Protein AF-0000000067827651 (afdb_homodimer)

Solvent-accessible surface area (backbone atoms only — not comparable to full-atom values): 30282 Å² total; per-residue (Å²): 113,35,48,27,33,24,29,46,38,29,45,65,92,31,40,43,48,61,50,48,51,36,42,46,46,40,39,12,73,77,62,73,32,31,29,39,37,36,28,59,20,43,74,25,60,48,33,40,27,44,33,46,69,69,60,47,52,54,35,52,74,70,54,34,27,47,26,50,58,48,43,38,71,61,55,70,49,95,78,64,85,72,56,68,78,69,27,49,39,68,40,42,80,78,29,71,42,25,29,36,35,34,23,29,62,63,47,78,54,68,65,58,50,40,50,44,51,39,55,53,21,69,70,37,90,82,66,45,56,64,60,49,48,53,51,49,41,44,36,55,49,36,60,67,44,56,88,52,33,77,74,28,55,33,34,41,38,34,41,34,57,36,79,48,69,62,36,51,8,42,48,48,44,15,48,29,33,36,31,46,27,33,66,41,71,65,40,51,53,20,46,53,52,41,52,53,49,51,53,51,52,35,58,71,25,54,84,42,98,67,54,56,69,62,40,72,63,24,37,34,41,30,59,44,75,69,74,86,52,51,62,51,32,49,52,41,48,50,53,49,54,71,76,38,56,74,79,33,42,52,88,51,49,30,44,60,39,74,59,54,64,54,17,48,78,68,19,30,39,27,55,72,74,43,51,86,40,73,40,22,49,30,46,50,53,36,43,54,52,48,54,52,52,52,59,70,72,103,115,34,48,29,33,24,29,46,36,28,44,64,93,30,41,41,48,62,50,49,51,37,42,45,47,40,39,12,72,76,64,74,33,31,29,38,37,37,30,59,21,43,74,23,60,49,34,39,28,44,34,47,69,70,60,48,52,56,36,51,75,71,56,35,27,45,26,48,59,46,43,37,72,60,55,69,49,94,80,64,86,72,55,68,79,69,29,48,40,70,41,42,80,79,30,69,42,26,29,34,36,33,23,29,63,63,48,78,55,68,65,58,49,39,50,43,49,39,54,54,21,69,70,38,89,80,65,44,56,65,59,51,50,52,50,49,41,45,36,55,50,37,60,66,44,57,87,53,33,77,76,28,54,32,34,39,36,34,39,35,56,36,79,48,69,62,35,51,9,44,49,48,46,14,48,29,32,36,32,45,26,33,65,41,72,66,41,52,52,20,46,53,54,42,52,53,49,50,52,51,51,36,57,71,25,55,87,42,99,67,53,59,67,60,40,73,63,24,37,35,42,32,62,44,84,68,75,86,51,50,63,53,30,49,54,41,50,52,53,48,54,71,76,39,54,74,79,33,44,51,89,52,49,30,45,70,40,74,58,54,66,53,16,48,78,69,18,28,39,26,55,73,75,42,51,86,39,72,43,24,49,31,47,49,52,36,43,54,52,48,54,52,52,52,59,70,72,103

Secondary structure (DSSP, 8-state):
-PEEEEE--SSSSSSHHHHHHHHHHHHHHHH---EEEEEE-TT-HHHHHHS-HHHHHHHHHTT-SHHHHHHHHHS--TT----HHHHPBPSGGG-TTEEEE---S----HHHHHHHHHHHHHHSSS--HHHHHHHHHHHHHHHHHGGGGGG-SEEEEEEPSS--HHHHHHHHH-SEEEEEE-SSHHHHHHHHHHHHHHHHHHHHTTTSSS----EEEEEEEEEE--GGGHHHHHHHHHHHHHHS-GGGB-S--EE--HHHHHHHHTTS-HHHHSTTSHHHHHHHHHHHHHHHHHHHH-/-PEEEEE--SSSSSSHHHHHHHHHHHHHHHH---EEEEEE-TT-HHHHHHS-HHHHHHHHHTT-SHHHHHHHHHS--TT----HHHHPBPSGGG-TTEEEE---S----HHHHHHHHHHHHHHSSS--HHHHHHHHHHHHHHHHHGGGGGG-SEEEEEEPSS--HHHHHHHHH-SEEEEEE-SSHHHHHHHHHHHHHHHHHHHHTTTSSS----EEEEEEEEEE--GGGHHHHHHHHHHHHHHS-GGGB-S--EE--HHHHHHHHTTS-HHHHSTTSHHHHHHHHHHHHHHHHHHHH-

Structure (mmCIF, N/CA/C/O backbone):
data_AF-0000000067827651-model_v1
#
loop_
_entity.id
_entity.type
_entity.pdbx_description
1 polymer 'Slr1597 protein'
#
loop_
_atom_site.group_PDB
_atom_site.id
_atom_site.type_symbol
_atom_site.label_atom_id
_atom_site.label_alt_id
_atom_site.label_comp_id
_atom_site.label_asym_id
_atom_site.label_entity_id
_atom_site.label_seq_id
_atom_site.pdbx_PDB_ins_code
_atom_site.Cartn_x
_atom_site.Cartn_y
_atom_site.Cartn_z
_atom_site.occupancy
_atom_site.B_iso_or_equiv
_atom_site.auth_seq_id
_atom_site.auth_comp_id
_atom_site.auth_asym_id
_atom_site.auth_atom_id
_atom_site.pdbx_PDB_model_num
ATOM 1 N N . MET A 1 1 ? 2.348 -27.784 -16.786 1 88.23 1 MET A N 1
ATOM 2 C CA . MET A 1 1 ? 2.799 -26.706 -15.911 1 88.23 1 MET A CA 1
ATOM 3 C C . MET A 1 1 ? 1.644 -25.775 -15.554 1 88.23 1 MET A C 1
ATOM 5 O O . MET A 1 1 ? 0.75 -25.547 -16.371 1 88.23 1 MET A O 1
ATOM 9 N N . ALA A 1 2 ? 1.617 -25.328 -14.347 1 96.51 2 ALA A N 1
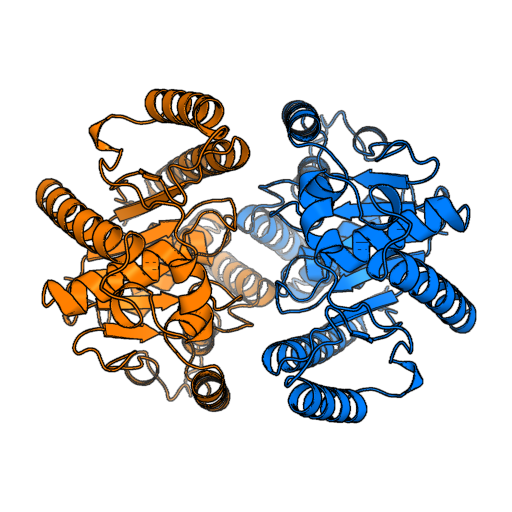ATOM 10 C CA . ALA A 1 2 ? 0.528 -24.492 -13.849 1 96.51 2 ALA A CA 1
ATOM 11 C C . ALA A 1 2 ? 0.408 -23.206 -14.663 1 96.51 2 ALA A C 1
ATOM 13 O O . ALA A 1 2 ? 1.411 -22.67 -15.139 1 96.51 2 ALA A O 1
ATOM 14 N N . LYS A 1 3 ? -0.779 -22.778 -14.93 1 97.7 3 LYS A N 1
ATOM 15 C CA . LYS A 1 3 ? -0.993 -21.423 -15.429 1 97.7 3 LYS A CA 1
ATOM 16 C C . LYS A 1 3 ? -0.89 -20.399 -14.302 1 97.7 3 LYS A C 1
ATOM 18 O O . LYS A 1 3 ? -1.544 -20.54 -13.267 1 97.7 3 LYS A O 1
ATOM 23 N N . ILE A 1 4 ? -0.037 -19.428 -14.489 1 98.36 4 ILE A N 1
ATOM 24 C CA . ILE A 1 4 ? 0.169 -18.404 -13.471 1 98.36 4 ILE A CA 1
ATOM 25 C C . ILE A 1 4 ? -0.615 -17.146 -13.838 1 98.36 4 ILE A C 1
ATOM 27 O O . ILE A 1 4 ? -0.471 -16.618 -14.943 1 98.36 4 ILE A O 1
ATOM 31 N N . ILE A 1 5 ? -1.443 -16.66 -12.862 1 98.41 5 ILE A N 1
ATOM 32 C CA . ILE A 1 5 ? -2.323 -15.519 -13.091 1 98.41 5 ILE A CA 1
ATOM 33 C C . ILE A 1 5 ? -2.078 -14.456 -12.023 1 98.41 5 ILE A C 1
ATOM 35 O O . ILE A 1 5 ? -2.061 -14.76 -10.828 1 98.41 5 ILE A O 1
ATOM 39 N N . SER A 1 6 ? -1.942 -13.221 -12.407 1 98.39 6 SER A N 1
ATOM 40 C CA . SER A 1 6 ? -1.863 -12.112 -11.463 1 98.39 6 SER A CA 1
ATOM 41 C C . SER A 1 6 ? -3.137 -11.275 -11.485 1 98.39 6 SER A C 1
ATOM 43 O O . SER A 1 6 ? -3.667 -10.969 -12.555 1 98.39 6 SER A O 1
ATOM 45 N N . THR A 1 7 ? -3.665 -10.984 -10.335 1 98.16 7 THR A N 1
ATOM 46 C CA . THR A 1 7 ? -4.693 -9.957 -10.205 1 98.16 7 THR A CA 1
ATOM 47 C C . THR A 1 7 ? -4.07 -8.609 -9.853 1 98.16 7 THR A C 1
ATOM 49 O O . THR A 1 7 ? -3.463 -8.459 -8.791 1 98.16 7 THR A O 1
ATOM 52 N N . VAL A 1 8 ? -4.246 -7.666 -10.762 1 97 8 VAL A N 1
ATOM 53 C CA . VAL A 1 8 ? -3.442 -6.457 -10.615 1 97 8 VAL A CA 1
ATOM 54 C C . VAL A 1 8 ? -4.281 -5.232 -10.971 1 97 8 VAL A C 1
ATOM 56 O O . VAL A 1 8 ? -5.166 -5.305 -11.826 1 97 8 VAL A O 1
ATOM 59 N N . ASN A 1 9 ? -4.072 -4.193 -10.348 1 94.18 9 ASN A N 1
ATOM 60 C CA . ASN A 1 9 ? -4.541 -2.832 -10.584 1 94.18 9 ASN A CA 1
ATOM 61 C C . ASN A 1 9 ? -3.74 -1.814 -9.778 1 94.18 9 ASN A C 1
ATOM 63 O O . ASN A 1 9 ? -3.293 -2.109 -8.668 1 94.18 9 ASN A O 1
ATOM 67 N N . MET A 1 10 ? -3.567 -0.614 -10.326 1 93.59 10 MET A N 1
ATOM 68 C CA . MET A 1 10 ? -2.801 0.406 -9.615 1 93.59 10 MET A CA 1
ATOM 69 C C . MET A 1 10 ? -3.577 0.928 -8.41 1 93.59 10 MET A C 1
ATOM 71 O O . MET A 1 10 ? -2.981 1.358 -7.421 1 93.59 10 MET A O 1
ATOM 75 N N . LYS A 1 11 ? -4.799 0.813 -8.552 1 91.7 11 LYS A N 1
ATOM 76 C CA . LYS A 1 11 ? -5.66 1.346 -7.5 1 91.7 11 LYS A CA 1
ATOM 77 C C . LYS A 1 11 ? -6.05 0.258 -6.504 1 91.7 11 LYS A C 1
ATOM 79 O O . LYS A 1 11 ? -6.297 -0.886 -6.892 1 91.7 11 LYS A O 1
ATOM 84 N N . GLY A 1 12 ? -6.113 0.675 -5.194 1 90.09 12 GLY A N 1
ATOM 85 C CA . GLY A 1 12 ? -6.617 -0.209 -4.155 1 90.09 12 GLY A CA 1
ATOM 86 C C . GLY A 1 12 ? -8.128 -0.168 -4.019 1 90.09 12 GLY A C 1
ATOM 87 O O . GLY A 1 12 ? -8.781 0.726 -4.561 1 90.09 12 GLY A O 1
ATOM 88 N N . GLY A 1 13 ? -8.715 -1.134 -3.402 1 88.65 13 GLY A N 1
ATOM 89 C CA . GLY A 1 13 ? -10.136 -1.131 -3.091 1 88.65 13 GLY A CA 1
ATOM 90 C C . GLY A 1 13 ? -11.008 -1.473 -4.284 1 88.65 13 GLY A C 1
ATOM 91 O O . GLY A 1 13 ? -12.23 -1.321 -4.231 1 88.65 13 GLY A O 1
ATOM 92 N N . VAL A 1 14 ? -10.409 -2.014 -5.319 1 90.48 14 VAL A N 1
ATOM 93 C CA . VAL A 1 14 ? -11.172 -2.241 -6.542 1 90.48 14 VAL A CA 1
ATOM 94 C C . VAL A 1 14 ? -11.628 -3.697 -6.604 1 90.48 14 VAL A C 1
ATOM 96 O O . VAL A 1 14 ? -12.284 -4.108 -7.564 1 90.48 14 VAL A O 1
ATOM 99 N N . GLY A 1 15 ? -11.147 -4.516 -5.644 1 93.22 15 GLY A N 1
ATOM 100 C CA . GLY A 1 15 ? -11.651 -5.879 -5.579 1 93.22 15 GLY A CA 1
ATOM 101 C C . GLY A 1 15 ? -10.622 -6.916 -5.988 1 93.22 15 GLY A C 1
ATOM 102 O O . GLY A 1 15 ? -10.973 -8.052 -6.312 1 93.22 15 GLY A O 1
ATOM 103 N N . LYS A 1 16 ? -9.352 -6.58 -6.039 1 96.21 16 LYS A N 1
ATOM 104 C CA . LYS A 1 16 ? -8.294 -7.515 -6.411 1 96.21 16 LYS A CA 1
ATOM 105 C C . LYS A 1 16 ? -8.329 -8.762 -5.532 1 96.21 16 LYS A C 1
ATOM 107 O O . LYS A 1 16 ? -8.4 -9.883 -6.039 1 96.21 16 LYS A O 1
ATOM 112 N N . THR A 1 17 ? -8.312 -8.512 -4.247 1 97.19 17 THR A N 1
ATOM 113 C CA . THR A 1 17 ? -8.254 -9.613 -3.291 1 97.19 17 THR A CA 1
ATOM 114 C C . THR A 1 17 ? -9.545 -10.425 -3.322 1 97.19 17 THR A C 1
ATOM 116 O O . THR A 1 17 ? -9.509 -11.657 -3.343 1 97.19 17 THR A O 1
ATOM 119 N N . THR A 1 18 ? -10.67 -9.716 -3.365 1 96.49 18 THR A N 1
ATOM 120 C CA . THR A 1 18 ? -11.97 -10.376 -3.42 1 96.49 18 THR A CA 1
ATOM 121 C C . THR A 1 18 ? -12.055 -11.304 -4.629 1 96.49 18 THR A C 1
ATOM 123 O O . THR A 1 18 ? -12.489 -12.451 -4.508 1 96.49 18 THR A O 1
ATOM 126 N N . LEU A 1 19 ? -11.63 -10.788 -5.755 1 97.55 19 LEU A N 1
ATOM 127 C CA . LEU A 1 19 ? -11.636 -11.586 -6.975 1 97.55 19 LEU A CA 1
ATOM 128 C C . LEU A 1 19 ? -10.698 -12.782 -6.848 1 97.55 19 LEU A C 1
ATOM 130 O O . LEU A 1 19 ? -11.074 -13.909 -7.176 1 97.55 19 LEU A O 1
ATOM 134 N N . THR A 1 20 ? -9.55 -12.59 -6.324 1 98.61 20 THR A N 1
ATOM 135 C CA . THR A 1 20 ? -8.517 -13.615 -6.224 1 98.61 20 THR A CA 1
ATOM 136 C C . THR A 1 20 ? -9 -14.789 -5.377 1 98.61 20 THR A C 1
ATOM 138 O O . THR A 1 20 ? -8.975 -15.937 -5.826 1 98.61 20 THR A O 1
ATOM 141 N N . VAL A 1 21 ? -9.498 -14.521 -4.17 1 98.66 21 VAL A N 1
ATOM 142 C CA . VAL A 1 21 ? -9.769 -15.587 -3.212 1 98.66 21 VAL A CA 1
ATOM 143 C C . VAL A 1 21 ? -11.038 -16.334 -3.616 1 98.66 21 VAL A C 1
ATOM 145 O O . VAL A 1 21 ? -11.124 -17.554 -3.46 1 98.66 21 VAL A O 1
ATOM 148 N N . ASN A 1 22 ? -12.005 -15.619 -4.153 1 98.51 22 ASN A N 1
ATOM 149 C CA . ASN A 1 22 ? -13.236 -16.29 -4.557 1 98.51 22 ASN A CA 1
ATOM 150 C C . ASN A 1 22 ? -13.045 -17.082 -5.848 1 98.51 22 ASN A C 1
ATOM 152 O O . ASN A 1 22 ? -13.584 -18.181 -5.992 1 98.51 22 ASN A O 1
ATOM 156 N N . LEU A 1 23 ? -12.289 -16.528 -6.812 1 98.73 23 LEU A N 1
ATOM 157 C CA . LEU A 1 23 ? -11.957 -17.265 -8.026 1 98.73 23 LEU A CA 1
ATOM 158 C C . LEU A 1 23 ? -11.198 -18.546 -7.694 1 98.73 23 LEU A C 1
ATOM 160 O O . LEU A 1 23 ? -11.55 -19.624 -8.177 1 98.73 23 LEU A O 1
ATOM 164 N N . ALA A 1 24 ? -10.168 -18.454 -6.849 1 98.91 24 ALA A N 1
ATOM 165 C CA . ALA A 1 24 ? -9.363 -19.604 -6.445 1 98.91 24 ALA A CA 1
ATOM 166 C C . ALA A 1 24 ? -10.226 -20.668 -5.773 1 98.91 24 ALA A C 1
ATOM 168 O O . ALA A 1 24 ? -10.104 -21.858 -6.076 1 98.91 24 ALA A O 1
ATOM 169 N N . THR A 1 25 ? -11.066 -20.201 -4.913 1 98.77 25 THR A N 1
ATOM 170 C CA . THR A 1 25 ? -11.933 -21.11 -4.172 1 98.77 25 THR A CA 1
ATOM 171 C C . THR A 1 25 ? -12.907 -21.816 -5.112 1 98.77 25 THR A C 1
ATOM 173 O O . THR A 1 25 ? -13.135 -23.021 -4.987 1 98.77 25 THR A O 1
ATOM 176 N N . CYS A 1 26 ? -13.503 -21.096 -6.045 1 98.68 26 CYS A N 1
ATOM 177 C CA . CYS A 1 26 ? -14.415 -21.692 -7.015 1 98.68 26 CYS A CA 1
ATOM 178 C C . CYS A 1 26 ? -13.706 -22.749 -7.853 1 98.68 26 CYS A C 1
ATOM 180 O O . CYS A 1 26 ? -14.242 -23.837 -8.072 1 98.68 26 CYS A O 1
ATOM 182 N N . LEU A 1 27 ? -12.505 -22.432 -8.318 1 98.83 27 LEU A N 1
ATOM 183 C CA . LEU A 1 27 ? -11.728 -23.361 -9.131 1 98.83 27 LEU A CA 1
ATOM 184 C C . LEU A 1 27 ? -11.508 -24.677 -8.392 1 98.83 27 LEU A C 1
ATOM 186 O O . LEU A 1 27 ? -11.68 -25.754 -8.968 1 98.83 27 LEU A O 1
ATOM 190 N N . ALA A 1 28 ? -11.158 -24.559 -7.12 1 98.74 28 ALA A N 1
ATOM 191 C CA . ALA A 1 28 ? -10.853 -25.75 -6.331 1 98.74 28 ALA A CA 1
ATOM 192 C C . ALA A 1 28 ? -12.128 -26.5 -5.955 1 98.74 28 ALA A C 1
ATOM 194 O O . ALA A 1 28 ? -12.243 -27.703 -6.202 1 98.74 28 ALA A O 1
ATOM 195 N N . LYS A 1 29 ? -13.104 -25.797 -5.45 1 98.15 29 LYS A N 1
ATOM 196 C CA . LYS A 1 29 ? -14.292 -26.39 -4.843 1 98.15 29 LYS A CA 1
ATOM 197 C C . LYS A 1 29 ? -15.242 -26.93 -5.909 1 98.15 29 LYS A C 1
ATOM 199 O O . LYS A 1 29 ? -15.813 -28.011 -5.748 1 98.15 29 LYS A O 1
ATOM 204 N N . TYR A 1 30 ? -15.444 -26.229 -6.989 1 97.8 30 TYR A N 1
ATOM 205 C CA . TYR A 1 30 ? -16.521 -26.555 -7.918 1 97.8 30 TYR A CA 1
ATOM 206 C C . TYR A 1 30 ? -15.965 -27.116 -9.221 1 97.8 30 TYR A C 1
ATOM 208 O O . TYR A 1 30 ? -16.686 -27.768 -9.981 1 97.8 30 TYR A O 1
ATOM 216 N N . PHE A 1 31 ? -14.678 -26.884 -9.499 1 98.26 31 PHE A N 1
ATOM 217 C CA . PHE A 1 31 ? -14.151 -27.316 -10.787 1 98.26 31 PHE A CA 1
ATOM 218 C C . PHE A 1 31 ? -12.986 -28.28 -10.6 1 98.26 31 PHE A C 1
ATOM 220 O O . PHE A 1 31 ? -12.275 -28.597 -11.556 1 98.26 31 PHE A O 1
ATOM 227 N N . GLN A 1 32 ? -12.645 -28.676 -9.377 1 97.94 32 GLN A N 1
ATOM 228 C CA . GLN A 1 32 ? -11.703 -29.727 -9.007 1 97.94 32 GLN A CA 1
ATOM 229 C C . GLN A 1 32 ? -10.297 -29.406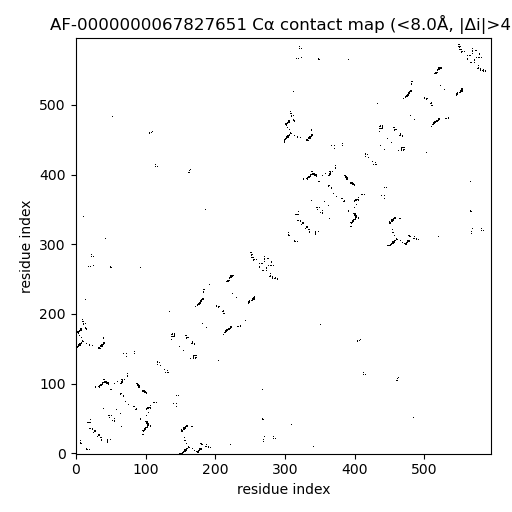 -9.506 1 97.94 32 GLN A C 1
ATOM 231 O O . GLN A 1 32 ? -9.609 -30.278 -10.041 1 97.94 32 GLN A O 1
ATOM 236 N N . LYS A 1 33 ? -9.92 -28.154 -9.473 1 98.69 33 LYS A N 1
ATOM 237 C CA . LYS A 1 33 ? -8.568 -27.732 -9.829 1 98.69 33 LYS A CA 1
ATOM 238 C C . LYS A 1 33 ? -7.681 -27.628 -8.591 1 98.69 33 LYS A C 1
ATOM 240 O O . LYS A 1 33 ? -8.169 -27.359 -7.492 1 98.69 33 LYS A O 1
ATOM 245 N N . ARG A 1 34 ? -6.429 -27.932 -8.761 1 98.77 34 ARG A N 1
ATOM 246 C CA . ARG A 1 34 ? -5.434 -27.637 -7.735 1 98.77 34 ARG A CA 1
ATOM 247 C C . ARG A 1 34 ? -4.912 -26.21 -7.872 1 98.77 34 ARG A C 1
ATOM 249 O O . ARG A 1 34 ? -4.345 -25.847 -8.905 1 98.77 34 ARG A O 1
ATOM 256 N N . VAL A 1 35 ? -5.145 -25.415 -6.851 1 98.9 35 VAL A N 1
ATOM 257 C CA . VAL A 1 35 ? -4.896 -23.981 -6.959 1 98.9 35 VAL A CA 1
ATOM 258 C C . VAL A 1 35 ? -3.999 -23.524 -5.811 1 98.9 35 VAL A C 1
ATOM 260 O O . VAL A 1 35 ? -4.243 -23.865 -4.651 1 98.9 35 VAL A O 1
ATOM 263 N N . LEU A 1 36 ? -2.939 -22.792 -6.103 1 98.92 36 LEU A N 1
ATOM 264 C CA . LEU A 1 36 ? -2.075 -22.139 -5.125 1 98.92 36 LEU A CA 1
ATOM 265 C C . LEU A 1 36 ? -2.252 -20.625 -5.17 1 98.92 36 LEU A C 1
ATOM 267 O O . LEU A 1 36 ? -2.143 -20.014 -6.235 1 98.92 36 LEU A O 1
ATOM 271 N N . VAL A 1 37 ? -2.606 -20.02 -4.066 1 98.91 37 VAL A N 1
ATOM 272 C CA . VAL A 1 37 ? -2.732 -18.57 -3.959 1 98.91 37 VAL A CA 1
ATOM 273 C C . VAL A 1 37 ? -1.503 -17.994 -3.261 1 98.91 37 VAL A C 1
ATOM 275 O O . VAL A 1 37 ? -1.052 -18.526 -2.244 1 98.91 37 VAL A O 1
ATOM 278 N N . LEU A 1 38 ? -0.931 -16.961 -3.814 1 98.89 38 LEU A N 1
ATOM 279 C CA . LEU A 1 38 ? 0.159 -16.215 -3.193 1 98.89 38 LEU A CA 1
ATOM 280 C C . LEU A 1 38 ? -0.283 -14.799 -2.84 1 98.89 38 LEU A C 1
ATOM 282 O O . LEU A 1 38 ? -0.791 -14.071 -3.696 1 98.89 38 LEU A O 1
ATOM 286 N N . ASP A 1 39 ? -0.113 -14.455 -1.613 1 98.72 39 ASP A N 1
ATOM 287 C CA . ASP A 1 39 ? -0.401 -13.1 -1.152 1 98.72 39 ASP A CA 1
ATOM 288 C C . ASP A 1 39 ? 0.834 -12.209 -1.26 1 98.72 39 ASP A C 1
ATOM 290 O O . ASP A 1 39 ? 1.724 -12.265 -0.408 1 98.72 39 ASP A O 1
ATOM 294 N N . LEU A 1 40 ? 0.86 -11.311 -2.254 1 98.47 40 LEU A N 1
ATOM 295 C CA . LEU A 1 40 ? 2.018 -10.467 -2.527 1 98.47 40 LEU A CA 1
ATOM 296 C C . LEU A 1 40 ? 1.814 -9.064 -1.964 1 98.47 40 LEU A C 1
ATOM 298 O O . LEU A 1 40 ? 2.48 -8.117 -2.388 1 98.47 40 LEU A O 1
ATOM 302 N N . ASP A 1 41 ? 0.866 -8.91 -1.055 1 97.22 41 ASP A N 1
ATOM 303 C CA . ASP A 1 41 ? 0.535 -7.627 -0.443 1 97.22 41 ASP A CA 1
ATOM 304 C C . ASP A 1 41 ? 0.827 -7.643 1.056 1 97.22 41 ASP A C 1
ATOM 306 O O . ASP A 1 41 ? 0.323 -8.501 1.783 1 97.22 41 ASP A O 1
ATOM 310 N N . SER A 1 42 ? 1.527 -6.641 1.545 1 95.86 42 SER A N 1
ATOM 311 C CA . SER A 1 42 ? 1.902 -6.566 2.953 1 95.86 42 SER A CA 1
ATOM 312 C C . SER A 1 42 ? 0.681 -6.342 3.839 1 95.86 42 SER A C 1
ATOM 314 O O . SER A 1 42 ? 0.762 -6.48 5.062 1 95.86 42 SER A O 1
ATOM 316 N N . GLN A 1 43 ? -0.442 -6.027 3.263 1 94.88 43 GLN A N 1
ATOM 317 C CA . GLN A 1 43 ? -1.671 -5.901 4.039 1 94.88 43 GLN A CA 1
ATOM 318 C C . GLN A 1 43 ? -2.299 -7.267 4.3 1 94.88 43 GLN A C 1
ATOM 320 O O . GLN A 1 43 ? -3.198 -7.393 5.135 1 94.88 43 GLN A O 1
ATOM 325 N N . ILE A 1 44 ? -1.914 -8.287 3.64 1 96.69 44 ILE A N 1
ATOM 326 C CA . ILE A 1 44 ? -2.213 -9.704 3.821 1 96.69 44 ILE A CA 1
ATOM 327 C C . ILE A 1 44 ? -3.721 -9.928 3.74 1 96.69 44 ILE A C 1
ATOM 329 O O . ILE A 1 44 ? -4.278 -10.725 4.497 1 96.69 44 ILE A O 1
ATOM 333 N N . SER A 1 45 ? -4.394 -9.195 2.891 1 96.18 45 SER A N 1
ATOM 334 C CA . SER A 1 45 ? -5.843 -9.32 2.766 1 96.18 45 SER A CA 1
ATOM 335 C C . SER A 1 45 ? -6.235 -10.696 2.238 1 96.18 45 SER A C 1
ATOM 337 O O . SER A 1 45 ? -7.217 -11.286 2.694 1 96.18 45 SER A O 1
ATOM 339 N N . ALA A 1 46 ? -5.49 -11.206 1.254 1 98.18 46 ALA A N 1
ATOM 340 C CA . ALA A 1 46 ? -5.799 -12.54 0.747 1 98.18 46 ALA A CA 1
ATOM 341 C C . ALA A 1 46 ? -5.607 -13.597 1.832 1 98.18 46 ALA A C 1
ATOM 343 O O . ALA A 1 46 ? -6.437 -14.495 1.986 1 98.18 46 ALA A O 1
ATOM 344 N N . THR A 1 47 ? -4.528 -13.452 2.584 1 98.33 47 THR A N 1
ATOM 345 C CA . THR A 1 47 ? -4.244 -14.371 3.681 1 98.33 47 THR A CA 1
ATOM 346 C C . THR A 1 47 ? -5.39 -14.381 4.689 1 98.33 47 THR A C 1
ATOM 348 O O . THR A 1 47 ? -5.885 -15.446 5.064 1 98.33 47 THR A O 1
ATOM 351 N N . LEU A 1 48 ? -5.895 -13.212 5.021 1 95.99 48 LEU A N 1
ATOM 352 C CA . LEU A 1 48 ? -6.897 -13.101 6.076 1 95.99 48 LEU A CA 1
ATOM 353 C C . LEU A 1 48 ? -8.292 -13.397 5.535 1 95.99 48 LEU A C 1
ATOM 355 O O . LEU A 1 48 ? -9.246 -13.531 6.305 1 95.99 48 LEU A O 1
ATOM 359 N N . SER A 1 49 ? -8.406 -13.485 4.237 1 97.29 49 SER A N 1
ATOM 360 C CA . SER A 1 49 ? -9.664 -13.916 3.636 1 97.29 49 SER A CA 1
ATOM 361 C C . SER A 1 49 ? -9.761 -15.437 3.589 1 97.29 49 SER A C 1
ATOM 363 O O . SER A 1 49 ? -10.838 -15.989 3.353 1 97.29 49 SER A O 1
ATOM 365 N N . LEU A 1 50 ? -8.597 -16.083 3.869 1 98.13 50 LEU A N 1
ATOM 366 C CA . LEU A 1 50 ? -8.55 -17.532 3.701 1 98.13 50 LEU A CA 1
ATOM 367 C C . LEU A 1 50 ? -8.151 -18.217 5.004 1 98.13 50 LEU A C 1
ATOM 369 O O . LEU A 1 50 ? -8.245 -19.441 5.121 1 98.13 50 LEU A O 1
ATOM 373 N N . MET A 1 51 ? -7.675 -17.41 5.924 1 96.48 51 MET A N 1
ATOM 374 C CA . MET A 1 51 ? -7.12 -17.948 7.163 1 96.48 51 MET A CA 1
ATOM 375 C C . MET A 1 51 ? -7.435 -17.034 8.342 1 96.48 51 MET A C 1
ATOM 377 O O . MET A 1 51 ? -7.309 -15.813 8.238 1 96.48 51 MET A O 1
ATOM 381 N N . ALA A 1 52 ? -7.828 -17.608 9.451 1 94.18 52 ALA A N 1
ATOM 382 C CA . ALA A 1 52 ? -8.131 -16.823 10.644 1 94.18 52 ALA A CA 1
ATOM 383 C C . ALA A 1 52 ? -6.872 -16.163 11.201 1 94.18 52 ALA A C 1
ATOM 385 O O . ALA A 1 52 ? -5.774 -16.711 11.085 1 94.18 52 ALA A O 1
ATOM 386 N N . PRO A 1 53 ? -7.038 -15.061 11.846 1 91.4 53 PRO A N 1
ATOM 387 C CA . PRO A 1 53 ? -5.899 -14.314 12.385 1 91.4 53 PRO A CA 1
ATOM 388 C C . PRO A 1 53 ? -5.046 -15.147 13.34 1 91.4 53 PRO A C 1
ATOM 390 O O . PRO A 1 53 ? -3.818 -15.028 13.34 1 91.4 53 PRO A O 1
ATOM 393 N N . HIS A 1 54 ? -5.673 -15.998 14.132 1 91.98 54 HIS A N 1
ATOM 394 C CA . HIS A 1 54 ? -4.927 -16.807 15.09 1 91.98 54 HIS A CA 1
ATOM 395 C C . HIS A 1 54 ? -4.023 -17.808 14.379 1 91.98 54 HIS A C 1
ATOM 397 O O . HIS A 1 54 ? -2.89 -18.039 14.805 1 91.98 54 HIS A O 1
ATOM 403 N N . ASP A 1 55 ? -4.525 -18.386 13.346 1 95.77 55 ASP A N 1
ATOM 404 C CA . ASP A 1 55 ? -3.723 -19.315 12.556 1 95.77 55 ASP A CA 1
ATOM 405 C C . ASP A 1 55 ? -2.568 -18.592 11.865 1 95.77 55 ASP A C 1
ATOM 407 O O . ASP A 1 55 ? -1.443 -19.095 11.836 1 95.77 55 ASP A O 1
ATOM 411 N N . PHE A 1 56 ? -2.838 -17.439 11.393 1 96.19 56 PHE A N 1
ATOM 412 C CA . PHE A 1 56 ? -1.794 -16.643 10.76 1 96.19 56 PHE A CA 1
ATOM 413 C C . PHE A 1 56 ? -0.696 -16.296 11.759 1 96.19 56 PHE A C 1
ATOM 415 O O . PHE A 1 56 ? 0.491 -16.388 11.441 1 96.19 56 PHE A O 1
ATOM 422 N N . ALA A 1 57 ? -1.138 -15.872 12.895 1 92.68 57 ALA A N 1
ATOM 423 C CA . ALA A 1 57 ? -0.173 -15.52 13.933 1 92.68 57 ALA A CA 1
ATOM 424 C C . ALA A 1 57 ? 0.761 -16.689 14.231 1 92.68 57 ALA A C 1
ATOM 426 O O . ALA A 1 57 ? 1.969 -16.501 14.397 1 92.68 57 ALA A O 1
ATOM 427 N N . ALA A 1 58 ? 0.228 -17.856 14.264 1 95.66 58 ALA A N 1
ATOM 428 C CA . ALA A 1 58 ? 1.014 -19.054 14.547 1 95.66 58 ALA A CA 1
ATOM 429 C C . ALA A 1 58 ? 2.013 -19.331 13.427 1 95.66 58 ALA A C 1
ATOM 431 O O . ALA A 1 58 ? 3.178 -19.637 13.688 1 95.66 58 ALA A O 1
ATOM 432 N N . ILE A 1 59 ? 1.608 -19.173 12.255 1 96.93 59 ILE A N 1
ATOM 433 C CA . ILE A 1 59 ? 2.438 -19.433 11.084 1 96.93 59 ILE A CA 1
ATOM 434 C C . ILE A 1 59 ? 3.543 -18.383 10.992 1 96.93 59 ILE A C 1
ATOM 436 O O . ILE A 1 59 ? 4.694 -18.708 10.689 1 96.93 59 ILE A O 1
ATOM 440 N N . ARG A 1 60 ? 3.175 -17.207 11.253 1 95.6 60 ARG A N 1
ATOM 441 C CA . ARG A 1 60 ? 4.139 -16.113 11.197 1 95.6 60 ARG A CA 1
ATOM 442 C C . ARG A 1 60 ? 5.218 -16.279 12.262 1 95.6 60 ARG A C 1
ATOM 444 O O . ARG A 1 60 ? 6.395 -16.016 12.007 1 95.6 60 ARG A O 1
ATOM 451 N N . LYS A 1 61 ? 4.849 -16.684 13.439 1 94.18 61 LYS A N 1
ATOM 452 C CA . LYS A 1 61 ? 5.79 -16.91 14.532 1 94.18 61 LYS A CA 1
ATOM 453 C C . LYS A 1 61 ? 6.821 -17.972 14.159 1 94.18 61 LYS A C 1
ATOM 455 O O . LYS A 1 61 ? 7.978 -17.895 14.577 1 94.18 61 LYS A O 1
ATOM 460 N N . LYS A 1 62 ? 6.394 -18.907 13.342 1 96.72 62 LYS A N 1
ATOM 461 C CA . LYS A 1 62 ? 7.276 -19.99 12.915 1 96.72 62 LYS A CA 1
ATOM 462 C C . LYS A 1 62 ? 8.094 -19.583 11.693 1 96.72 62 LYS A C 1
ATOM 464 O O . LYS A 1 62 ? 8.849 -20.391 11.148 1 96.72 62 LYS A O 1
ATOM 469 N N . GLY A 1 63 ? 7.878 -18.411 11.217 1 96.09 63 GLY A N 1
ATOM 470 C CA . GLY A 1 63 ? 8.606 -17.914 10.061 1 96.09 63 GLY A CA 1
ATOM 471 C C . GLY A 1 63 ? 8.158 -18.547 8.757 1 96.09 63 GLY A C 1
ATOM 472 O O . GLY A 1 63 ? 8.946 -18.669 7.817 1 96.09 63 GLY A O 1
ATOM 473 N N . LYS A 1 64 ? 6.909 -18.955 8.685 1 97.95 64 LYS A N 1
ATOM 474 C CA . LYS A 1 64 ? 6.412 -19.698 7.531 1 97.95 64 LYS A CA 1
ATOM 475 C C . LYS A 1 64 ? 5.505 -18.828 6.665 1 97.95 64 LYS A C 1
ATOM 477 O O . LYS A 1 64 ? 4.374 -19.212 6.36 1 97.95 64 LYS A O 1
ATOM 482 N N . THR A 1 65 ? 6.008 -17.668 6.281 1 98.4 65 THR A N 1
ATOM 483 C CA . THR A 1 65 ? 5.312 -16.763 5.372 1 98.4 65 THR A CA 1
ATOM 484 C C . THR A 1 65 ? 6.163 -16.476 4.138 1 98.4 65 THR A C 1
ATOM 486 O O . THR A 1 65 ? 7.323 -16.887 4.068 1 98.4 65 THR A O 1
ATOM 489 N N . LEU A 1 66 ? 5.619 -15.801 3.23 1 98.67 66 LEU A N 1
ATOM 490 C CA . LEU A 1 66 ? 6.293 -15.426 1.992 1 98.67 66 LEU A CA 1
ATOM 491 C C . LEU A 1 66 ? 7.56 -14.627 2.283 1 98.67 66 LEU A C 1
ATOM 493 O O . LEU A 1 66 ? 8.523 -14.681 1.515 1 98.67 66 LEU A O 1
ATOM 497 N N . SER A 1 67 ? 7.594 -13.915 3.382 1 97.71 67 SER A N 1
ATOM 498 C CA . SER A 1 67 ? 8.739 -13.08 3.731 1 97.71 67 SER A CA 1
ATOM 499 C C . SER A 1 67 ? 10.01 -13.912 3.861 1 97.71 67 SER A C 1
ATOM 501 O O . SER A 1 67 ? 11.103 -13.44 3.54 1 97.71 67 SER A O 1
ATOM 503 N N . TYR A 1 68 ? 9.893 -15.121 4.3 1 97.95 68 TYR A N 1
ATOM 504 C CA . TYR A 1 68 ? 11.043 -16.007 4.442 1 97.95 68 TYR A CA 1
ATOM 505 C C . TYR A 1 68 ? 11.661 -16.32 3.085 1 97.95 68 TYR A C 1
ATOM 507 O O . TYR A 1 68 ? 12.88 -16.241 2.917 1 97.95 68 TYR A O 1
ATOM 515 N N . LEU A 1 69 ? 10.81 -16.653 2.16 1 98.05 69 LEU A N 1
ATOM 516 C CA . LEU A 1 69 ? 11.274 -16.996 0.82 1 98.05 69 LEU A CA 1
ATOM 517 C C . LEU A 1 69 ? 11.912 -15.79 0.141 1 98.05 69 LEU A C 1
ATOM 519 O O . LEU A 1 69 ? 12.957 -15.915 -0.502 1 98.05 69 LEU A O 1
ATOM 523 N N . LEU A 1 70 ? 11.306 -14.651 0.297 1 98.2 70 LEU A N 1
ATOM 524 C CA . LEU A 1 70 ? 11.826 -13.428 -0.305 1 98.2 70 LEU A CA 1
ATOM 525 C C . LEU A 1 70 ? 13.171 -13.05 0.307 1 98.2 70 LEU A C 1
ATOM 527 O O . LEU A 1 70 ? 14.093 -12.651 -0.409 1 98.2 70 LEU A O 1
ATOM 531 N N . ALA A 1 71 ? 13.248 -13.173 1.606 1 97.35 71 ALA A N 1
ATOM 532 C CA . ALA A 1 71 ? 14.498 -12.852 2.289 1 97.35 71 ALA A CA 1
ATOM 533 C C . ALA A 1 71 ? 15.646 -13.71 1.766 1 97.35 71 ALA A C 1
ATOM 535 O O . ALA A 1 71 ? 16.747 -13.208 1.53 1 97.35 71 ALA A O 1
ATOM 536 N N . ASN A 1 72 ? 15.378 -14.953 1.573 1 96.91 72 ASN A N 1
ATOM 537 C CA . ASN A 1 72 ? 16.403 -15.867 1.08 1 96.91 72 ASN A CA 1
ATOM 538 C C . ASN A 1 72 ? 16.783 -15.557 -0.365 1 96.91 72 ASN A C 1
ATOM 540 O O . ASN A 1 72 ? 17.934 -15.745 -0.763 1 96.91 72 ASN A O 1
ATOM 544 N N . ALA A 1 73 ? 15.822 -15.099 -1.138 1 96.51 73 ALA A N 1
ATOM 545 C CA . ALA A 1 73 ? 16.099 -14.734 -2.525 1 96.51 73 ALA A CA 1
ATOM 546 C C . ALA A 1 73 ? 16.942 -13.464 -2.6 1 96.51 73 ALA A C 1
ATOM 548 O O . ALA A 1 73 ? 17.784 -13.322 -3.491 1 96.51 73 ALA A O 1
ATOM 549 N N . ILE A 1 74 ? 16.774 -12.546 -1.675 1 96.52 74 ILE A N 1
ATOM 550 C CA . ILE A 1 74 ? 17.444 -11.25 -1.682 1 96.52 74 ILE A CA 1
ATOM 551 C C . ILE A 1 74 ? 18.821 -11.378 -1.034 1 96.52 74 ILE A C 1
ATOM 553 O O . ILE A 1 74 ? 19.804 -10.827 -1.536 1 96.52 74 ILE A O 1
ATOM 557 N N . GLN A 1 75 ? 18.864 -12.054 0.094 1 95.32 75 GLN A N 1
ATOM 558 C CA . GLN A 1 75 ? 20.107 -12.362 0.794 1 95.32 75 GLN A CA 1
ATOM 559 C C . GLN A 1 75 ? 20.19 -13.847 1.138 1 95.32 75 GLN A C 1
ATOM 561 O O . GLN A 1 75 ? 19.896 -14.245 2.267 1 95.32 75 GLN A O 1
ATOM 566 N N . PRO A 1 76 ? 20.662 -14.588 0.186 1 93.29 76 PRO A N 1
ATOM 567 C CA . PRO A 1 76 ? 20.699 -16.038 0.393 1 93.29 76 PRO A CA 1
ATOM 568 C C . PRO A 1 76 ? 21.45 -16.434 1.662 1 93.29 76 PRO A C 1
ATOM 570 O O . PRO A 1 76 ? 22.516 -15.885 1.95 1 93.29 76 PRO A O 1
ATOM 573 N N . ASN A 1 77 ? 20.827 -17.207 2.381 1 92.34 77 ASN A N 1
ATOM 574 C CA . ASN A 1 77 ? 21.379 -17.779 3.604 1 92.34 77 ASN A CA 1
ATOM 575 C C . ASN A 1 77 ? 21.633 -19.277 3.457 1 92.34 77 ASN A C 1
ATOM 577 O O . ASN A 1 77 ? 20.69 -20.065 3.369 1 92.34 77 ASN A O 1
ATOM 581 N N . PRO A 1 78 ? 22.863 -19.71 3.536 1 90.86 78 PRO A N 1
ATOM 582 C CA . PRO A 1 78 ? 23.173 -21.131 3.365 1 90.86 78 PRO A CA 1
ATOM 583 C C . PRO A 1 78 ? 22.609 -21.997 4.489 1 90.86 78 PRO A C 1
ATOM 585 O O . PRO A 1 78 ? 22.489 -23.215 4.334 1 90.86 78 PRO A O 1
ATOM 588 N N . TYR A 1 79 ? 22.185 -21.378 5.582 1 91.43 79 TYR A N 1
ATOM 589 C CA . TYR A 1 79 ? 21.69 -22.13 6.731 1 91.43 79 TYR A CA 1
ATOM 590 C C . TYR A 1 79 ? 20.167 -22.153 6.753 1 91.43 79 TYR A C 1
ATOM 592 O O . TYR A 1 79 ? 19.561 -22.609 7.725 1 91.43 79 TYR A O 1
ATOM 600 N N . SER A 1 80 ? 19.608 -21.642 5.627 1 90 80 SER A N 1
ATOM 601 C CA . SER A 1 80 ? 18.152 -21.665 5.535 1 90 80 SER A CA 1
ATOM 602 C C . SER A 1 80 ? 17.613 -23.086 5.66 1 90 80 SER A C 1
ATOM 604 O O . SER A 1 80 ? 18.11 -24.004 5.006 1 90 80 SER A O 1
ATOM 606 N N . LYS A 1 81 ? 16.572 -23.338 6.473 1 92.04 81 LYS A N 1
ATOM 607 C CA . LYS A 1 81 ? 16.062 -24.667 6.795 1 92.04 81 LYS A CA 1
ATOM 608 C C . LYS A 1 81 ? 14.735 -24.932 6.091 1 92.04 81 LYS A C 1
ATOM 610 O O . LYS A 1 81 ? 14.343 -26.087 5.907 1 92.04 81 LYS A O 1
ATOM 615 N N . LEU A 1 82 ? 14.104 -23.873 5.677 1 96.12 82 LEU A N 1
ATOM 616 C CA . LEU A 1 82 ? 12.778 -24.026 5.09 1 96.12 82 LEU A CA 1
ATOM 617 C C . LEU A 1 82 ? 12.823 -23.81 3.581 1 96.12 82 LEU A C 1
ATOM 619 O O . LEU A 1 82 ? 13.638 -23.028 3.085 1 96.12 82 LEU A O 1
ATOM 623 N N . ASP A 1 83 ? 12.034 -24.555 2.9 1 96.12 83 ASP A N 1
ATOM 624 C CA . ASP A 1 83 ? 11.793 -24.3 1.483 1 96.12 83 ASP A CA 1
ATOM 625 C C . ASP A 1 83 ? 10.318 -24.006 1.221 1 96.12 83 ASP A C 1
ATOM 627 O O . ASP A 1 83 ? 9.546 -23.794 2.158 1 96.12 83 ASP A O 1
ATOM 631 N N . ILE A 1 84 ? 9.955 -23.913 -0.053 1 98.2 84 ILE A N 1
ATOM 632 C CA . ILE A 1 84 ? 8.621 -23.441 -0.407 1 98.2 84 ILE A CA 1
ATOM 633 C C . ILE A 1 84 ? 7.574 -24.442 0.076 1 98.2 84 ILE A C 1
ATOM 635 O O . ILE A 1 84 ? 6.468 -24.056 0.461 1 98.2 84 ILE A O 1
ATOM 639 N N . PHE A 1 85 ? 7.839 -25.735 0.148 1 98.2 85 PHE A N 1
ATOM 640 C CA . PHE A 1 85 ? 6.902 -26.771 0.565 1 98.2 85 PHE A CA 1
ATOM 641 C C . PHE A 1 85 ? 6.565 -26.632 2.045 1 98.2 85 PHE A C 1
ATOM 643 O O . PHE A 1 85 ? 5.455 -26.962 2.468 1 98.2 85 PHE A O 1
ATOM 650 N N . ASP A 1 86 ? 7.526 -26.05 2.78 1 98.07 86 ASP A N 1
ATOM 651 C CA . ASP A 1 86 ? 7.332 -25.839 4.211 1 98.07 86 ASP A CA 1
ATOM 652 C C . ASP A 1 86 ? 6.421 -24.642 4.472 1 98.07 86 ASP A C 1
ATOM 654 O O . ASP A 1 86 ? 5.862 -24.506 5.562 1 98.07 86 ASP A O 1
ATOM 658 N N . ILE A 1 87 ? 6.274 -23.824 3.504 1 98.46 87 ILE A N 1
ATOM 659 C CA . ILE A 1 87 ? 5.57 -22.559 3.676 1 98.46 87 ILE A CA 1
ATOM 660 C C . ILE A 1 87 ? 4.137 -22.692 3.165 1 98.46 87 ILE A C 1
ATOM 662 O O . ILE A 1 87 ? 3.22 -22.063 3.698 1 98.46 87 ILE A O 1
ATOM 666 N N . ILE A 1 88 ? 3.881 -23.573 2.272 1 98.74 88 ILE A N 1
ATOM 667 C CA . ILE A 1 88 ? 2.56 -23.783 1.689 1 98.74 88 ILE A CA 1
ATOM 668 C C . ILE A 1 88 ? 1.61 -24.337 2.749 1 98.74 88 ILE A C 1
ATOM 670 O O . ILE A 1 88 ? 1.919 -25.333 3.409 1 98.74 88 ILE A O 1
ATOM 674 N N . CYS A 1 89 ? 0.519 -23.668 2.932 1 98.59 89 CYS A N 1
ATOM 675 C CA . CYS A 1 89 ? -0.557 -24.153 3.789 1 98.59 89 CYS A CA 1
ATOM 676 C C . CYS A 1 89 ? -1.593 -24.924 2.981 1 98.59 89 CYS A C 1
ATOM 678 O O . CYS A 1 89 ? -2.277 -24.349 2.132 1 98.59 89 CYS A O 1
ATOM 680 N N . PRO A 1 90 ? -1.772 -26.142 3.223 1 97.86 90 PRO A N 1
ATOM 681 C CA . PRO A 1 90 ? -2.679 -26.956 2.411 1 97.86 90 PRO A CA 1
ATOM 682 C C . PRO A 1 90 ? -4.125 -26.895 2.9 1 97.86 90 PRO A C 1
ATOM 684 O O . PRO A 1 90 ? -4.379 -26.492 4.038 1 97.86 90 PRO A O 1
ATOM 687 N N . GLU A 1 91 ? -4.969 -27.235 2.068 1 97.25 91 GLU A N 1
ATOM 688 C CA . GLU A 1 91 ? -6.388 -27.435 2.35 1 97.25 91 GLU A CA 1
ATOM 689 C C . GLU A 1 91 ? -6.977 -26.241 3.095 1 97.25 91 GLU A C 1
ATOM 691 O O . GLU A 1 91 ? -7.624 -26.407 4.131 1 97.25 91 GLU A O 1
ATOM 696 N N . ILE A 1 92 ? -6.707 -25.077 2.605 1 96.87 92 ILE A N 1
ATOM 697 C CA . ILE A 1 92 ? -7.208 -23.841 3.197 1 96.87 92 ILE A CA 1
ATOM 698 C C . ILE A 1 92 ? -8.733 -23.821 3.137 1 96.87 92 ILE A C 1
ATOM 700 O O . ILE A 1 92 ? -9.327 -24.244 2.142 1 96.87 92 ILE A O 1
ATOM 704 N N . CYS A 1 93 ? -9.386 -23.348 4.216 1 95.92 93 CYS A N 1
ATOM 705 C CA . CYS A 1 93 ? -10.838 -23.299 4.344 1 95.92 93 CYS A CA 1
ATOM 706 C C . CYS A 1 93 ? -11.441 -24.695 4.252 1 95.92 93 CYS A C 1
ATOM 708 O O . CYS A 1 93 ? -12.602 -24.851 3.868 1 95.92 93 CYS A O 1
ATOM 710 N N . GLN A 1 94 ? -10.602 -25.732 4.474 1 95.76 94 GLN A N 1
ATOM 711 C CA . GLN A 1 94 ? -11.006 -27.134 4.437 1 95.76 94 GLN A CA 1
ATOM 712 C C . GLN A 1 94 ? -11.425 -27.549 3.03 1 95.76 94 GLN A C 1
ATOM 714 O O . GLN A 1 94 ? -12.377 -28.313 2.86 1 95.76 94 GLN A O 1
ATOM 719 N N . ILE A 1 95 ? -10.817 -27 2.072 1 97.7 95 ILE A N 1
ATOM 720 C CA . ILE A 1 95 ? -11.107 -27.321 0.679 1 97.7 95 ILE A CA 1
ATOM 721 C C . ILE A 1 95 ? -9.911 -28.035 0.054 1 97.7 95 ILE A C 1
ATOM 723 O O . ILE A 1 95 ? -8.813 -27.478 -0.013 1 97.7 95 ILE A O 1
ATOM 727 N N . GLU A 1 96 ? -10.179 -29.218 -0.407 1 97.74 96 GLU A N 1
ATOM 728 C CA . GLU A 1 96 ? -9.135 -29.982 -1.083 1 97.74 96 GLU A CA 1
ATOM 729 C C . GLU A 1 96 ? -8.677 -29.28 -2.359 1 97.74 96 GLU A C 1
ATOM 731 O O . GLU A 1 96 ? -9.501 -28.804 -3.142 1 97.74 96 GLU A O 1
ATOM 736 N N . GLY A 1 97 ? -7.417 -29.113 -2.475 1 98.13 97 GLY A N 1
ATOM 737 C CA . GLY A 1 97 ? -6.874 -28.546 -3.699 1 98.13 97 GLY A CA 1
ATOM 738 C C . GLY A 1 97 ? -6.639 -27.05 -3.611 1 98.13 97 GLY A C 1
ATOM 739 O O . GLY A 1 97 ? -6.055 -26.453 -4.518 1 98.13 97 GLY A O 1
ATOM 740 N N . LEU A 1 98 ? -7.107 -26.402 -2.52 1 98.74 98 LEU A N 1
ATOM 741 C CA . LEU A 1 98 ? -6.867 -24.979 -2.302 1 98.74 98 LEU A CA 1
ATOM 742 C C . LEU A 1 98 ? -5.732 -24.765 -1.306 1 98.74 98 LEU A C 1
ATOM 744 O O . LEU A 1 98 ? -5.841 -25.155 -0.142 1 98.74 98 LEU A O 1
ATOM 748 N N . GLU A 1 99 ? -4.676 -24.137 -1.791 1 98.86 99 GLU A N 1
ATOM 749 C CA . GLU A 1 99 ? -3.499 -23.929 -0.952 1 98.86 99 GLU A CA 1
ATOM 750 C C . GLU A 1 99 ? -3.056 -22.469 -0.974 1 98.86 99 GLU A C 1
ATOM 752 O O . GLU A 1 99 ? -3.423 -21.717 -1.88 1 98.86 99 GLU A O 1
ATOM 757 N N . LEU A 1 100 ? -2.334 -22.084 0.078 1 98.87 100 LEU A N 1
ATOM 758 C CA . LEU A 1 100 ? -1.983 -20.681 0.268 1 98.87 100 LEU A CA 1
ATOM 759 C C . LEU A 1 100 ? -0.527 -20.539 0.699 1 98.87 100 LEU A C 1
ATOM 761 O O . LEU A 1 100 ? -0.047 -21.301 1.543 1 98.87 100 LEU A O 1
ATOM 765 N N . ILE A 1 101 ? 0.2 -19.721 0.081 1 98.88 101 ILE A N 1
ATOM 766 C CA . ILE A 1 101 ? 1.398 -19.135 0.674 1 98.88 101 ILE A CA 1
ATOM 767 C C . ILE A 1 101 ? 1.047 -17.806 1.339 1 98.88 101 ILE A C 1
ATOM 769 O O . ILE A 1 101 ? 0.797 -16.81 0.656 1 98.88 101 ILE A O 1
ATOM 773 N N . PRO A 1 102 ? 1.018 -17.783 2.668 1 98.8 102 PRO A N 1
ATOM 774 C CA . PRO A 1 102 ? 0.586 -16.572 3.369 1 98.8 102 PRO A CA 1
ATOM 775 C C . PRO A 1 102 ? 1.536 -15.396 3.156 1 98.8 102 PRO A C 1
ATOM 777 O O . PRO A 1 102 ? 2.752 -15.587 3.075 1 98.8 102 PRO A O 1
ATOM 780 N N . GLY A 1 103 ? 0.922 -14.244 3.014 1 98.21 103 GLY A N 1
ATOM 781 C CA . GLY A 1 103 ? 1.714 -13.025 3.001 1 98.21 103 GLY A CA 1
ATOM 782 C C . GLY A 1 103 ? 2.311 -12.687 4.355 1 98.21 103 GLY A C 1
ATOM 783 O O . GLY A 1 103 ? 2.377 -13.541 5.241 1 98.21 103 GLY A O 1
ATOM 784 N N . ASP A 1 104 ? 2.795 -11.502 4.427 1 96.8 104 ASP A N 1
ATOM 785 C CA . ASP A 1 104 ? 3.358 -10.974 5.666 1 96.8 104 ASP A CA 1
ATOM 786 C C . ASP A 1 104 ? 3.267 -9.45 5.705 1 96.8 104 ASP A C 1
ATOM 788 O O . ASP A 1 104 ? 3.269 -8.795 4.661 1 96.8 104 ASP A O 1
ATOM 792 N N . ILE A 1 105 ? 3.221 -8.894 6.901 1 93.46 105 ILE A N 1
ATOM 793 C CA . ILE A 1 105 ? 3.12 -7.452 7.095 1 93.46 105 ILE A CA 1
ATOM 794 C C . ILE A 1 105 ? 4.422 -6.781 6.665 1 93.46 105 ILE A C 1
ATOM 796 O O . ILE A 1 105 ? 4.445 -5.582 6.378 1 93.46 105 ILE A O 1
ATOM 800 N N . GLU A 1 106 ? 5.471 -7.577 6.583 1 93.48 106 GLU A N 1
ATOM 801 C CA . GLU A 1 106 ? 6.768 -7.158 6.06 1 93.48 106 GLU A CA 1
ATOM 802 C C . GLU A 1 106 ? 7.28 -8.135 5.006 1 93.48 106 GLU A C 1
ATOM 804 O O . GLU A 1 106 ? 7.789 -9.207 5.34 1 93.48 106 GLU A O 1
ATOM 809 N N . LEU A 1 107 ? 7.245 -7.707 3.823 1 95.96 107 LEU A N 1
ATOM 810 C CA . LEU A 1 107 ? 7.601 -8.656 2.774 1 95.96 107 LEU A CA 1
ATOM 811 C C . LEU A 1 107 ? 9.07 -8.516 2.389 1 95.96 107 LEU A C 1
ATOM 813 O O . LEU A 1 107 ? 9.82 -9.494 2.418 1 95.96 107 LEU A O 1
ATOM 817 N N . TYR A 1 108 ? 9.504 -7.272 2.07 1 94.97 108 TYR A N 1
ATOM 818 C CA . TYR A 1 108 ? 10.912 -7.083 1.74 1 94.97 108 TYR A CA 1
ATOM 819 C C . TYR A 1 108 ? 11.369 -5.671 2.087 1 94.97 108 TYR A C 1
ATOM 821 O O . TYR A 1 108 ? 10.543 -4.783 2.314 1 94.97 108 TYR A O 1
ATOM 829 N N . ASP A 1 109 ? 12.652 -5.544 2.156 1 94.44 109 ASP A N 1
ATOM 830 C CA . ASP A 1 109 ? 13.31 -4.279 2.465 1 94.44 109 ASP A CA 1
ATOM 831 C C . ASP A 1 109 ? 13.941 -3.668 1.215 1 94.44 109 ASP A C 1
ATOM 833 O O . ASP A 1 109 ? 14.86 -4.247 0.632 1 94.44 109 ASP A O 1
ATOM 837 N N . GLU A 1 110 ? 13.534 -2.498 0.87 1 95.63 110 GLU A N 1
ATOM 838 C CA . GLU A 1 110 ? 14.004 -1.869 -0.361 1 95.63 110 GLU A CA 1
ATOM 839 C C . GLU A 1 110 ? 15.506 -1.604 -0.307 1 95.63 110 GLU A C 1
ATOM 841 O O . GLU A 1 110 ? 16.188 -1.651 -1.333 1 95.63 110 GLU A O 1
ATOM 846 N N . TYR A 1 111 ? 16.034 -1.31 0.879 1 95.24 111 TYR A N 1
ATOM 847 C CA . TYR A 1 111 ? 17.47 -1.104 1.029 1 95.24 111 TYR A CA 1
ATOM 848 C C . TYR A 1 111 ? 18.243 -2.364 0.657 1 95.24 111 TYR A C 1
ATOM 850 O O . TYR A 1 111 ? 19.206 -2.304 -0.112 1 95.24 111 TYR A O 1
ATOM 858 N N . LEU A 1 112 ? 17.762 -3.477 1.181 1 96.51 112 LEU A N 1
ATOM 859 C CA . LEU A 1 112 ? 18.471 -4.729 0.938 1 96.51 112 LEU A CA 1
ATOM 860 C C . LEU A 1 112 ? 18.418 -5.106 -0.539 1 96.51 112 LEU A C 1
ATOM 862 O O . LEU A 1 112 ? 19.389 -5.636 -1.083 1 96.51 112 LEU A O 1
ATOM 866 N N . VAL A 1 113 ? 17.29 -4.805 -1.182 1 97.69 113 VAL A N 1
ATOM 867 C CA . VAL A 1 113 ? 17.151 -5.073 -2.609 1 97.69 113 VAL A CA 1
ATOM 868 C C . VAL A 1 113 ? 18.117 -4.19 -3.397 1 97.69 113 VAL A C 1
ATOM 870 O O . VAL A 1 113 ? 18.852 -4.679 -4.259 1 97.69 113 VAL A O 1
ATOM 873 N N . SER A 1 114 ? 18.155 -2.914 -3.101 1 96.89 114 SER A N 1
ATOM 874 C CA . SER A 1 114 ? 19.02 -1.975 -3.807 1 96.89 114 SER A CA 1
ATOM 875 C C . SER A 1 114 ? 20.492 -2.323 -3.609 1 96.89 114 SER A C 1
ATOM 877 O O . SER A 1 114 ? 21.289 -2.228 -4.544 1 96.89 114 SER A O 1
ATOM 879 N N . GLU A 1 115 ? 20.814 -2.685 -2.396 1 95.8 115 GLU A N 1
ATOM 880 C CA . GLU A 1 115 ? 22.19 -3.075 -2.103 1 95.8 115 GLU A CA 1
ATOM 881 C C . GLU A 1 115 ? 22.592 -4.315 -2.895 1 95.8 115 GLU A C 1
ATOM 883 O O . GLU A 1 115 ? 23.682 -4.364 -3.47 1 95.8 115 GLU A O 1
ATOM 888 N N . LYS A 1 116 ? 21.704 -5.277 -2.913 1 96.18 116 LYS A N 1
ATOM 889 C CA . LYS A 1 116 ? 21.961 -6.499 -3.669 1 96.18 116 LYS A CA 1
ATOM 890 C C . LYS A 1 116 ? 22.206 -6.192 -5.144 1 96.18 116 LYS A C 1
ATOM 892 O O . LYS A 1 116 ? 23.148 -6.714 -5.744 1 96.18 116 LYS A O 1
ATOM 897 N N . LEU A 1 117 ? 21.42 -5.356 -5.699 1 96.26 117 LEU A N 1
ATOM 898 C CA . LEU A 1 117 ? 21.508 -5.05 -7.123 1 96.26 117 LEU A CA 1
ATOM 899 C C . LEU A 1 117 ? 22.746 -4.212 -7.424 1 96.26 117 LEU A C 1
ATOM 901 O O . LEU A 1 117 ? 23.366 -4.369 -8.478 1 96.26 117 LEU A O 1
ATOM 905 N N . HIS A 1 118 ? 23.094 -3.326 -6.472 1 94.66 118 HIS A N 1
ATOM 906 C CA . HIS A 1 118 ? 24.337 -2.572 -6.595 1 94.66 118 HIS A CA 1
ATOM 907 C C . HIS A 1 118 ? 25.544 -3.504 -6.643 1 94.66 118 HIS A C 1
ATOM 909 O O . HIS A 1 118 ? 26.396 -3.378 -7.525 1 94.66 118 HIS A O 1
ATOM 915 N N . GLN A 1 119 ? 25.567 -4.429 -5.748 1 93.55 119 GLN A N 1
ATOM 916 C CA . GLN A 1 119 ? 26.678 -5.373 -5.677 1 93.55 119 GLN A CA 1
ATOM 917 C C . GLN A 1 119 ? 26.746 -6.239 -6.931 1 93.55 119 GLN A C 1
ATOM 919 O O . GLN A 1 119 ? 27.831 -6.494 -7.458 1 93.55 119 GLN A O 1
ATOM 924 N N . ALA A 1 120 ? 25.618 -6.649 -7.412 1 93.49 120 ALA A N 1
ATOM 925 C CA . ALA A 1 120 ? 25.566 -7.474 -8.616 1 93.49 120 ALA A CA 1
ATOM 926 C C . ALA A 1 120 ? 26.027 -6.687 -9.84 1 93.49 120 ALA A C 1
ATOM 928 O O . ALA A 1 120 ? 26.703 -7.231 -10.717 1 93.49 120 ALA A O 1
ATOM 929 N N . ALA A 1 121 ? 25.676 -5.44 -9.863 1 92.25 121 ALA A N 1
ATOM 930 C CA . ALA A 1 121 ? 26.021 -4.599 -11.006 1 92.25 121 ALA A CA 1
ATOM 931 C C . ALA A 1 121 ? 27.525 -4.349 -11.069 1 92.25 121 ALA A C 1
ATOM 933 O O . ALA A 1 121 ? 28.113 -4.332 -12.153 1 92.25 121 ALA A O 1
ATOM 934 N N . ILE A 1 122 ? 28.181 -4.151 -9.974 1 90.23 122 ILE A N 1
ATOM 935 C CA . ILE A 1 122 ? 29.611 -3.864 -9.95 1 90.23 122 ILE A CA 1
ATOM 936 C C . ILE A 1 122 ? 30.397 -5.136 -10.262 1 90.23 122 ILE A C 1
ATOM 938 O O . ILE A 1 122 ? 31.499 -5.072 -10.813 1 90.23 122 ILE A O 1
ATOM 942 N N . ALA A 1 123 ? 29.838 -6.176 -9.892 1 87.74 123 ALA A N 1
ATOM 943 C CA . ALA A 1 123 ? 30.524 -7.45 -10.095 1 87.74 123 ALA A CA 1
ATOM 944 C C . ALA A 1 123 ? 30.472 -7.873 -11.56 1 87.74 123 ALA A C 1
ATOM 946 O O . ALA A 1 123 ? 31.263 -8.712 -11.998 1 87.74 123 ALA A O 1
ATOM 947 N N . THR A 1 124 ? 29.546 -7.259 -12.25 1 79.41 124 THR A N 1
ATOM 948 C CA . THR A 1 124 ? 29.396 -7.637 -13.652 1 79.41 124 THR A CA 1
ATOM 949 C C . THR A 1 124 ? 30.359 -6.844 -14.531 1 79.41 124 THR A C 1
ATOM 951 O O . THR A 1 124 ? 30.614 -5.665 -14.275 1 79.41 124 THR A O 1
ATOM 954 N N . GLU A 1 125 ? 31.186 -7.419 -15.387 1 63.46 125 GLU A N 1
ATOM 955 C CA . GLU A 1 125 ? 32.232 -6.853 -16.235 1 63.46 125 GLU A CA 1
ATOM 956 C C . GLU A 1 125 ? 31.724 -5.632 -16.996 1 63.46 125 GLU A C 1
ATOM 958 O O . GLU A 1 125 ? 32.416 -4.615 -17.08 1 63.46 125 GLU A O 1
ATOM 963 N N . ASN A 1 126 ? 30.63 -5.816 -17.78 1 62.56 126 ASN A N 1
ATOM 964 C CA . ASN A 1 126 ? 29.995 -4.701 -18.474 1 62.56 126 ASN A CA 1
ATOM 965 C C . ASN A 1 126 ? 28.754 -4.212 -17.732 1 62.56 126 ASN A C 1
ATOM 967 O O . ASN A 1 126 ? 27.648 -4.698 -17.975 1 62.56 126 ASN A O 1
ATOM 971 N N . PRO A 1 127 ? 29.061 -3.197 -16.693 1 62.7 127 PRO A N 1
ATOM 972 C CA . PRO A 1 127 ? 28.068 -2.827 -15.682 1 62.7 127 PRO A CA 1
ATOM 973 C C . PRO A 1 127 ? 26.853 -2.12 -16.28 1 62.7 127 PRO A C 1
ATOM 975 O O . PRO A 1 127 ? 26.986 -1.037 -16.855 1 62.7 127 PRO A O 1
ATOM 978 N N . ASN A 1 128 ? 25.817 -2.959 -16.669 1 86.5 128 ASN A N 1
ATOM 979 C CA . ASN A 1 128 ? 24.535 -2.355 -17.013 1 86.5 128 ASN A CA 1
ATOM 980 C C . ASN A 1 128 ? 23.484 -2.618 -15.938 1 86.5 128 ASN A C 1
ATOM 982 O O . ASN A 1 128 ? 23.002 -3.744 -15.799 1 86.5 128 ASN A O 1
ATOM 986 N N . PHE A 1 129 ? 23.218 -1.677 -15.136 1 92.41 129 PHE A N 1
ATOM 987 C CA . PHE A 1 129 ? 22.314 -1.791 -13.998 1 92.41 129 PHE A CA 1
ATOM 988 C C . PHE A 1 129 ? 20.934 -2.255 -14.448 1 92.41 129 PHE A C 1
ATOM 990 O O . PHE A 1 129 ? 20.281 -3.04 -13.756 1 92.41 129 PHE A O 1
ATOM 997 N N . GLU A 1 130 ? 20.573 -1.799 -15.579 1 92.89 130 GLU A N 1
ATOM 998 C CA . GLU A 1 130 ? 19.262 -2.158 -16.112 1 92.89 130 GLU A CA 1
ATOM 999 C C . GLU A 1 130 ? 19.152 -3.663 -16.34 1 92.89 130 GLU A C 1
ATOM 1001 O O . GLU A 1 130 ? 18.127 -4.271 -16.023 1 92.89 130 GLU A O 1
ATOM 1006 N N . THR A 1 131 ? 20.204 -4.216 -16.845 1 92.7 131 THR A N 1
ATOM 1007 C CA . THR A 1 131 ? 20.218 -5.652 -17.102 1 92.7 131 THR A CA 1
ATOM 1008 C C . THR A 1 131 ? 20.12 -6.436 -15.797 1 92.7 131 THR A C 1
ATOM 1010 O O . THR A 1 131 ? 19.396 -7.431 -15.718 1 92.7 131 THR A O 1
ATOM 1013 N N . VAL A 1 132 ? 20.853 -5.95 -14.803 1 93.95 132 VAL A N 1
ATOM 1014 C CA . VAL A 1 132 ? 20.861 -6.605 -13.499 1 93.95 132 VAL A CA 1
ATOM 1015 C C . VAL A 1 132 ? 19.473 -6.515 -12.867 1 93.95 132 VAL A C 1
ATOM 1017 O O . VAL A 1 132 ? 18.955 -7.506 -12.348 1 93.95 132 VAL A O 1
ATOM 1020 N N . TRP A 1 133 ? 18.879 -5.382 -12.945 1 95.07 133 TRP A N 1
ATOM 1021 C CA . TRP A 1 133 ? 17.539 -5.168 -12.409 1 95.07 133 TRP A CA 1
ATOM 1022 C C . TRP A 1 133 ? 16.523 -6.061 -13.113 1 95.07 133 TRP A C 1
ATOM 1024 O O . TRP A 1 133 ? 15.728 -6.742 -12.461 1 95.07 133 TRP A O 1
ATOM 1034 N N . ASN A 1 134 ? 16.536 -6.034 -14.448 1 93.99 134 ASN A N 1
ATOM 1035 C CA . ASN A 1 134 ? 15.578 -6.798 -15.241 1 93.99 134 ASN A CA 1
ATOM 1036 C C . ASN A 1 134 ? 15.675 -8.293 -14.95 1 93.99 134 ASN A C 1
ATOM 1038 O O . ASN A 1 134 ? 14.656 -8.983 -14.882 1 93.99 134 ASN A O 1
ATOM 1042 N N . LYS A 1 135 ? 16.862 -8.734 -14.788 1 94.2 135 LYS A N 1
ATOM 1043 C CA . LYS A 1 135 ? 17.051 -10.146 -14.471 1 94.2 135 LYS A CA 1
ATOM 1044 C C . LYS A 1 135 ? 16.455 -10.489 -13.108 1 94.2 135 LYS A C 1
ATOM 1046 O O . LYS A 1 135 ? 15.735 -11.48 -12.971 1 94.2 135 LYS A O 1
ATOM 1051 N N . PHE A 1 136 ? 16.714 -9.688 -12.112 1 95.7 136 PHE A N 1
ATOM 1052 C CA . PHE A 1 136 ? 16.225 -9.942 -10.762 1 95.7 136 PHE A CA 1
ATOM 1053 C C . PHE A 1 136 ? 14.703 -9.875 -10.716 1 95.7 136 PHE A C 1
ATOM 1055 O O . PHE A 1 136 ? 14.052 -10.781 -10.193 1 95.7 136 PHE A O 1
ATOM 1062 N N . GLU A 1 137 ? 14.142 -8.819 -11.246 1 95.47 137 GLU A N 1
ATOM 1063 C CA . GLU A 1 137 ? 12.698 -8.61 -11.288 1 95.47 137 GLU A CA 1
ATOM 1064 C C . GLU A 1 137 ? 11.998 -9.737 -12.042 1 95.47 137 GLU A C 1
ATOM 1066 O O . GLU A 1 137 ? 10.927 -10.193 -11.635 1 95.47 137 GLU A O 1
ATOM 1071 N N . GLY A 1 138 ? 12.596 -10.224 -13.109 1 95.41 138 GLY A N 1
ATOM 1072 C CA . GLY A 1 138 ? 12.004 -11.248 -13.954 1 95.41 138 GLY A CA 1
ATOM 1073 C C . GLY A 1 138 ? 12.073 -12.637 -13.346 1 95.41 138 GLY A C 1
ATOM 1074 O O . GLY A 1 138 ? 11.265 -13.506 -13.676 1 95.41 138 GLY A O 1
ATOM 1075 N N . THR A 1 139 ? 12.986 -12.844 -12.365 1 95.81 139 THR A N 1
ATOM 1076 C CA . THR A 1 139 ? 13.215 -14.212 -11.914 1 95.81 139 THR A CA 1
ATOM 1077 C C . THR A 1 139 ? 12.782 -14.382 -10.461 1 95.81 139 THR A C 1
ATOM 1079 O O . THR A 1 139 ? 12.613 -15.507 -9.985 1 95.81 139 THR A O 1
ATOM 1082 N N . LEU A 1 140 ? 12.603 -13.309 -9.75 1 97.59 140 LEU A N 1
ATOM 1083 C CA . LEU A 1 140 ? 12.372 -13.362 -8.311 1 97.59 140 LEU A CA 1
ATOM 1084 C C . LEU A 1 140 ? 11.214 -14.297 -7.98 1 97.59 140 LEU A C 1
ATOM 1086 O O . LEU A 1 140 ? 11.404 -15.316 -7.312 1 97.59 140 LEU A O 1
ATOM 1090 N N . ILE A 1 141 ? 9.995 -14.009 -8.512 1 98.17 141 ILE A N 1
ATOM 1091 C CA . ILE A 1 141 ? 8.815 -14.821 -8.232 1 98.17 141 ILE A CA 1
ATOM 1092 C C . ILE A 1 141 ? 8.873 -16.113 -9.043 1 98.17 141 ILE A C 1
ATOM 1094 O O . ILE A 1 141 ? 8.509 -17.182 -8.547 1 98.17 141 ILE A O 1
ATOM 1098 N N . LYS A 1 142 ? 9.357 -16.078 -10.27 1 96.72 142 LYS A N 1
ATOM 1099 C CA . LYS A 1 142 ? 9.44 -17.232 -11.161 1 96.72 142 LYS A CA 1
ATOM 1100 C C . LYS A 1 142 ? 10.27 -18.35 -10.536 1 96.72 142 LYS A C 1
ATOM 1102 O O . LYS A 1 142 ? 9.839 -19.505 -10.502 1 96.72 142 LYS A O 1
ATOM 1107 N N . GLU A 1 143 ? 11.439 -17.966 -10.038 1 97.07 143 GLU A N 1
ATOM 1108 C CA . GLU A 1 143 ? 12.338 -18.962 -9.464 1 97.07 143 GLU A CA 1
ATOM 1109 C C . GLU A 1 143 ? 11.792 -19.504 -8.146 1 97.07 143 GLU A C 1
ATOM 1111 O O . GLU A 1 143 ? 11.987 -20.678 -7.823 1 97.07 143 GLU A O 1
ATOM 1116 N N . MET A 1 144 ? 11.155 -18.687 -7.426 1 97.43 144 MET A N 1
ATOM 1117 C CA . MET A 1 144 ? 10.552 -19.097 -6.162 1 97.43 144 MET A CA 1
ATOM 1118 C C . MET A 1 144 ? 9.484 -20.163 -6.388 1 97.43 144 MET A C 1
ATOM 1120 O O . MET A 1 144 ? 9.352 -21.094 -5.592 1 97.43 144 MET A O 1
ATOM 1124 N N . LEU A 1 145 ? 8.734 -20.059 -7.499 1 98.03 145 LEU A N 1
ATOM 1125 C CA . LEU A 1 145 ? 7.585 -20.918 -7.764 1 98.03 145 LEU A CA 1
ATOM 1126 C C . LEU A 1 145 ? 8.001 -22.151 -8.559 1 98.03 145 LEU A C 1
ATOM 1128 O O . LEU A 1 145 ? 7.257 -23.133 -8.624 1 98.03 145 LEU A O 1
ATOM 1132 N N . ALA A 1 146 ? 9.12 -22.173 -9.152 1 97.71 146 ALA A N 1
ATOM 1133 C CA . ALA A 1 146 ? 9.571 -23.19 -10.098 1 97.71 146 ALA A CA 1
ATOM 1134 C C . ALA A 1 146 ? 9.418 -24.591 -9.513 1 97.71 146 ALA A C 1
ATOM 1136 O O . ALA A 1 146 ? 8.926 -25.501 -10.184 1 97.71 146 ALA A O 1
ATOM 1137 N N . PRO A 1 147 ? 9.741 -24.799 -8.211 1 97.53 147 PRO A N 1
ATOM 1138 C CA . PRO A 1 147 ? 9.717 -26.157 -7.665 1 97.53 147 PRO A CA 1
ATOM 1139 C C . PRO A 1 147 ? 8.304 -26.726 -7.56 1 97.53 147 PRO A C 1
ATOM 1141 O O . PRO A 1 147 ? 8.131 -27.942 -7.435 1 97.53 147 PRO A O 1
ATOM 1144 N N . VAL A 1 148 ? 7.279 -25.887 -7.672 1 97.88 148 VAL A N 1
ATOM 1145 C CA . VAL A 1 148 ? 5.959 -26.398 -7.317 1 97.88 148 VAL A CA 1
ATOM 1146 C C . VAL A 1 148 ? 5.022 -26.288 -8.517 1 97.88 148 VAL A C 1
ATOM 1148 O O . VAL A 1 148 ? 3.855 -26.679 -8.44 1 97.88 148 VAL A O 1
ATOM 1151 N N . LEU A 1 149 ? 5.421 -25.846 -9.643 1 97.79 149 LEU A N 1
ATOM 1152 C CA . LEU A 1 149 ? 4.561 -25.497 -10.768 1 97.79 149 LEU A CA 1
ATOM 1153 C C . LEU A 1 149 ? 3.902 -26.74 -11.356 1 97.79 149 LEU A C 1
ATOM 1155 O O . LEU A 1 149 ? 2.833 -26.652 -11.964 1 97.79 149 LEU A O 1
ATOM 1159 N N . GLU A 1 150 ? 4.509 -27.88 -11.164 1 97.69 150 GLU A N 1
ATOM 1160 C CA . GLU A 1 150 ? 3.957 -29.112 -11.719 1 97.69 150 GLU A CA 1
ATOM 1161 C C . GLU A 1 150 ? 2.855 -29.675 -10.826 1 97.69 150 GLU A C 1
ATOM 1163 O O . GLU A 1 150 ? 2.096 -30.551 -11.244 1 97.69 150 GLU A O 1
ATOM 1168 N N . GLU A 1 151 ? 2.725 -29.15 -9.689 1 97.91 151 GLU A N 1
ATOM 1169 C CA . GLU A 1 151 ? 1.8 -29.713 -8.71 1 97.91 151 GLU A CA 1
ATOM 1170 C C . GLU A 1 151 ? 0.44 -29.024 -8.777 1 97.91 151 GLU A C 1
ATOM 1172 O O . GLU A 1 151 ? -0.521 -29.474 -8.15 1 97.91 151 GLU A O 1
ATOM 1177 N N . TYR A 1 152 ? 0.302 -27.989 -9.586 1 98.68 152 TYR A N 1
ATOM 1178 C CA . TYR A 1 152 ? -0.92 -27.193 -9.594 1 98.68 152 TYR A CA 1
ATOM 1179 C C . TYR A 1 152 ? -1.425 -26.984 -11.017 1 98.68 152 TYR A C 1
ATOM 1181 O O . TYR A 1 152 ? -0.657 -27.085 -11.976 1 98.68 152 TYR A O 1
ATOM 1189 N N . ASP A 1 153 ? -2.703 -26.791 -11.072 1 98.62 153 ASP A N 1
ATOM 1190 C CA . ASP A 1 153 ? -3.297 -26.358 -12.333 1 98.62 153 ASP A CA 1
ATOM 1191 C C . ASP A 1 153 ? -3.2 -24.842 -12.493 1 98.62 153 ASP A C 1
ATOM 1193 O O . ASP A 1 153 ? -2.964 -24.343 -13.595 1 98.62 153 ASP A O 1
ATOM 1197 N N . PHE A 1 154 ? -3.38 -24.114 -11.379 1 98.76 154 PHE A N 1
ATOM 1198 C CA . PHE A 1 154 ? -3.338 -22.656 -11.386 1 98.76 154 PHE A CA 1
ATOM 1199 C C . PHE A 1 154 ? -2.546 -22.132 -10.194 1 98.76 154 PHE A C 1
ATOM 1201 O O . PHE A 1 154 ? -2.644 -22.673 -9.09 1 98.76 154 PHE A O 1
ATOM 1208 N N . VAL A 1 155 ? -1.775 -21.092 -10.398 1 98.89 155 VAL A N 1
ATOM 1209 C CA . VAL A 1 155 ? -1.174 -20.245 -9.373 1 98.89 155 VAL A CA 1
ATOM 1210 C C . VAL A 1 155 ? -1.689 -18.815 -9.516 1 98.89 155 VAL A C 1
ATOM 1212 O O . VAL A 1 155 ? -1.553 -18.203 -10.578 1 98.89 155 VAL A O 1
ATOM 1215 N N . ILE A 1 156 ? -2.329 -18.302 -8.483 1 98.9 156 ILE A N 1
ATOM 1216 C CA . ILE A 1 156 ? -2.915 -16.968 -8.56 1 98.9 156 ILE A CA 1
ATOM 1217 C C . ILE A 1 156 ? -2.189 -16.03 -7.598 1 98.9 156 ILE A C 1
ATOM 1219 O O . ILE A 1 156 ? -2.122 -16.293 -6.395 1 98.9 156 ILE A O 1
ATOM 1223 N N . LEU A 1 157 ? -1.674 -14.969 -8.114 1 98.87 157 LEU A N 1
ATOM 1224 C CA . LEU A 1 157 ? -0.91 -13.979 -7.362 1 98.87 157 LEU A CA 1
ATOM 1225 C C . LEU A 1 157 ? -1.77 -12.764 -7.033 1 98.87 157 LEU A C 1
ATOM 1227 O O . LEU A 1 157 ? -2.226 -12.058 -7.935 1 98.87 157 LEU A O 1
ATOM 1231 N N . ASP A 1 158 ? -2.01 -12.523 -5.78 1 98.65 158 ASP A N 1
ATOM 1232 C CA . ASP A 1 158 ? -2.715 -11.324 -5.339 1 98.65 158 ASP A CA 1
ATOM 1233 C C . ASP A 1 158 ? -1.748 -10.16 -5.139 1 98.65 158 ASP A C 1
ATOM 1235 O O . ASP A 1 158 ? -1.1 -10.058 -4.095 1 98.65 158 ASP A O 1
ATOM 1239 N N . CYS A 1 159 ? -1.782 -9.256 -6.01 1 98.12 159 CYS A N 1
ATOM 1240 C CA . CYS A 1 159 ? -0.782 -8.193 -6.004 1 98.12 159 CYS A CA 1
ATOM 1241 C C . CYS A 1 159 ? -1.295 -6.966 -5.259 1 98.12 159 CYS A C 1
ATOM 1243 O O . CYS A 1 159 ? -2.491 -6.67 -5.29 1 98.12 159 CYS A O 1
ATOM 1245 N N . ALA A 1 160 ? -0.385 -6.269 -4.621 1 95.7 160 ALA A N 1
ATOM 1246 C CA . ALA A 1 160 ? -0.703 -5.015 -3.944 1 95.7 160 ALA A CA 1
ATOM 1247 C C . ALA A 1 160 ? -1.034 -3.917 -4.95 1 95.7 160 ALA A C 1
ATOM 1249 O O . ALA A 1 160 ? -0.663 -4.008 -6.123 1 95.7 160 ALA A O 1
ATOM 1250 N N . PRO A 1 16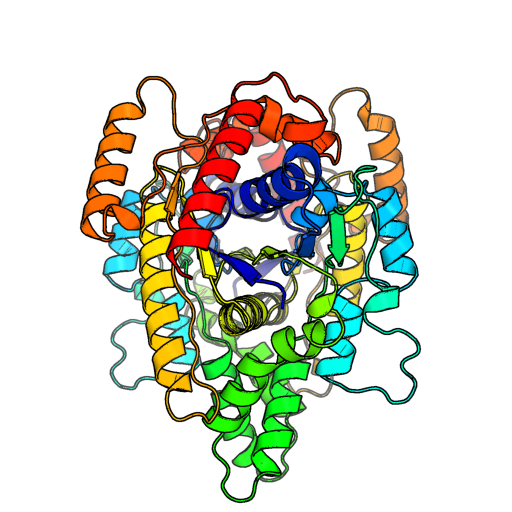1 ? -1.774 -2.903 -4.477 1 93.05 161 PRO A N 1
ATOM 1251 C CA . PRO A 1 161 ? -1.892 -1.73 -5.345 1 93.05 161 PRO A CA 1
ATOM 1252 C C . PRO A 1 161 ? -0.545 -1.072 -5.636 1 93.05 161 PRO A C 1
ATOM 1254 O O . PRO A 1 161 ? 0.372 -1.146 -4.815 1 93.05 161 PRO A O 1
ATOM 1257 N N . GLY A 1 162 ? -0.505 -0.454 -6.752 1 90.28 162 GLY A N 1
ATOM 1258 C CA . GLY A 1 162 ? 0.74 0.187 -7.144 1 90.28 162 GLY A CA 1
ATOM 1259 C C . GLY A 1 162 ? 1.613 -0.691 -8.021 1 90.28 162 GLY A C 1
ATOM 1260 O O . GLY A 1 162 ? 1.165 -1.732 -8.506 1 90.28 162 GLY A O 1
ATOM 1261 N N . TYR A 1 163 ? 2.792 -0.247 -8.231 1 92.77 163 TYR A N 1
ATOM 1262 C CA . TYR A 1 163 ? 3.7 -0.871 -9.186 1 92.77 163 TYR A CA 1
ATOM 1263 C C . TYR A 1 163 ? 5.088 -1.049 -8.582 1 92.77 163 TYR A C 1
ATOM 1265 O O . TYR A 1 163 ? 6.082 -0.588 -9.148 1 92.77 163 TYR A O 1
ATOM 1273 N N . ASN A 1 164 ? 5.111 -1.787 -7.464 1 94.12 164 ASN A N 1
ATOM 1274 C CA . ASN A 1 164 ? 6.359 -2.051 -6.755 1 94.12 164 ASN A CA 1
ATOM 1275 C C . ASN A 1 164 ? 7.05 -3.304 -7.286 1 94.12 164 ASN A C 1
ATOM 1277 O O . ASN A 1 164 ? 6.589 -3.91 -8.254 1 94.12 164 ASN A O 1
ATOM 1281 N N . LEU A 1 165 ? 8.139 -3.675 -6.701 1 96.69 165 LEU A N 1
ATOM 1282 C CA . LEU A 1 165 ? 8.966 -4.78 -7.17 1 96.69 165 LEU A CA 1
ATOM 1283 C C . LEU A 1 165 ? 8.166 -6.078 -7.215 1 96.69 165 LEU A C 1
ATOM 1285 O O . LEU A 1 165 ? 8.243 -6.826 -8.192 1 96.69 165 LEU A O 1
ATOM 1289 N N . LEU A 1 166 ? 7.393 -6.356 -6.183 1 97.22 166 LEU A N 1
ATOM 1290 C CA . LEU A 1 166 ? 6.671 -7.621 -6.117 1 97.22 166 LEU A CA 1
ATOM 1291 C C . LEU A 1 166 ? 5.563 -7.67 -7.164 1 97.22 166 LEU A C 1
ATOM 1293 O O . LEU A 1 166 ? 5.299 -8.725 -7.746 1 97.22 166 LEU A O 1
ATOM 1297 N N . THR A 1 167 ? 4.889 -6.551 -7.346 1 96.91 167 THR A N 1
ATOM 1298 C CA . THR A 1 167 ? 3.88 -6.491 -8.397 1 96.91 167 THR A CA 1
ATOM 1299 C C . THR A 1 167 ? 4.51 -6.725 -9.766 1 96.91 167 THR A C 1
ATOM 1301 O O . THR A 1 167 ? 4 -7.515 -10.564 1 96.91 167 THR A O 1
ATOM 1304 N N . ARG A 1 168 ? 5.606 -6.09 -10.022 1 96.79 168 ARG A N 1
ATOM 1305 C CA . ARG A 1 168 ? 6.308 -6.235 -11.293 1 96.79 168 ARG A CA 1
ATOM 1306 C C . ARG A 1 168 ? 6.791 -7.668 -11.492 1 96.79 168 ARG A C 1
ATOM 1308 O O . ARG A 1 168 ? 6.621 -8.242 -12.569 1 96.79 168 ARG A O 1
ATOM 1315 N N . SER A 1 169 ? 7.381 -8.224 -10.455 1 97.69 169 SER A N 1
ATOM 1316 C CA . SER A 1 169 ? 7.881 -9.593 -10.528 1 97.69 169 SER A CA 1
ATOM 1317 C C . SER A 1 169 ? 6.74 -10.591 -10.69 1 97.69 169 SER A C 1
ATOM 1319 O O . SER A 1 169 ? 6.895 -11.617 -11.354 1 97.69 169 SER A O 1
ATOM 1321 N N . GLY A 1 170 ? 5.621 -10.303 -9.969 1 97.97 170 GLY A N 1
ATOM 1322 C CA . GLY A 1 170 ? 4.434 -11.121 -10.161 1 97.97 170 GLY A CA 1
ATOM 1323 C C . GLY A 1 170 ? 3.93 -11.115 -11.592 1 97.97 170 GLY A C 1
ATOM 1324 O O . GLY A 1 170 ? 3.634 -12.171 -12.155 1 97.97 170 GLY A O 1
ATOM 1325 N N . ILE A 1 171 ? 3.877 -9.969 -12.172 1 97.43 171 ILE A N 1
ATOM 1326 C CA . ILE A 1 171 ? 3.458 -9.818 -13.561 1 97.43 171 ILE A CA 1
ATOM 1327 C C . ILE A 1 171 ? 4.427 -10.561 -14.477 1 97.43 171 ILE A C 1
ATOM 1329 O O . ILE A 1 171 ? 4.005 -11.304 -15.366 1 97.43 171 ILE A O 1
ATOM 1333 N N . ALA A 1 172 ? 5.694 -10.427 -14.211 1 96.76 172 ALA A N 1
ATOM 1334 C CA . ALA A 1 172 ? 6.731 -11.037 -15.039 1 96.76 172 ALA A CA 1
ATOM 1335 C C . ALA A 1 172 ? 6.66 -12.56 -14.972 1 96.76 172 ALA A C 1
ATOM 1337 O O . ALA A 1 172 ? 7.044 -13.247 -15.921 1 96.76 172 ALA A O 1
ATOM 1338 N N . ALA A 1 173 ? 6.178 -13.062 -13.906 1 97.26 173 ALA A N 1
ATOM 1339 C CA . ALA A 1 173 ? 6.102 -14.507 -13.706 1 97.26 173 ALA A CA 1
ATOM 1340 C C . ALA A 1 173 ? 4.809 -15.073 -14.286 1 97.26 173 ALA A C 1
ATOM 1342 O O . ALA A 1 173 ? 4.652 -16.292 -14.394 1 97.26 173 ALA A O 1
ATOM 1343 N N . SER A 1 174 ? 3.901 -14.254 -14.711 1 97.51 174 SER A N 1
ATOM 1344 C CA . SER A 1 174 ? 2.537 -14.675 -15.016 1 97.51 174 SER A CA 1
ATOM 1345 C C . SER A 1 174 ? 2.372 -14.979 -16.501 1 97.51 174 SER A C 1
ATOM 1347 O O . SER A 1 174 ? 3.018 -14.353 -17.344 1 97.51 174 SER A O 1
ATOM 1349 N N . ASP A 1 175 ? 1.531 -15.884 -16.761 1 96.89 175 ASP A N 1
ATOM 1350 C CA . ASP A 1 175 ? 1.059 -16.128 -18.121 1 96.89 175 ASP A CA 1
ATOM 1351 C C . ASP A 1 175 ? -0.063 -15.161 -18.494 1 96.89 175 ASP A C 1
ATOM 1353 O O . ASP A 1 175 ? -0.183 -14.759 -19.653 1 96.89 175 ASP A O 1
ATOM 1357 N N . PHE A 1 176 ? -0.854 -14.882 -17.442 1 96.94 176 PHE A N 1
ATOM 1358 C CA . PHE A 1 176 ? -2.043 -14.057 -17.621 1 96.94 176 PHE A CA 1
ATOM 1359 C C . PHE A 1 176 ? -2.196 -13.07 -16.47 1 96.94 176 PHE A C 1
ATOM 1361 O O . PHE A 1 176 ? -1.598 -13.251 -15.407 1 96.94 176 PHE A O 1
ATOM 1368 N N . TYR A 1 177 ? -2.927 -12.005 -16.753 1 97.55 177 TYR A N 1
ATOM 1369 C CA . TYR A 1 177 ? -3.345 -11.156 -15.643 1 97.55 177 TYR A CA 1
ATOM 1370 C C . TYR A 1 177 ? -4.802 -10.735 -15.796 1 97.55 177 TYR A C 1
ATOM 1372 O O . TYR A 1 177 ? -5.337 -10.722 -16.907 1 97.55 177 TYR A O 1
ATOM 1380 N N . LEU A 1 178 ? -5.439 -10.555 -14.659 1 97.38 178 LEU A N 1
ATOM 1381 C CA . LEU A 1 178 ? -6.816 -10.092 -14.528 1 97.38 178 LEU A CA 1
ATOM 1382 C C . LEU A 1 178 ? -6.862 -8.675 -13.966 1 97.38 178 LEU A C 1
ATOM 1384 O O . LEU A 1 178 ? -6.093 -8.335 -13.064 1 97.38 178 LEU A O 1
ATOM 1388 N N . LEU A 1 179 ? -7.848 -7.921 -14.505 1 95.91 179 LEU A N 1
ATOM 1389 C CA . LEU A 1 179 ? -8.011 -6.545 -14.049 1 95.91 179 LEU A CA 1
ATOM 1390 C C . LEU A 1 179 ? -9.38 -6.344 -13.407 1 95.91 179 LEU A C 1
ATOM 1392 O O . LEU A 1 179 ? -10.368 -6.105 -14.105 1 95.91 179 LEU A O 1
ATOM 1396 N N . PRO A 1 180 ? -9.392 -6.399 -12.112 1 94.68 180 PRO A N 1
ATOM 1397 C CA . PRO A 1 180 ? -10.64 -5.971 -11.476 1 94.68 180 PRO A CA 1
ATOM 1398 C C . PRO A 1 180 ? -10.859 -4.462 -11.564 1 94.68 180 PRO A C 1
ATOM 1400 O O . PRO A 1 180 ? -9.904 -3.689 -11.455 1 94.68 180 PRO A O 1
ATOM 1403 N N . ALA A 1 181 ? -12.106 -4.08 -11.716 1 89.51 181 ALA A N 1
ATOM 1404 C CA . ALA A 1 181 ? -12.448 -2.666 -11.845 1 89.51 181 ALA A CA 1
ATOM 1405 C C . ALA A 1 181 ? -13.761 -2.352 -11.134 1 89.51 181 ALA A C 1
ATOM 1407 O O . ALA A 1 181 ? -14.677 -3.177 -11.117 1 89.51 181 ALA A O 1
ATOM 1408 N N . ARG A 1 182 ? -13.762 -1.238 -10.52 1 87.06 182 ARG A N 1
ATOM 1409 C CA . ARG A 1 182 ? -15.016 -0.643 -10.068 1 87.06 182 ARG A CA 1
ATOM 1410 C C . ARG A 1 182 ? -15.497 0.428 -11.042 1 87.06 182 ARG A C 1
ATOM 1412 O O . ARG A 1 182 ? -14.687 1.079 -11.705 1 87.06 182 ARG A O 1
ATOM 1419 N N . PRO A 1 183 ? -16.793 0.624 -11.147 1 81.51 183 PRO A N 1
ATOM 1420 C CA . PRO A 1 183 ? -17.313 1.65 -12.054 1 81.51 183 PRO A CA 1
ATOM 1421 C C . PRO A 1 183 ? -17.092 3.067 -11.529 1 81.51 183 PRO A C 1
ATOM 1423 O O . PRO A 1 183 ? -18.054 3.816 -11.338 1 81.51 183 PRO A O 1
ATOM 1426 N N . GLU A 1 184 ? -15.863 3.42 -11.339 1 81.12 184 GLU A N 1
ATOM 1427 C CA . GLU A 1 184 ? -15.453 4.748 -10.892 1 81.12 184 GLU A CA 1
ATOM 1428 C C . GLU A 1 184 ? -14.268 5.262 -11.704 1 81.12 184 GLU A C 1
ATOM 1430 O O . GLU A 1 184 ? -13.393 4.487 -12.095 1 81.12 184 GLU A O 1
ATOM 1435 N N . PRO A 1 185 ? -14.249 6.519 -11.938 1 79.92 185 PRO A N 1
ATOM 1436 C CA . PRO A 1 185 ? -13.237 7.102 -12.822 1 79.92 185 PRO A CA 1
ATOM 1437 C C . PRO A 1 185 ? -11.812 6.748 -12.402 1 79.92 185 PRO A C 1
ATOM 1439 O O . PRO A 1 185 ? -10.978 6.423 -13.251 1 79.92 185 PRO A O 1
ATOM 1442 N N . LEU A 1 186 ? -11.518 6.804 -11.135 1 83.32 186 LEU A N 1
ATOM 1443 C CA . LEU A 1 186 ? -10.155 6.572 -10.672 1 83.32 186 LEU A CA 1
ATOM 1444 C C . LEU A 1 186 ? -9.747 5.118 -10.89 1 83.32 186 LEU A C 1
ATOM 1446 O O . LEU A 1 186 ? -8.568 4.825 -11.1 1 83.32 186 LEU A O 1
ATOM 1450 N N . SER A 1 187 ? -10.744 4.264 -10.839 1 85.74 187 SER A N 1
ATOM 1451 C CA . SER A 1 187 ? -10.483 2.862 -11.148 1 85.74 187 SER A CA 1
ATOM 1452 C C . SER A 1 187 ? -10.036 2.689 -12.596 1 85.74 187 SER A C 1
ATOM 1454 O O . SER A 1 187 ? -9.101 1.936 -12.876 1 85.74 187 SER A O 1
ATOM 1456 N N . VAL A 1 188 ? -10.604 3.433 -13.51 1 83.72 188 VAL A N 1
ATOM 1457 C CA . VAL A 1 188 ? -10.288 3.366 -14.933 1 83.72 188 VAL A CA 1
ATOM 1458 C C . VAL A 1 188 ? -8.903 3.958 -15.184 1 83.72 188 VAL A C 1
ATOM 1460 O O . VAL A 1 188 ? -8.11 3.397 -15.944 1 83.72 188 VAL A O 1
ATOM 1463 N N . VAL A 1 189 ? -8.634 5.014 -14.52 1 85.88 189 VAL A N 1
ATOM 1464 C CA . VAL A 1 189 ? -7.32 5.639 -14.631 1 85.88 189 VAL A CA 1
ATOM 1465 C C . VAL A 1 189 ? -6.242 4.66 -14.171 1 85.88 189 VAL A C 1
ATOM 1467 O O . VAL A 1 189 ? -5.197 4.53 -14.813 1 85.88 189 VAL A O 1
ATOM 1470 N N . GLY A 1 190 ? -6.522 3.993 -13.055 1 90.13 190 GLY A N 1
ATOM 1471 C CA . GLY A 1 190 ? -5.583 3.004 -12.551 1 90.13 190 GLY A CA 1
ATOM 1472 C C . GLY A 1 190 ? -5.307 1.886 -13.539 1 90.13 190 GLY A C 1
ATOM 1473 O O . GLY A 1 190 ? -4.163 1.451 -13.688 1 90.13 190 GLY A O 1
ATOM 1474 N N . MET A 1 191 ? -6.322 1.472 -14.246 1 91.65 191 MET A N 1
ATOM 1475 C CA . MET A 1 191 ? -6.183 0.413 -15.241 1 91.65 191 MET A CA 1
ATOM 1476 C C . MET A 1 191 ? -5.328 0.878 -16.415 1 91.65 191 MET A C 1
ATOM 1478 O O . MET A 1 191 ? -4.458 0.143 -16.885 1 91.65 191 MET A O 1
ATOM 1482 N N . GLN A 1 192 ? -5.563 2.059 -16.848 1 89.37 192 GLN A N 1
ATOM 1483 C CA . GLN A 1 192 ? -4.829 2.607 -17.984 1 89.37 192 GLN A CA 1
ATOM 1484 C C . GLN A 1 192 ? -3.346 2.761 -17.658 1 89.37 192 GLN A C 1
ATOM 1486 O O . GLN A 1 192 ? -2.488 2.443 -18.484 1 89.37 192 GLN A O 1
ATOM 1491 N N . LEU A 1 193 ? -3.131 3.233 -16.503 1 91.81 193 LEU A N 1
ATOM 1492 C CA . LEU A 1 193 ? -1.747 3.404 -16.072 1 91.81 193 LEU A CA 1
ATOM 1493 C C . LEU A 1 193 ? -1.033 2.058 -15.991 1 91.81 193 LEU A C 1
ATOM 1495 O O . LEU A 1 193 ? 0.116 1.933 -16.421 1 91.81 193 LEU A O 1
ATOM 1499 N N . LEU A 1 194 ? -1.753 1.125 -15.475 1 93.84 194 LEU A N 1
ATOM 1500 C CA . LEU A 1 194 ? -1.166 -0.206 -15.357 1 93.84 194 LEU A CA 1
ATOM 1501 C C . LEU A 1 194 ? -0.846 -0.782 -16.732 1 93.84 194 LEU A C 1
ATOM 1503 O O . LEU A 1 194 ? 0.219 -1.372 -16.931 1 93.84 194 LEU A O 1
ATOM 1507 N N . GLU A 1 195 ? -1.731 -0.639 -17.679 1 93.3 195 GLU A N 1
ATOM 1508 C CA . GLU A 1 195 ? -1.518 -1.145 -19.032 1 93.3 195 GLU A CA 1
ATOM 1509 C C . GLU A 1 195 ? -0.277 -0.522 -19.665 1 93.3 195 GLU A C 1
ATOM 1511 O O . GLU A 1 195 ? 0.504 -1.213 -20.322 1 93.3 195 GLU A O 1
ATOM 1516 N N . ARG A 1 196 ? -0.089 0.713 -19.456 1 93.45 196 ARG A N 1
ATOM 1517 C CA . ARG A 1 196 ? 1.096 1.394 -19.969 1 93.45 196 ARG A CA 1
ATOM 1518 C C . ARG A 1 196 ? 2.364 0.85 -19.32 1 93.45 196 ARG A C 1
ATOM 1520 O O . ARG A 1 196 ? 3.377 0.653 -19.994 1 93.45 196 ARG A O 1
ATOM 1527 N N . ARG A 1 197 ? 2.268 0.607 -18.074 1 94.58 197 ARG A N 1
ATOM 1528 C CA . ARG A 1 197 ? 3.416 0.089 -17.337 1 94.58 197 ARG A CA 1
ATOM 1529 C C . ARG A 1 197 ? 3.765 -1.325 -17.791 1 94.58 197 ARG A C 1
ATOM 1531 O O . ARG A 1 197 ? 4.942 -1.681 -17.881 1 94.58 197 ARG A O 1
ATOM 1538 N N . ILE A 1 198 ? 2.762 -2.132 -18.027 1 95.2 198 ILE A N 1
ATOM 1539 C CA . ILE A 1 198 ? 2.991 -3.502 -18.471 1 95.2 198 ILE A CA 1
ATOM 1540 C C . ILE A 1 198 ? 3.639 -3.495 -19.854 1 95.2 198 ILE A C 1
ATOM 1542 O O . ILE A 1 198 ? 4.554 -4.277 -20.121 1 95.2 198 ILE A O 1
ATOM 1546 N N . GLU A 1 199 ? 3.236 -2.605 -20.679 1 94.45 199 GLU A N 1
ATOM 1547 C CA . GLU A 1 199 ? 3.845 -2.476 -22 1 94.45 199 GLU A CA 1
ATOM 1548 C C . GLU A 1 199 ? 5.319 -2.096 -21.893 1 94.45 199 GLU A C 1
ATOM 1550 O O . GLU A 1 199 ? 6.161 -2.648 -22.604 1 94.45 199 GLU A O 1
ATOM 1555 N N . LYS A 1 200 ? 5.604 -1.212 -21.044 1 94.03 200 LYS A N 1
ATOM 1556 C CA . LYS A 1 200 ? 6.99 -0.807 -20.831 1 94.03 200 LYS A CA 1
ATOM 1557 C C . LYS A 1 200 ? 7.815 -1.955 -20.255 1 94.03 200 LYS A C 1
ATOM 1559 O O . LYS A 1 200 ? 8.991 -2.112 -20.593 1 94.03 200 LYS A O 1
ATOM 1564 N N . LEU A 1 201 ? 7.18 -2.658 -19.393 1 94.65 201 LEU A N 1
ATOM 1565 C CA . LEU A 1 201 ? 7.845 -3.818 -18.809 1 94.65 201 LEU A CA 1
ATOM 1566 C C . LEU A 1 201 ? 8.197 -4.841 -19.884 1 94.65 201 LEU A C 1
ATOM 1568 O O . LEU A 1 201 ? 9.313 -5.365 -19.906 1 94.65 201 LEU A O 1
ATOM 1572 N N . LYS A 1 202 ? 7.292 -5.12 -20.799 1 94.59 202 LYS A N 1
ATOM 1573 C CA . LYS A 1 202 ? 7.532 -6.031 -21.914 1 94.59 202 LYS A CA 1
ATOM 1574 C C . LYS A 1 202 ? 8.686 -5.542 -22.784 1 94.59 202 LYS A C 1
ATOM 1576 O O . LYS A 1 202 ? 9.548 -6.329 -23.182 1 94.59 202 LYS A O 1
ATOM 1581 N N . GLU A 1 203 ? 8.701 -4.253 -22.964 1 93.35 203 GLU A N 1
ATOM 1582 C CA . GLU A 1 203 ? 9.735 -3.653 -23.802 1 93.35 203 GLU A CA 1
ATOM 1583 C C . GLU A 1 203 ? 11.115 -3.799 -23.167 1 93.35 203 GLU A C 1
ATOM 1585 O O . GLU A 1 203 ? 12.09 -4.11 -23.854 1 93.35 203 GLU A O 1
ATOM 1590 N N . SER A 1 204 ? 11.166 -3.625 -21.921 1 90.13 204 SER A N 1
ATOM 1591 C CA . SER A 1 204 ? 12.443 -3.687 -21.218 1 90.13 204 SER A CA 1
ATOM 1592 C C . SER A 1 204 ? 12.989 -5.111 -21.189 1 90.13 204 SER A C 1
ATOM 1594 O O . SER A 1 204 ? 14.199 -5.315 -21.068 1 90.13 204 SER A O 1
ATOM 1596 N N . HIS A 1 205 ? 12.094 -6.012 -21.324 1 90.87 205 HIS A N 1
ATOM 1597 C CA . HIS A 1 205 ? 12.503 -7.41 -21.257 1 90.87 205 HIS A CA 1
ATOM 1598 C C . HIS A 1 205 ? 12.635 -8.013 -22.651 1 90.87 205 HIS A C 1
ATOM 1600 O O . HIS A 1 205 ? 12.976 -9.19 -22.794 1 90.87 205 HIS A O 1
ATOM 1606 N N . LYS A 1 206 ? 12.434 -7.216 -23.668 1 86.55 206 LYS A N 1
ATOM 1607 C CA . LYS A 1 206 ? 12.449 -7.715 -25.04 1 86.55 206 LYS A CA 1
ATOM 1608 C C . LYS A 1 206 ? 13.832 -8.24 -25.419 1 86.55 206 LYS A C 1
ATOM 1610 O O . LYS A 1 206 ? 13.948 -9.247 -26.12 1 86.55 206 LYS A O 1
ATOM 1615 N N . ALA A 1 207 ? 14.852 -7.57 -24.928 1 78.28 207 ALA A N 1
ATOM 1616 C CA . ALA A 1 207 ? 16.215 -7.915 -25.323 1 78.28 207 ALA A CA 1
ATOM 1617 C C . ALA A 1 207 ? 16.779 -9.023 -24.437 1 78.28 207 ALA A C 1
ATOM 1619 O O . ALA A 1 207 ? 17.884 -9.515 -24.676 1 78.28 207 ALA A O 1
ATOM 1620 N N . SER A 1 208 ? 15.926 -9.366 -23.577 1 76.77 208 SER A N 1
ATOM 1621 C CA . SER A 1 208 ? 16.409 -10.396 -22.664 1 76.77 208 SER A CA 1
ATOM 1622 C C . SER A 1 208 ? 16.225 -11.79 -23.255 1 76.77 208 SER A C 1
ATOM 1624 O O . SER A 1 208 ? 15.52 -11.958 -24.252 1 76.77 208 SER A O 1
ATOM 1626 N N . ASP A 1 209 ? 16.938 -12.695 -22.747 1 69.51 209 ASP A N 1
ATOM 1627 C CA . ASP A 1 209 ? 16.859 -14.086 -23.181 1 69.51 209 ASP A CA 1
ATOM 1628 C C . ASP A 1 209 ? 15.491 -14.684 -22.861 1 69.51 209 ASP A C 1
ATOM 1630 O O . ASP A 1 209 ? 15.127 -15.734 -23.395 1 69.51 209 ASP A O 1
ATOM 1634 N N . ASP A 1 210 ? 14.707 -13.996 -22.065 1 76.79 210 ASP A N 1
ATOM 1635 C CA . ASP A 1 210 ? 13.394 -14.483 -21.651 1 76.79 210 ASP A CA 1
ATOM 1636 C C . ASP A 1 210 ? 12.346 -13.375 -21.734 1 76.79 210 ASP A C 1
ATOM 1638 O O . ASP A 1 210 ? 11.952 -12.81 -20.712 1 76.79 210 ASP A O 1
ATOM 1642 N N . PRO A 1 211 ? 11.877 -13.15 -22.923 1 83.55 211 PRO A N 1
ATOM 1643 C CA . PRO A 1 211 ? 10.873 -12.096 -23.084 1 83.55 211 PRO A CA 1
ATOM 1644 C C . PRO A 1 211 ? 9.572 -12.403 -22.345 1 83.55 211 PRO A C 1
ATOM 1646 O O . PRO A 1 211 ? 9.179 -13.567 -22.237 1 83.55 211 PRO A O 1
ATOM 1649 N N . LEU A 1 212 ? 8.979 -11.414 -21.816 1 90.46 212 LEU A N 1
ATOM 1650 C CA . LEU A 1 212 ? 7.737 -11.559 -21.065 1 90.46 212 LEU A CA 1
ATOM 1651 C C . LEU A 1 212 ? 6.56 -11.802 -22.004 1 90.46 212 LEU A C 1
ATOM 1653 O O . LEU A 1 212 ? 6.409 -11.106 -23.011 1 90.46 212 LEU A O 1
ATOM 1657 N N . ASN A 1 213 ? 5.871 -12.876 -21.76 1 87.59 213 ASN A N 1
ATOM 1658 C CA . ASN A 1 213 ? 4.675 -13.206 -22.528 1 87.59 213 ASN A CA 1
ATOM 1659 C C . ASN A 1 213 ? 3.431 -13.232 -21.644 1 87.59 213 ASN A C 1
ATOM 1661 O O . ASN A 1 213 ? 2.859 -14.296 -21.402 1 87.59 213 ASN A O 1
ATOM 1665 N N . ILE A 1 214 ? 3.031 -12.077 -21.233 1 94.24 214 ILE A N 1
ATOM 1666 C CA . ILE A 1 214 ? 1.858 -11.99 -20.37 1 94.24 214 ILE A CA 1
ATOM 1667 C C . ILE A 1 214 ? 0.669 -11.46 -21.167 1 94.24 214 ILE A C 1
ATOM 1669 O O . ILE A 1 214 ? 0.817 -10.542 -21.978 1 94.24 214 ILE A O 1
ATOM 1673 N N . ASN A 1 215 ? -0.459 -12.055 -20.971 1 93.34 215 ASN A N 1
ATOM 1674 C CA . ASN A 1 215 ? -1.668 -11.657 -21.684 1 93.34 215 ASN A CA 1
ATOM 1675 C C . ASN A 1 215 ? -2.774 -11.235 -20.72 1 93.34 215 ASN A C 1
ATOM 1677 O O . ASN A 1 215 ? -2.917 -11.815 -19.642 1 93.34 215 ASN A O 1
ATOM 1681 N N . LEU A 1 216 ? -3.513 -10.3 -21.154 1 95.62 216 LEU A N 1
ATOM 1682 C CA . LEU A 1 216 ? -4.704 -9.917 -20.405 1 95.62 216 LEU A CA 1
ATOM 1683 C C . LEU A 1 216 ? -5.843 -10.9 -20.655 1 95.62 216 LEU A C 1
ATOM 1685 O O . LEU A 1 216 ? -6.301 -11.051 -21.79 1 95.62 216 LEU A O 1
ATOM 1689 N N . ILE A 1 217 ? -6.272 -11.526 -19.629 1 95.63 217 ILE A N 1
ATOM 1690 C CA . ILE A 1 217 ? -7.436 -12.394 -19.773 1 95.63 217 ILE A CA 1
ATOM 1691 C C . ILE A 1 217 ? -8.699 -11.545 -19.906 1 95.63 217 ILE A C 1
ATOM 1693 O O . ILE A 1 217 ? -9.599 -11.878 -20.681 1 95.63 217 ILE A O 1
ATOM 1697 N N . GLY A 1 218 ? -8.707 -10.476 -19.022 1 95.14 218 GLY A N 1
ATOM 1698 C CA . GLY A 1 218 ? -9.828 -9.565 -19.183 1 95.14 218 GLY A CA 1
ATOM 1699 C C . GLY A 1 218 ? -10.059 -8.682 -17.971 1 95.14 218 GLY A C 1
ATOM 1700 O O . GLY A 1 218 ? -9.4 -8.846 -16.942 1 95.14 218 GLY A O 1
ATOM 1701 N N . VAL A 1 219 ? -10.966 -7.754 -18.163 1 94.6 219 VAL A N 1
ATOM 1702 C CA . VAL A 1 219 ? -11.423 -6.836 -17.124 1 94.6 219 VAL A CA 1
ATOM 1703 C C . VAL A 1 219 ? -12.69 -7.385 -16.47 1 94.6 219 VAL A C 1
ATOM 1705 O O . VAL A 1 219 ? -13.629 -7.785 -17.162 1 94.6 219 VAL A O 1
ATOM 1708 N N . VAL A 1 220 ? -12.621 -7.458 -15.164 1 94.21 220 VAL A N 1
ATOM 1709 C CA . VAL A 1 220 ? -13.785 -7.905 -14.405 1 94.21 220 VAL A CA 1
ATOM 1710 C C . VAL A 1 220 ? -14.37 -6.734 -13.618 1 94.21 220 VAL A C 1
ATOM 1712 O O . VAL A 1 220 ? -13.683 -6.127 -12.794 1 94.21 220 VAL A O 1
ATOM 1715 N N . PHE A 1 221 ? -15.635 -6.459 -13.807 1 90.59 221 PHE A N 1
ATOM 1716 C CA . PHE A 1 221 ? -16.278 -5.399 -13.041 1 90.59 221 PHE A CA 1
ATOM 1717 C C . PHE A 1 221 ? -16.832 -5.939 -11.727 1 90.59 221 PHE A C 1
ATOM 1719 O O . PHE A 1 221 ? -17.59 -6.911 -11.72 1 90.59 221 PHE A O 1
ATOM 1726 N N . ILE A 1 222 ? -16.326 -5.298 -10.699 1 88.87 222 ILE A N 1
ATOM 1727 C CA . ILE A 1 222 ? -16.726 -5.69 -9.352 1 88.87 222 ILE A CA 1
ATOM 1728 C C . ILE A 1 222 ? -17.596 -4.598 -8.733 1 88.87 222 ILE A C 1
ATOM 1730 O O . ILE A 1 222 ? -17.343 -3.408 -8.932 1 88.87 222 ILE A O 1
ATOM 1734 N N . LEU A 1 223 ? -18.548 -4.986 -7.861 1 74.15 223 LEU A N 1
ATOM 1735 C CA . LEU A 1 223 ? -19.487 -4.102 -7.179 1 74.15 223 LEU A CA 1
ATOM 1736 C C . LEU A 1 223 ? -20.328 -3.323 -8.185 1 74.15 223 LEU A C 1
ATOM 1738 O O . LEU A 1 223 ? -20.547 -2.121 -8.019 1 74.15 223 LEU A O 1
ATOM 1742 N N . SER A 1 224 ? -20.59 -4.263 -9.334 1 62.02 224 SER A N 1
ATOM 1743 C CA . SER A 1 224 ? -21.38 -3.722 -10.436 1 62.02 224 SER A CA 1
ATOM 1744 C C . SER A 1 224 ? -22.874 -3.832 -10.152 1 62.02 224 SER A C 1
ATOM 1746 O O . SER A 1 224 ? -23.339 -4.848 -9.631 1 62.02 224 SER A O 1
ATOM 1748 N N . GLY A 1 225 ? -23.681 -2.66 -9.86 1 54.59 225 GLY A N 1
ATOM 1749 C CA . GLY A 1 225 ? -25.102 -2.943 -9.737 1 54.59 225 GLY A CA 1
ATOM 1750 C C . GLY A 1 225 ? -25.706 -2.417 -8.448 1 54.59 225 GLY A C 1
ATOM 1751 O O . GLY A 1 225 ? -24.997 -2.222 -7.458 1 54.59 225 GLY A O 1
ATOM 1752 N N . GLY A 1 226 ? -26.537 -1.087 -8.484 1 48.3 226 GLY A N 1
ATOM 1753 C CA . GLY A 1 226 ? -27.655 -0.562 -7.716 1 48.3 226 GLY A CA 1
ATOM 1754 C C . GLY A 1 226 ? -27.855 0.931 -7.898 1 48.3 226 GLY A C 1
ATOM 1755 O O . GLY A 1 226 ? -26.927 1.644 -8.286 1 48.3 226 GLY A O 1
ATOM 1756 N N . GLY A 1 227 ? -29.076 1.271 -8.024 1 44.68 227 GLY A N 1
ATOM 1757 C CA . GLY A 1 227 ? -29.915 2.452 -8.163 1 44.68 227 GLY A CA 1
ATOM 1758 C C . GLY A 1 227 ? -29.369 3.457 -9.159 1 44.68 227 GLY A C 1
ATOM 1759 O O . GLY A 1 227 ? -28.846 3.078 -10.209 1 44.68 227 GLY A O 1
ATOM 1760 N N . LEU A 1 228 ? -29.149 4.585 -8.689 1 44.45 228 LEU A N 1
ATOM 1761 C CA . LEU A 1 228 ? -28.849 5.836 -9.376 1 44.45 228 LEU A CA 1
ATOM 1762 C C . LEU A 1 228 ? -27.479 5.775 -10.043 1 44.45 228 LEU A C 1
ATOM 1764 O O . LEU A 1 228 ? -27.14 6.64 -10.855 1 44.45 228 LEU A O 1
ATOM 1768 N N . MET A 1 229 ? -26.548 4.87 -9.774 1 52.29 229 MET A N 1
ATOM 1769 C CA . MET A 1 229 ? -25.159 4.846 -10.223 1 52.29 229 MET A CA 1
ATOM 1770 C C . MET A 1 229 ? -25.052 4.26 -11.627 1 52.29 229 MET A C 1
ATOM 1772 O O . MET A 1 229 ? -23.95 4.003 -12.115 1 52.29 229 MET A O 1
ATOM 1776 N N . SER A 1 230 ? -26.148 3.976 -12.189 1 57.71 230 SER A N 1
ATOM 1777 C CA . SER A 1 230 ? -26.243 3.374 -13.515 1 57.71 230 SER A CA 1
ATOM 1778 C C . SER A 1 230 ? -25.591 4.261 -14.571 1 57.71 230 SER A C 1
ATOM 1780 O O . SER A 1 230 ? -24.901 3.766 -15.465 1 57.71 230 SER A O 1
ATOM 1782 N N . ARG A 1 231 ? -25.867 5.591 -14.454 1 57.12 231 ARG A N 1
ATOM 1783 C CA . ARG A 1 231 ? -25.31 6.446 -15.497 1 57.12 231 ARG A CA 1
ATOM 1784 C C . ARG A 1 231 ? -23.787 6.467 -15.433 1 57.12 231 ARG A C 1
ATOM 1786 O O . ARG A 1 231 ? -23.115 6.371 -16.462 1 57.12 231 ARG A O 1
ATOM 1793 N N . TYR A 1 232 ? -23.351 6.539 -14.233 1 62.92 232 TYR A N 1
ATOM 1794 C CA . TYR A 1 232 ? -21.905 6.585 -14.048 1 62.92 232 TYR A CA 1
ATOM 1795 C C . TYR A 1 232 ? -21.259 5.269 -14.466 1 62.92 232 TYR A C 1
ATOM 1797 O O . TYR A 1 232 ? -20.219 5.263 -15.128 1 62.92 232 TYR A O 1
ATOM 1805 N N . TYR A 1 233 ? -22.069 4.267 -14.233 1 67.4 233 TYR A N 1
ATOM 1806 C CA . TYR A 1 233 ? -21.612 2.939 -14.629 1 67.4 233 TYR A CA 1
ATOM 1807 C C . TYR A 1 233 ? -21.489 2.834 -16.144 1 67.4 233 TYR A C 1
ATOM 1809 O O . TYR A 1 233 ? -20.477 2.353 -16.659 1 67.4 233 TYR A O 1
ATOM 1817 N N . ASN A 1 234 ? -22.457 3.385 -16.727 1 71.12 234 ASN A N 1
ATOM 1818 C CA . ASN A 1 234 ? -22.463 3.305 -18.184 1 71.12 234 ASN A CA 1
ATOM 1819 C C . ASN A 1 234 ? -21.329 4.124 -18.795 1 71.12 234 ASN A C 1
ATOM 1821 O O . ASN A 1 234 ? -20.72 3.709 -19.783 1 71.12 234 ASN A O 1
ATOM 1825 N N . GLN A 1 235 ? -21.075 5.205 -18.162 1 73.86 235 GLN A N 1
ATOM 1826 C CA . GLN A 1 235 ? -19.991 6.052 -18.649 1 73.86 235 GLN A CA 1
ATOM 1827 C C . GLN A 1 235 ? -18.638 5.37 -18.473 1 73.86 235 GLN A C 1
ATOM 1829 O O . GLN A 1 235 ? -17.801 5.395 -19.378 1 73.86 235 GLN A O 1
ATOM 1834 N N . VAL A 1 236 ? -18.473 4.734 -17.379 1 75.23 236 VAL A N 1
ATOM 1835 C CA . VAL A 1 236 ? -17.226 4.034 -17.091 1 75.23 236 VAL A CA 1
ATOM 1836 C C . VAL A 1 236 ? -17.072 2.842 -18.033 1 75.23 236 VAL A C 1
ATOM 1838 O O . VAL A 1 236 ? -15.998 2.623 -18.598 1 75.23 236 VAL A O 1
ATOM 1841 N N . MET A 1 237 ? -18.202 2.224 -18.242 1 72.54 237 MET A N 1
ATOM 1842 C CA . MET A 1 237 ? -18.181 1.055 -19.117 1 72.54 237 MET A CA 1
ATOM 1843 C C . MET A 1 237 ? -17.833 1.451 -20.548 1 72.54 237 MET A C 1
ATOM 1845 O O . MET A 1 237 ? -17.096 0.74 -21.232 1 72.54 237 MET A O 1
ATOM 1849 N N . ARG A 1 238 ? -18.313 2.525 -21.004 1 74.99 238 ARG A N 1
ATOM 1850 C CA . ARG A 1 238 ? -18.016 3.007 -22.349 1 74.99 238 ARG A CA 1
ATOM 1851 C C . ARG A 1 238 ? -16.531 3.317 -22.505 1 74.99 238 ARG A C 1
ATOM 1853 O O . ARG A 1 238 ? -15.927 2.987 -23.527 1 74.99 238 ARG A O 1
ATOM 1860 N N . ARG A 1 239 ? -16.037 3.96 -21.451 1 79.12 239 ARG A N 1
ATOM 1861 C CA . ARG A 1 239 ? -14.617 4.292 -21.487 1 79.12 239 ARG A CA 1
ATOM 1862 C C . ARG A 1 239 ? -13.761 3.031 -21.534 1 79.12 239 ARG A C 1
ATOM 1864 O O . ARG A 1 239 ? -12.779 2.968 -22.276 1 79.12 239 ARG A O 1
ATOM 1871 N N . VAL A 1 240 ? -14.145 2.094 -20.72 1 80.16 240 VAL A N 1
ATOM 1872 C CA . VAL A 1 240 ? -13.412 0.832 -20.69 1 80.16 240 VAL A CA 1
ATOM 1873 C C . VAL A 1 240 ? -13.522 0.137 -22.045 1 80.16 240 VAL A C 1
ATOM 1875 O O . VAL A 1 240 ? -12.551 -0.447 -22.53 1 80.16 240 VAL A O 1
ATOM 1878 N N . GLN A 1 241 ? -14.658 0.257 -22.641 1 77.14 241 GLN A N 1
ATOM 1879 C CA . GLN A 1 241 ? -14.882 -0.371 -23.939 1 77.14 241 GLN A CA 1
ATOM 1880 C C . GLN A 1 241 ? -14.05 0.301 -25.027 1 77.14 241 GLN A C 1
ATOM 1882 O O . GLN A 1 241 ? -13.741 -0.315 -26.049 1 77.14 241 GLN A O 1
ATOM 1887 N N . THR A 1 242 ? -13.702 1.538 -24.779 1 81.14 242 THR A N 1
ATOM 1888 C CA . THR A 1 242 ? -12.86 2.256 -25.73 1 81.14 242 THR A CA 1
ATOM 1889 C C . THR A 1 242 ? -11.405 1.811 -25.607 1 81.14 242 THR A C 1
ATOM 1891 O O . THR A 1 242 ? -10.681 1.758 -26.603 1 81.14 242 THR A O 1
ATOM 1894 N N . ASP A 1 243 ? -11.062 1.456 -24.464 1 82.81 243 ASP A N 1
ATOM 1895 C CA . ASP A 1 243 ? -9.654 1.175 -24.2 1 82.81 243 ASP A CA 1
ATOM 1896 C C . ASP A 1 243 ? -9.353 -0.314 -24.354 1 82.81 243 ASP A C 1
ATOM 1898 O O . ASP A 1 243 ? -8.199 -0.703 -24.54 1 82.81 243 ASP A O 1
ATOM 1902 N N . PHE A 1 244 ? -10.426 -1.102 -24.234 1 85.6 244 PHE A N 1
ATOM 1903 C CA . PHE A 1 244 ? -10.254 -2.549 -24.284 1 85.6 244 PHE A CA 1
ATOM 1904 C C . PHE A 1 244 ? -11.14 -3.163 -25.362 1 85.6 244 PHE A C 1
ATOM 1906 O O . PHE A 1 244 ? -12.215 -2.639 -25.661 1 85.6 244 PHE A O 1
ATOM 1913 N N . THR A 1 245 ? -10.714 -4.286 -25.895 1 83.27 245 THR A N 1
ATOM 1914 C CA . THR A 1 245 ? -11.524 -5.01 -26.868 1 83.27 245 THR A CA 1
ATOM 1915 C C . THR A 1 245 ? -12.606 -5.828 -26.169 1 83.27 245 THR A C 1
ATOM 1917 O O . THR A 1 245 ? -12.47 -6.171 -24.993 1 83.27 245 THR A O 1
ATOM 1920 N N . PRO A 1 246 ? -13.624 -6.081 -26.885 1 81.69 246 PRO A N 1
ATOM 1921 C CA . PRO A 1 246 ? -14.71 -6.857 -26.283 1 81.69 246 PRO A CA 1
ATOM 1922 C C . PRO A 1 246 ? -14.233 -8.186 -25.701 1 81.69 246 PRO A C 1
ATOM 1924 O O . PRO A 1 246 ? -14.736 -8.627 -24.665 1 81.69 246 PRO A O 1
ATOM 1927 N N . GLY A 1 247 ? -13.304 -8.774 -26.314 1 85.7 247 GLY A N 1
ATOM 1928 C CA . GLY A 1 247 ? -12.765 -10.032 -25.822 1 85.7 247 GLY A CA 1
ATOM 1929 C C . GLY A 1 247 ? -12.009 -9.888 -24.515 1 85.7 247 GLY A C 1
ATOM 1930 O O . GLY A 1 247 ? -11.81 -10.869 -23.796 1 85.7 247 GLY A O 1
ATOM 1931 N N . GLN A 1 248 ? -11.702 -8.678 -24.207 1 90.58 248 GLN A N 1
ATOM 1932 C CA . GLN A 1 248 ? -10.942 -8.4 -22.993 1 90.58 248 GLN A CA 1
ATOM 1933 C C . GLN A 1 248 ? -11.868 -8.034 -21.836 1 90.58 248 GLN A C 1
ATOM 1935 O O . GLN A 1 248 ? -11.405 -7.749 -20.73 1 90.58 248 GLN A O 1
ATOM 1940 N N . LEU A 1 249 ? -13.098 -8.123 -22.11 1 91.38 249 LEU A N 1
ATOM 1941 C CA . LEU A 1 249 ? -14.069 -7.836 -21.06 1 91.38 249 LEU A CA 1
ATOM 1942 C C . LEU A 1 249 ? -14.816 -9.101 -20.65 1 91.38 249 LEU A C 1
ATOM 1944 O O . LEU A 1 249 ? -15.225 -9.889 -21.506 1 91.38 249 LEU A O 1
ATOM 1948 N N . PHE A 1 250 ? -14.881 -9.294 -19.402 1 93.79 250 PHE A N 1
ATOM 1949 C CA . PHE A 1 250 ? -15.736 -10.375 -18.928 1 93.79 250 PHE A CA 1
ATOM 1950 C C . PHE A 1 250 ? -17.207 -9.997 -19.055 1 93.79 250 PHE A C 1
ATOM 1952 O O . PHE A 1 250 ? -17.585 -8.853 -18.791 1 93.79 250 PHE A O 1
ATOM 1959 N N . GLN A 1 251 ? -18.028 -10.93 -19.404 1 91.49 251 GLN A N 1
ATOM 1960 C CA . GLN A 1 251 ? -19.471 -10.723 -19.458 1 91.49 251 GLN A CA 1
ATOM 1961 C C . GLN A 1 251 ? -20.08 -10.728 -18.059 1 91.49 251 GLN A C 1
ATOM 1963 O O . GLN A 1 251 ? -21.013 -9.972 -17.78 1 91.49 251 GLN A O 1
ATOM 1968 N N . GLN A 1 252 ? -19.525 -11.569 -17.256 1 92.46 252 GLN A N 1
ATOM 1969 C CA . GLN A 1 252 ? -19.999 -11.658 -15.879 1 92.46 252 GLN A CA 1
ATOM 1970 C C . GLN A 1 252 ? -19.405 -10.546 -15.02 1 92.46 252 GLN A C 1
ATOM 1972 O O . GLN A 1 252 ? -18.234 -10.192 -15.175 1 92.46 252 GLN A O 1
ATOM 1977 N N . SER A 1 253 ? -20.219 -9.958 -14.217 1 91.26 253 SER A N 1
ATOM 1978 C CA . SER A 1 253 ? -19.798 -8.977 -13.223 1 91.26 253 SER A CA 1
ATOM 1979 C C . SER A 1 253 ? -20.242 -9.384 -11.822 1 91.26 253 SER A C 1
ATOM 1981 O O . SER A 1 253 ? -21.148 -10.205 -11.666 1 91.26 253 SER A O 1
ATOM 1983 N N . ILE A 1 254 ? -19.555 -8.892 -10.876 1 93.58 254 ILE A N 1
ATOM 1984 C CA . ILE A 1 254 ? -19.904 -9.197 -9.492 1 93.58 254 ILE A CA 1
ATOM 1985 C C . ILE A 1 254 ? -20.775 -8.08 -8.922 1 93.58 254 ILE A C 1
ATOM 1987 O O . ILE A 1 254 ? -20.341 -6.929 -8.833 1 93.58 254 ILE A O 1
ATOM 1991 N N . PRO A 1 255 ? -21.965 -8.36 -8.535 1 90.51 255 PRO A N 1
ATOM 1992 C CA . PRO A 1 255 ? -22.852 -7.324 -8.001 1 90.51 255 PRO A CA 1
ATOM 1993 C C . PRO A 1 255 ? -22.454 -6.873 -6.598 1 90.51 255 PRO A C 1
ATOM 1995 O O . PRO A 1 255 ? -21.682 -7.557 -5.921 1 90.51 255 PRO A O 1
ATOM 1998 N N . MET A 1 256 ? -22.964 -5.731 -6.299 1 88.07 256 MET A N 1
ATOM 1999 C CA . MET A 1 256 ? -22.837 -5.329 -4.901 1 88.07 256 MET A CA 1
ATOM 2000 C C . MET A 1 256 ? -23.599 -6.284 -3.989 1 88.07 256 MET A C 1
ATOM 2002 O O . MET A 1 256 ? -24.8 -6.495 -4.168 1 88.07 256 MET A O 1
ATOM 2006 N N . ASP A 1 257 ? -22.974 -6.98 -3.199 1 91 257 ASP A N 1
ATOM 2007 C CA . ASP A 1 257 ? -23.524 -7.947 -2.254 1 91 257 ASP A CA 1
ATOM 2008 C C . ASP A 1 257 ? -22.888 -7.789 -0.875 1 91 257 ASP A C 1
ATOM 2010 O O . ASP A 1 257 ? -21.695 -8.046 -0.702 1 91 257 ASP A O 1
ATOM 2014 N N . VAL A 1 258 ? -23.619 -7.38 0.117 1 89.61 258 VAL A N 1
ATOM 2015 C CA . VAL A 1 258 ? -23.138 -7.114 1.468 1 89.61 258 VAL A CA 1
ATOM 2016 C C . VAL A 1 258 ? -22.48 -8.368 2.039 1 89.61 258 VAL A C 1
ATOM 2018 O O . VAL A 1 258 ? -21.62 -8.28 2.918 1 89.61 258 VAL A O 1
ATOM 2021 N N . ASN A 1 259 ? -22.879 -9.541 1.54 1 92.55 259 ASN A N 1
ATOM 2022 C CA . ASN A 1 259 ? -22.368 -10.81 2.047 1 92.55 259 ASN A CA 1
ATOM 2023 C C . ASN A 1 259 ? -20.898 -11.005 1.69 1 92.55 259 ASN A C 1
ATOM 2025 O O . ASN A 1 259 ? -20.185 -11.753 2.362 1 92.55 259 ASN A O 1
ATOM 2029 N N . VAL A 1 260 ? -20.449 -10.391 0.625 1 91.47 260 VAL A N 1
ATOM 2030 C CA . VAL A 1 260 ? -19.041 -10.464 0.252 1 91.47 260 VAL A CA 1
ATOM 2031 C C . VAL A 1 260 ? -18.184 -9.806 1.332 1 91.47 260 VAL A C 1
ATOM 2033 O O . VAL A 1 260 ? -17.162 -10.359 1.744 1 91.47 260 VAL A O 1
ATOM 2036 N N . ALA A 1 261 ? -18.589 -8.658 1.778 1 86.25 261 ALA A N 1
ATOM 2037 C CA . ALA A 1 261 ? -17.886 -7.952 2.846 1 86.25 261 ALA A CA 1
ATOM 2038 C C . ALA A 1 261 ? -17.964 -8.726 4.159 1 86.25 261 ALA A C 1
ATOM 2040 O O . ALA A 1 261 ? -16.983 -8.799 4.903 1 86.25 261 ALA A O 1
ATOM 2041 N N . LYS A 1 262 ? -19.078 -9.312 4.443 1 89.62 262 LYS A N 1
ATOM 2042 C CA . LYS A 1 262 ? -19.285 -10.088 5.662 1 89.62 262 LYS A CA 1
ATOM 2043 C C . LYS A 1 262 ? -18.386 -11.321 5.689 1 89.62 262 LYS A C 1
ATOM 2045 O O . LYS A 1 262 ? -17.945 -11.751 6.757 1 89.62 262 LYS A O 1
ATOM 2050 N N . ALA A 1 263 ? -18.181 -11.855 4.563 1 92.56 263 ALA A N 1
ATOM 2051 C CA . ALA A 1 263 ? -17.376 -13.068 4.442 1 92.56 263 ALA A CA 1
ATOM 2052 C C . ALA A 1 263 ? -15.954 -12.834 4.945 1 92.56 263 ALA A C 1
ATOM 2054 O O . ALA A 1 263 ? -15.331 -13.739 5.506 1 92.56 263 ALA A O 1
ATOM 2055 N N . VAL A 1 264 ? -15.465 -11.659 4.784 1 86.54 264 VAL A N 1
ATOM 2056 C CA . VAL A 1 264 ? -14.119 -11.312 5.229 1 86.54 264 VAL A CA 1
ATOM 2057 C C . VAL A 1 264 ? -14.015 -11.484 6.743 1 86.54 264 VAL A C 1
ATOM 2059 O O . VAL A 1 264 ? -12.98 -11.917 7.254 1 86.54 264 VAL A O 1
ATOM 2062 N N . ASP A 1 265 ? -15.103 -11.276 7.429 1 84.7 265 ASP A N 1
ATOM 2063 C CA . ASP A 1 265 ? -15.136 -11.389 8.883 1 84.7 265 ASP A CA 1
ATOM 2064 C C . ASP A 1 265 ? -15.083 -12.851 9.322 1 84.7 265 ASP A C 1
ATOM 2066 O O . ASP A 1 265 ? -14.719 -13.15 10.461 1 84.7 265 ASP A O 1
ATOM 2070 N N . SER A 1 266 ? -15.428 -13.684 8.442 1 90.61 266 SER A N 1
ATOM 2071 C CA . SER A 1 266 ? -15.426 -15.109 8.759 1 90.61 266 SER A CA 1
ATOM 2072 C C . SER A 1 266 ? -14.134 -15.776 8.297 1 90.61 266 SER A C 1
ATOM 2074 O O . SER A 1 266 ? -13.96 -16.985 8.463 1 90.61 266 SER A O 1
ATOM 2076 N N . PHE A 1 267 ? -13.278 -14.976 7.651 1 92.86 267 PHE A N 1
ATOM 2077 C CA . PHE A 1 267 ? -11.984 -15.446 7.173 1 92.86 267 PHE A CA 1
ATOM 2078 C C . PHE A 1 267 ? -12.157 -16.58 6.169 1 92.86 267 PHE A C 1
ATOM 2080 O O . PHE A 1 267 ? -11.389 -17.544 6.174 1 92.86 267 PHE A O 1
ATOM 2087 N N . MET A 1 268 ? -13.32 -16.531 5.457 1 95.97 268 MET A N 1
ATOM 2088 C CA . MET A 1 268 ? -13.647 -17.444 4.366 1 95.97 268 MET A CA 1
ATOM 2089 C C . MET A 1 268 ? -14.261 -16.691 3.191 1 95.97 268 MET A C 1
ATOM 2091 O O . MET A 1 268 ? -15.016 -15.736 3.386 1 95.97 268 MET A O 1
ATOM 2095 N N . PRO A 1 269 ? -13.955 -17.114 1.973 1 97.12 269 PRO A N 1
ATOM 2096 C CA . PRO A 1 269 ? -14.595 -16.462 0.828 1 97.12 269 PRO A CA 1
ATOM 2097 C C . PRO A 1 269 ? -16.11 -16.65 0.813 1 97.12 269 PRO A C 1
ATOM 2099 O O . PRO A 1 269 ? -16.62 -17.625 1.371 1 97.12 269 PRO A O 1
ATOM 2102 N N . VAL A 1 270 ? -16.794 -15.779 0.197 1 97.11 270 VAL A N 1
ATOM 2103 C CA . VAL A 1 270 ? -18.253 -15.766 0.193 1 97.11 270 VAL A CA 1
ATOM 2104 C C . VAL A 1 270 ? -18.779 -17.03 -0.484 1 97.11 270 VAL A C 1
ATOM 2106 O O . VAL A 1 270 ? -19.82 -17.564 -0.094 1 97.11 270 VAL A O 1
ATOM 2109 N N . VAL A 1 271 ? -18.073 -17.591 -1.423 1 97.41 271 VAL A N 1
ATOM 2110 C CA . VAL A 1 271 ? -18.508 -18.753 -2.191 1 97.41 271 VAL A CA 1
ATOM 2111 C C . VAL A 1 271 ? -18.564 -19.98 -1.285 1 97.41 271 VAL A C 1
ATOM 2113 O O . VAL A 1 271 ? -19.224 -20.97 -1.609 1 97.41 271 VAL A O 1
ATOM 2116 N N . THR A 1 272 ? -17.855 -19.966 -0.167 1 96.04 272 THR A N 1
ATOM 2117 C CA . THR A 1 272 ? -17.864 -21.053 0.805 1 96.04 272 THR A CA 1
ATOM 2118 C C . THR A 1 272 ? -18.779 -20.721 1.98 1 96.04 272 THR A C 1
ATOM 2120 O O . THR A 1 272 ? -19.634 -21.526 2.356 1 96.04 272 THR A O 1
ATOM 2123 N N . SER A 1 273 ? -18.683 -19.511 2.533 1 95.04 273 SER A N 1
ATOM 2124 C CA . SER A 1 273 ? -19.389 -19.142 3.755 1 95.04 273 SER A CA 1
ATOM 2125 C C . SER A 1 273 ? -20.868 -18.888 3.484 1 95.04 273 SER A C 1
ATOM 2127 O O . SER A 1 273 ? -21.711 -19.107 4.356 1 95.04 273 SER A O 1
ATOM 2129 N N . MET A 1 274 ? -21.172 -18.363 2.272 1 95.67 274 MET A N 1
ATOM 2130 C CA . MET A 1 274 ? -22.546 -18.049 1.892 1 95.67 274 MET A CA 1
ATOM 2131 C C . MET A 1 274 ? -22.804 -18.411 0.433 1 95.67 274 MET A C 1
ATOM 2133 O O . MET A 1 274 ? -23.088 -17.537 -0.387 1 95.67 274 MET A O 1
ATOM 2137 N N . PRO A 1 275 ? -22.841 -19.639 0.08 1 94.66 275 PRO A N 1
ATOM 2138 C CA . PRO A 1 275 ? -22.835 -20.13 -1.3 1 94.66 275 PRO A CA 1
ATOM 2139 C C . PRO A 1 275 ? -24.121 -19.795 -2.051 1 94.66 275 PRO A C 1
ATOM 2141 O O . PRO A 1 275 ? -24.143 -19.813 -3.284 1 94.66 275 PRO A O 1
ATOM 2144 N N . ASN A 1 276 ? -25.184 -19.36 -1.44 1 94.9 276 ASN A N 1
ATOM 2145 C CA . ASN A 1 276 ? -26.47 -19.176 -2.103 1 94.9 276 ASN A CA 1
ATOM 2146 C C . ASN A 1 276 ? -26.757 -17.702 -2.37 1 94.9 276 ASN A C 1
ATOM 2148 O O . ASN A 1 276 ? -27.813 -17.357 -2.905 1 94.9 276 ASN A O 1
ATOM 2152 N N . THR A 1 277 ? -25.84 -16.877 -2.128 1 95.73 277 THR A N 1
ATOM 2153 C CA . THR A 1 277 ? -26.029 -15.444 -2.326 1 95.73 277 THR A CA 1
ATOM 2154 C C . THR A 1 277 ? -25.75 -15.057 -3.776 1 95.73 277 THR A C 1
ATOM 2156 O O . THR A 1 277 ? -25.148 -15.83 -4.525 1 95.73 277 THR A O 1
ATOM 2159 N N . ALA A 1 278 ? -26.216 -13.884 -4.16 1 94.57 278 ALA A N 1
ATOM 2160 C CA . ALA A 1 278 ? -26.026 -13.374 -5.516 1 94.57 278 ALA A CA 1
ATOM 2161 C C . ALA A 1 278 ? -24.543 -13.228 -5.844 1 94.57 278 ALA A C 1
ATOM 2163 O O . ALA A 1 278 ? -24.11 -13.558 -6.95 1 94.57 278 ALA A O 1
ATOM 2164 N N . GLY A 1 279 ? -23.77 -12.82 -4.908 1 94.95 279 GLY A N 1
ATOM 2165 C CA . GLY A 1 279 ? -22.333 -12.695 -5.095 1 94.95 279 GLY A CA 1
ATOM 2166 C C . GLY A 1 279 ? -21.648 -14.023 -5.358 1 94.95 279 GLY A C 1
ATOM 2167 O O . GLY A 1 279 ? -20.852 -14.143 -6.292 1 94.95 279 GLY A O 1
ATOM 2168 N N . SER A 1 280 ? -22.031 -14.99 -4.572 1 97.26 280 SER A N 1
ATOM 2169 C CA . SER A 1 280 ? -21.444 -16.317 -4.728 1 97.26 280 SER A CA 1
ATOM 2170 C C . SER A 1 280 ? -21.751 -16.899 -6.104 1 97.26 280 SER A C 1
ATOM 2172 O O . SER A 1 280 ? -20.859 -17.42 -6.776 1 97.26 280 SER A O 1
ATOM 2174 N N . LYS A 1 281 ? -22.981 -16.797 -6.483 1 97.68 281 LYS A N 1
ATOM 2175 C CA . LYS A 1 281 ? -23.392 -17.318 -7.783 1 97.68 281 LYS A CA 1
ATOM 2176 C C . LYS A 1 281 ? -22.673 -16.596 -8.918 1 97.68 281 LYS A C 1
ATOM 2178 O O . LYS A 1 281 ? -22.287 -17.217 -9.911 1 97.68 281 LYS A O 1
ATOM 2183 N N . ALA A 1 282 ? -22.511 -15.346 -8.753 1 97.07 282 ALA A N 1
ATOM 2184 C CA . ALA A 1 282 ? -21.814 -14.552 -9.762 1 97.07 282 ALA A CA 1
ATOM 2185 C C . ALA A 1 282 ? -20.36 -14.994 -9.899 1 97.07 282 ALA A C 1
ATOM 2187 O O . ALA A 1 282 ? -19.83 -15.07 -11.01 1 97.07 282 ALA A O 1
ATOM 2188 N N . PHE A 1 283 ? -19.725 -15.307 -8.83 1 98.06 283 PHE A N 1
ATOM 2189 C CA . PHE A 1 283 ? -18.336 -15.749 -8.877 1 98.06 283 PHE A CA 1
ATOM 2190 C C . PHE A 1 283 ? -18.223 -17.107 -9.56 1 98.06 283 PHE A C 1
ATOM 2192 O O . PHE A 1 283 ? -17.253 -17.369 -10.274 1 98.06 283 PHE A O 1
ATOM 2199 N N . ILE A 1 284 ? -19.186 -17.969 -9.31 1 98.32 284 ILE A N 1
ATOM 2200 C CA . ILE A 1 284 ? -19.175 -19.282 -9.947 1 98.32 284 ILE A CA 1
ATOM 2201 C C . ILE A 1 284 ? -19.293 -19.122 -11.461 1 98.32 284 ILE A C 1
ATOM 2203 O O . ILE A 1 284 ? -18.529 -19.728 -12.216 1 98.32 284 ILE A O 1
ATOM 2207 N N . LYS A 1 285 ? -20.191 -18.244 -11.862 1 98.2 285 LYS A N 1
ATOM 2208 C CA . LYS A 1 285 ? -20.371 -17.984 -13.288 1 98.2 285 LYS A CA 1
ATOM 2209 C C . LYS A 1 285 ? -19.133 -17.322 -13.886 1 98.2 285 LYS A C 1
ATOM 2211 O O . LYS A 1 285 ? -18.735 -17.64 -15.009 1 98.2 285 LYS A O 1
ATOM 2216 N N . LEU A 1 286 ? -18.575 -16.429 -13.179 1 98.02 286 LEU A N 1
ATOM 2217 C CA . LEU A 1 286 ? -17.35 -15.769 -13.617 1 98.02 286 LEU A CA 1
ATOM 2218 C C . LEU A 1 286 ? -16.224 -16.78 -13.802 1 98.02 286 LEU A C 1
ATOM 2220 O O . LEU A 1 286 ? -15.443 -16.678 -14.75 1 98.02 286 LEU A O 1
ATOM 2224 N N . THR A 1 287 ? -16.128 -17.719 -12.879 1 98.65 287 THR A N 1
ATOM 2225 C CA . THR A 1 287 ? -15.082 -18.733 -12.944 1 98.65 287 THR A CA 1
ATOM 2226 C C . THR A 1 287 ? -15.255 -19.61 -14.181 1 98.65 287 THR A C 1
ATOM 2228 O O . THR A 1 287 ? -14.273 -19.983 -14.826 1 98.65 287 THR A O 1
ATOM 2231 N N . GLN A 1 288 ? -16.471 -19.922 -14.466 1 98.35 288 GLN A N 1
ATOM 2232 C CA . GLN A 1 288 ? -16.749 -20.662 -15.693 1 98.35 288 GLN A CA 1
ATOM 2233 C C . GLN A 1 288 ? -16.271 -19.892 -16.92 1 98.35 288 GLN A C 1
ATOM 2235 O O . GLN A 1 288 ? -15.62 -20.459 -17.801 1 98.35 288 GLN A O 1
ATOM 2240 N N . GLU A 1 289 ? -16.601 -18.657 -16.984 1 97.92 289 GLU A N 1
ATOM 2241 C CA . GLU A 1 289 ? -16.154 -17.806 -18.083 1 97.92 289 GLU A CA 1
ATOM 2242 C C . GLU A 1 289 ? -14.631 -17.722 -18.133 1 97.92 289 GLU A C 1
ATOM 2244 O O . GLU A 1 289 ? -14.038 -17.737 -19.213 1 97.92 289 GLU A O 1
ATOM 2249 N N . PHE A 1 290 ? -14.03 -17.612 -17.026 1 97.95 290 PHE A N 1
ATOM 2250 C CA . PHE A 1 290 ? -12.578 -17.571 -16.901 1 97.95 290 PHE A CA 1
ATOM 2251 C C . PHE A 1 290 ? -11.947 -18.811 -17.522 1 97.95 290 PHE A C 1
ATOM 2253 O O . PHE A 1 290 ? -10.988 -18.708 -18.29 1 97.95 290 PHE A O 1
ATOM 2260 N N . LEU A 1 291 ? -12.475 -19.975 -17.176 1 98.01 291 LEU A N 1
ATOM 2261 C CA . LEU A 1 291 ? -11.95 -21.23 -17.701 1 98.01 291 LEU A CA 1
ATOM 2262 C C . LEU A 1 291 ? -12.087 -21.284 -19.219 1 98.01 291 LEU A C 1
ATOM 2264 O O . LEU A 1 291 ? -11.188 -21.768 -19.911 1 98.01 291 LEU A O 1
ATOM 2268 N N . GLN A 1 292 ? -13.161 -20.731 -19.702 1 96.93 292 GLN A N 1
ATOM 2269 C CA . GLN A 1 292 ? -13.365 -20.685 -21.146 1 96.93 292 GLN A CA 1
ATOM 2270 C C . GLN A 1 292 ? -12.331 -19.788 -21.819 1 96.93 292 GLN A C 1
ATOM 2272 O O . GLN A 1 292 ? -11.8 -20.13 -22.878 1 96.93 292 GLN A O 1
ATOM 2277 N N . LYS A 1 293 ? -12.054 -18.701 -21.201 1 95.99 293 LYS A N 1
ATOM 2278 C CA . LYS A 1 293 ? -11.079 -17.768 -21.758 1 95.99 293 LYS A CA 1
ATOM 2279 C C . LYS A 1 293 ? -9.673 -18.359 -21.728 1 95.99 293 LYS A C 1
ATOM 2281 O O . LYS A 1 293 ? -8.905 -18.197 -22.679 1 95.99 293 LYS A O 1
ATOM 2286 N N . VAL A 1 294 ? -9.34 -18.983 -20.623 1 95.15 294 VAL A N 1
ATOM 2287 C CA . VAL A 1 294 ? -8.027 -19.606 -20.495 1 95.15 294 VAL A CA 1
ATOM 2288 C C . VAL A 1 294 ? -7.854 -20.675 -21.572 1 95.15 294 VAL A C 1
ATOM 2290 O O . VAL A 1 294 ? -6.786 -20.788 -22.177 1 95.15 294 VAL A O 1
ATOM 2293 N N . GLU A 1 295 ? -8.866 -21.45 -21.798 1 93.03 295 GLU A N 1
ATOM 2294 C CA . GLU A 1 295 ? -8.833 -22.491 -22.822 1 93.03 295 GLU A CA 1
ATOM 2295 C C . GLU A 1 295 ? -8.665 -21.89 -24.214 1 93.03 295 GLU A C 1
ATOM 2297 O O . GLU A 1 295 ? -8.001 -22.476 -25.073 1 93.03 295 GLU A O 1
ATOM 2302 N N . ALA A 1 296 ? -9.238 -20.732 -24.411 1 90.22 296 ALA A N 1
ATOM 2303 C CA . ALA A 1 296 ? -9.175 -20.071 -25.712 1 90.22 296 ALA A CA 1
ATOM 2304 C C . ALA A 1 296 ? -7.763 -19.575 -26.008 1 90.22 296 ALA A C 1
ATOM 2306 O O . ALA A 1 296 ? -7.38 -19.432 -27.172 1 90.22 296 ALA A O 1
ATOM 2307 N N . PHE A 1 297 ? -6.988 -19.168 -24.992 1 86.12 297 PHE A N 1
ATOM 2308 C CA . PHE A 1 297 ? -5.604 -18.751 -25.185 1 86.12 297 PHE A CA 1
ATOM 2309 C C . PHE A 1 297 ? -4.716 -19.949 -25.494 1 86.12 297 PHE A C 1
ATOM 2311 O O . PHE A 1 297 ? -3.652 -19.801 -26.099 1 86.12 297 PHE A O 1
ATOM 2318 N N . GLY A 1 298 ? -5.079 -21.17 -25.458 1 68.91 298 GLY A N 1
ATOM 2319 C CA . GLY A 1 298 ? -4.305 -22.361 -25.772 1 68.91 298 GLY A CA 1
ATOM 2320 C C . GLY A 1 298 ? -3.5 -22.877 -24.595 1 68.91 298 GLY A C 1
ATOM 2321 O O . GLY A 1 298 ? -3.147 -22.113 -23.694 1 68.91 298 GLY A O 1
ATOM 2322 N N . MET B 1 1 ? 10.124 27.433 12.844 1 88.3 1 MET B N 1
ATOM 2323 C CA . MET B 1 1 ? 10.068 26.366 11.849 1 88.3 1 MET B CA 1
ATOM 2324 C C . MET B 1 1 ? 8.93 25.397 12.153 1 88.3 1 MET B C 1
ATOM 2326 O O . MET B 1 1 ? 8.617 25.146 13.318 1 88.3 1 MET B O 1
ATOM 2330 N N . ALA B 1 2 ? 8.275 24.942 11.139 1 96.51 2 ALA B N 1
ATOM 2331 C CA . ALA B 1 2 ? 7.113 24.07 11.291 1 96.51 2 ALA B CA 1
ATOM 2332 C C . ALA B 1 2 ? 7.482 22.789 12.034 1 96.51 2 ALA B C 1
ATOM 2334 O O . ALA B 1 2 ? 8.599 22.285 11.898 1 96.51 2 ALA B O 1
ATOM 2335 N N . LYS B 1 3 ? 6.631 22.333 12.888 1 97.72 3 LYS B N 1
ATOM 2336 C CA . LYS B 1 3 ? 6.755 20.977 13.414 1 97.72 3 LYS B CA 1
ATOM 2337 C C . LYS B 1 3 ? 6.267 19.947 12.399 1 97.72 3 LYS B C 1
ATOM 2339 O O . LYS B 1 3 ? 5.156 20.06 11.877 1 97.72 3 LYS B O 1
ATOM 2344 N N . ILE B 1 4 ? 7.114 19.002 12.094 1 98.37 4 ILE B N 1
ATOM 2345 C CA . ILE B 1 4 ? 6.771 17.975 11.116 1 98.37 4 ILE B CA 1
ATOM 2346 C C . ILE B 1 4 ? 6.337 16.701 11.836 1 98.37 4 ILE B C 1
ATOM 2348 O O . ILE B 1 4 ? 7.061 16.186 12.691 1 98.37 4 ILE B O 1
ATOM 2352 N N . ILE B 1 5 ? 5.133 16.188 11.449 1 98.42 5 ILE B N 1
ATOM 2353 C CA . ILE B 1 5 ? 4.541 15.026 12.103 1 98.42 5 ILE B CA 1
ATOM 2354 C C . ILE B 1 5 ? 4.207 13.961 11.061 1 98.42 5 ILE B C 1
ATOM 2356 O O . ILE B 1 5 ? 3.578 14.256 10.042 1 98.42 5 ILE B O 1
ATOM 2360 N N . SER B 1 6 ? 4.554 12.735 11.309 1 98.4 6 SER B N 1
ATOM 2361 C CA . SER B 1 6 ? 4.146 11.621 10.46 1 98.4 6 SER B CA 1
ATOM 2362 C C . SER B 1 6 ? 3.102 10.752 11.152 1 98.4 6 SER B C 1
ATOM 2364 O O . SER B 1 6 ? 3.232 10.441 12.338 1 98.4 6 SER B O 1
ATOM 2366 N N . THR B 1 7 ? 2.049 10.441 10.46 1 98.19 7 THR B N 1
ATOM 2367 C CA . THR B 1 7 ? 1.137 9.387 10.892 1 98.19 7 THR B CA 1
ATOM 2368 C C . THR B 1 7 ? 1.511 8.053 10.251 1 98.19 7 THR B C 1
ATOM 2370 O O . THR B 1 7 ? 1.457 7.91 9.027 1 98.19 7 THR B O 1
ATOM 2373 N N . VAL B 1 8 ? 1.869 7.104 11.105 1 97.04 8 VAL B N 1
ATOM 2374 C CA . VAL B 1 8 ? 2.505 5.918 10.542 1 97.04 8 VAL B CA 1
ATOM 2375 C C . VAL B 1 8 ? 2.022 4.672 11.281 1 97.04 8 VAL B C 1
ATOM 2377 O O . VAL B 1 8 ? 1.732 4.727 12.479 1 97.04 8 VAL B O 1
ATOM 2380 N N . ASN B 1 9 ? 1.888 3.641 10.634 1 94.36 9 ASN B N 1
ATOM 2381 C CA . ASN B 1 9 ? 1.654 2.27 11.075 1 94.36 9 ASN B CA 1
ATOM 2382 C C . ASN B 1 9 ? 1.925 1.268 9.958 1 94.36 9 ASN B C 1
ATOM 2384 O O . ASN B 1 9 ? 1.707 1.567 8.782 1 94.36 9 ASN B O 1
ATOM 2388 N N . MET B 1 10 ? 2.397 0.067 10.325 1 93.72 10 MET B N 1
ATOM 2389 C CA . MET B 1 10 ? 2.688 -0.94 9.309 1 93.72 10 MET B CA 1
ATOM 2390 C C . MET B 1 10 ? 1.401 -1.49 8.703 1 93.72 10 MET B C 1
ATOM 2392 O O . MET B 1 10 ? 1.385 -1.909 7.545 1 93.72 10 MET B O 1
ATOM 2396 N N . LYS B 1 11 ? 0.437 -1.407 9.477 1 91.8 11 LYS B N 1
ATOM 2397 C CA . LYS B 1 11 ? -0.84 -1.969 9.047 1 91.8 11 LYS B CA 1
ATOM 2398 C C . LYS B 1 11 ? -1.727 -0.899 8.416 1 91.8 11 LYS B C 1
ATOM 2400 O O . LYS B 1 11 ? -1.757 0.242 8.88 1 91.8 11 LYS B O 1
ATOM 2405 N N . GLY B 1 12 ? -2.466 -1.334 7.329 1 90.23 12 GLY B N 1
ATOM 2406 C CA . GLY B 1 12 ? -3.468 -0.474 6.722 1 90.23 12 GLY B CA 1
ATOM 2407 C C . GLY B 1 12 ? -4.817 -0.549 7.412 1 90.23 12 GLY B C 1
ATOM 2408 O O . GLY B 1 12 ? -5.063 -1.459 8.207 1 90.23 12 GLY B O 1
ATOM 2409 N N . GLY B 1 13 ? -5.661 0.412 7.218 1 88.77 13 GLY B N 1
ATOM 2410 C CA . GLY B 1 13 ? -7.028 0.374 7.712 1 88.77 13 GLY B CA 1
ATOM 2411 C C . GLY B 1 13 ? -7.139 0.703 9.188 1 88.77 13 GLY B C 1
ATOM 2412 O O . GLY B 1 13 ? -8.199 0.527 9.792 1 88.77 13 GLY B O 1
ATOM 2413 N N . VAL B 1 14 ? -6.09 1.258 9.757 1 90.62 14 VAL B N 1
ATOM 2414 C CA . VAL B 1 14 ? -6.091 1.474 11.2 1 90.62 14 VAL B CA 1
ATOM 2415 C C . VAL B 1 14 ? -6.483 2.918 11.506 1 90.62 14 VAL B C 1
ATOM 2417 O O . VAL B 1 14 ? -6.541 3.318 12.671 1 90.62 14 VAL B O 1
ATOM 2420 N N . GLY B 1 15 ? -6.599 3.75 10.443 1 93.33 15 GLY B N 1
ATOM 2421 C CA . GLY B 1 15 ? -7.094 5.099 10.667 1 93.33 15 GLY B CA 1
ATOM 2422 C C . GLY B 1 15 ? -6.033 6.165 10.47 1 93.33 15 GLY B C 1
ATOM 2423 O O . GLY B 1 15 ? -6.181 7.292 10.945 1 93.33 15 GLY B O 1
ATOM 2424 N N . LYS B 1 16 ? -4.929 5.87 9.819 1 96.29 16 LYS B N 1
ATOM 2425 C CA . LYS B 1 16 ? -3.862 6.835 9.574 1 96.29 16 LYS B CA 1
ATOM 2426 C C . LYS B 1 16 ? -4.394 8.075 8.861 1 96.29 16 LYS B C 1
ATOM 2428 O O . LYS B 1 16 ? -4.212 9.198 9.336 1 96.29 16 LYS B O 1
ATOM 2433 N N . THR B 1 17 ? -5.065 7.8 7.773 1 97.19 17 THR B N 1
ATOM 2434 C CA . THR B 1 17 ? -5.556 8.893 6.942 1 97.19 17 THR B CA 1
ATOM 2435 C C . THR B 1 17 ? -6.651 9.672 7.664 1 97.19 17 THR B C 1
ATOM 2437 O O . THR B 1 17 ? -6.64 10.905 7.672 1 97.19 17 THR B O 1
ATOM 2440 N N . THR B 1 18 ? -7.562 8.941 8.297 1 96.48 18 THR B N 1
ATOM 2441 C CA . THR B 1 18 ? -8.647 9.567 9.044 1 96.48 18 THR B CA 1
ATOM 2442 C C . THR B 1 18 ? -8.096 10.499 10.12 1 96.48 18 THR B C 1
ATOM 2444 O O . THR B 1 18 ? -8.558 11.633 10.263 1 96.48 18 THR B O 1
ATOM 2447 N N . LEU B 1 19 ? -7.117 10.006 10.834 1 97.56 19 LEU B N 1
ATOM 2448 C CA . LEU B 1 19 ? -6.489 10.811 11.877 1 97.56 19 LEU B CA 1
ATOM 2449 C C . LEU B 1 19 ? -5.795 12.03 11.278 1 97.56 19 LEU B C 1
ATOM 2451 O O . LEU B 1 19 ? -5.964 13.148 11.768 1 97.56 19 LEU B O 1
ATOM 2455 N N . THR B 1 20 ? -5.1 11.862 10.221 1 98.62 20 THR B N 1
ATOM 2456 C CA . THR B 1 20 ? -4.309 12.914 9.591 1 98.62 20 THR B CA 1
ATOM 2457 C C . THR B 1 20 ? -5.202 14.068 9.144 1 98.62 20 THR B C 1
ATOM 2459 O O . THR B 1 20 ? -4.971 15.219 9.519 1 98.62 20 THR B O 1
ATOM 2462 N N . VAL B 1 21 ? -6.262 13.784 8.389 1 98.65 21 VAL B N 1
ATOM 2463 C CA . VAL B 1 21 ? -7.031 14.836 7.732 1 98.65 21 VAL B CA 1
ATOM 2464 C C . VAL B 1 21 ? -7.908 15.552 8.757 1 98.65 21 VAL B C 1
ATOM 2466 O O . VAL B 1 21 ? -8.097 16.768 8.68 1 98.65 21 VAL B O 1
ATOM 2469 N N . ASN B 1 22 ? -8.414 14.821 9.728 1 98.5 22 ASN B N 1
ATOM 2470 C CA . ASN B 1 22 ? -9.257 15.46 10.733 1 98.5 22 ASN B CA 1
ATOM 2471 C C . ASN B 1 22 ? -8.428 16.266 11.729 1 98.5 22 ASN B C 1
ATOM 2473 O O . ASN B 1 22 ? -8.835 17.351 12.148 1 98.5 22 ASN B O 1
ATOM 2477 N N . LEU B 1 23 ? -7.258 15.736 12.124 1 98.73 23 LEU B N 1
ATOM 2478 C CA . LEU B 1 23 ? -6.347 16.49 12.978 1 98.73 23 LEU B CA 1
ATOM 2479 C C . LEU B 1 23 ? -5.917 17.788 12.302 1 98.73 23 LEU B C 1
ATOM 2481 O O . LEU B 1 23 ? -5.984 18.86 12.908 1 98.73 23 LEU B O 1
ATOM 2485 N N . ALA B 1 24 ? -5.497 17.713 11.041 1 98.91 24 ALA B N 1
ATOM 2486 C CA . ALA B 1 24 ? -5.063 18.881 10.279 1 98.91 24 ALA B CA 1
ATOM 2487 C C . ALA B 1 24 ? -6.179 19.917 10.18 1 98.91 24 ALA B C 1
ATOM 2489 O O . ALA B 1 24 ? -5.945 21.111 10.381 1 98.91 24 ALA B O 1
ATOM 2490 N N . THR B 1 25 ? -7.335 19.425 9.897 1 98.76 25 THR B N 1
ATOM 2491 C CA . THR B 1 25 ? -8.487 20.306 9.74 1 98.76 25 THR B CA 1
ATOM 2492 C C . THR B 1 25 ? -8.827 20.992 11.06 1 98.76 25 THR B C 1
ATOM 2494 O O . THR B 1 25 ? -9.119 22.19 11.086 1 98.76 25 THR B O 1
ATOM 2497 N N . CYS B 1 26 ? -8.811 20.269 12.16 1 98.67 26 CYS B N 1
ATOM 2498 C CA . CYS B 1 26 ? -9.082 20.848 13.472 1 98.67 26 CYS B CA 1
ATOM 2499 C C . CYS B 1 26 ? -8.063 21.929 13.812 1 98.67 26 CYS B C 1
ATOM 2501 O O . CYS B 1 26 ? -8.428 23.003 14.292 1 98.67 26 CYS B O 1
ATOM 2503 N N . LEU B 1 27 ? -6.796 21.644 13.563 1 98.82 27 LEU B N 1
ATOM 2504 C CA . LEU B 1 27 ? -5.73 22.6 13.845 1 98.82 27 LEU B CA 1
ATOM 2505 C C . LEU B 1 27 ? -5.971 23.915 13.112 1 98.82 27 LEU B C 1
ATOM 2507 O O . LEU B 1 27 ? -5.839 24.991 13.699 1 98.82 27 LEU B O 1
ATOM 2511 N N . ALA B 1 28 ? -6.351 23.793 11.848 1 98.74 28 ALA B N 1
ATOM 2512 C CA . ALA B 1 28 ? -6.545 24.985 11.027 1 98.74 28 ALA B CA 1
ATOM 2513 C C . ALA B 1 28 ? -7.843 25.699 11.394 1 98.74 28 ALA B C 1
ATOM 2515 O O . ALA B 1 28 ? -7.842 26.901 11.669 1 98.74 28 ALA B O 1
ATOM 2516 N N . LYS B 1 29 ? -8.917 24.969 11.486 1 98.14 29 LYS B N 1
ATOM 2517 C CA . LYS B 1 29 ? -10.261 25.526 11.611 1 98.14 29 LYS B CA 1
ATOM 2518 C C . LYS B 1 29 ? -10.51 26.049 13.023 1 98.14 29 LYS B C 1
ATOM 2520 O O . LYS B 1 29 ? -11.115 27.108 13.201 1 98.14 29 LYS B O 1
ATOM 2525 N N . TYR B 1 30 ? -10.072 25.352 14.052 1 97.77 30 TYR B N 1
ATOM 2526 C CA . TYR B 1 30 ? -10.492 25.657 15.415 1 97.77 30 TYR B CA 1
ATOM 2527 C C . TYR B 1 30 ? -9.339 26.239 16.224 1 97.77 30 TYR B C 1
ATOM 2529 O O . TYR B 1 30 ? -9.557 26.873 17.259 1 97.77 30 TYR B O 1
ATOM 2537 N N . PHE B 1 31 ? -8.101 26.044 15.763 1 98.23 31 PHE B N 1
ATOM 2538 C CA . PHE B 1 31 ? -6.977 26.496 16.574 1 98.23 31 PHE B CA 1
ATOM 2539 C C . PHE B 1 31 ? -6.115 27.486 15.8 1 98.23 31 PHE B C 1
ATOM 2541 O O . PHE B 1 31 ? -5.009 27.823 16.229 1 98.23 31 PHE B O 1
ATOM 2548 N N . GLN B 1 32 ? -6.49 27.899 14.587 1 97.95 32 GLN B N 1
ATOM 2549 C CA . GLN B 1 32 ? -5.915 28.97 13.779 1 97.95 32 GLN B CA 1
ATOM 2550 C C . GLN B 1 32 ? -4.455 28.683 13.443 1 97.95 32 GLN B C 1
ATOM 2552 O O . GLN B 1 32 ? -3.605 29.571 13.533 1 97.95 32 GLN B O 1
ATOM 2557 N N . LYS B 1 33 ? -4.127 27.435 13.189 1 98.69 33 LYS B N 1
ATOM 2558 C CA . LYS B 1 33 ? -2.785 27.046 12.765 1 98.69 33 LYS B CA 1
ATOM 2559 C C . LYS B 1 33 ? -2.695 26.956 11.244 1 98.69 33 LYS B C 1
ATOM 2561 O O . LYS B 1 33 ? -3.69 26.676 10.573 1 98.69 33 LYS B O 1
ATOM 2566 N N . ARG B 1 34 ? -1.557 27.288 10.729 1 98.77 34 ARG B N 1
ATOM 2567 C CA . ARG B 1 34 ? -1.256 27.011 9.328 1 98.77 34 ARG B CA 1
ATOM 2568 C C . ARG B 1 34 ? -0.706 25.599 9.155 1 98.77 34 ARG B C 1
ATOM 2570 O O . ARG B 1 34 ? 0.334 25.259 9.722 1 98.77 34 ARG B O 1
ATOM 2577 N N . VAL B 1 35 ? -1.434 24.795 8.415 1 98.9 35 VAL B N 1
ATOM 2578 C CA . VAL B 1 35 ? -1.127 23.369 8.364 1 98.9 35 VAL B CA 1
ATOM 2579 C C . VAL B 1 35 ? -0.971 22.926 6.911 1 98.9 35 VAL B C 1
ATOM 2581 O O . VAL B 1 35 ? -1.806 23.251 6.064 1 98.9 35 VAL B O 1
ATOM 2584 N N . LEU B 1 36 ? 0.1 22.224 6.581 1 98.92 36 LEU B N 1
ATOM 2585 C CA . LEU B 1 36 ? 0.325 21.585 5.289 1 98.92 36 LEU B CA 1
ATOM 2586 C C . LEU B 1 36 ? 0.236 20.067 5.411 1 98.92 36 LEU B C 1
ATOM 2588 O O . LEU B 1 36 ? 0.913 19.467 6.248 1 98.92 36 LEU B O 1
ATOM 2592 N N . VAL B 1 37 ? -0.643 19.456 4.662 1 98.91 37 VAL B N 1
ATOM 2593 C CA . VAL B 1 37 ? -0.769 18.002 4.628 1 98.91 37 VAL B CA 1
ATOM 2594 C C . VAL B 1 37 ? -0.088 17.453 3.377 1 98.91 37 VAL B C 1
ATOM 2596 O O . VAL B 1 37 ? -0.266 17.988 2.28 1 98.91 37 VAL B O 1
ATOM 2599 N N . LEU B 1 38 ? 0.716 16.441 3.536 1 98.89 38 LEU B N 1
ATOM 2600 C CA . LEU B 1 38 ? 1.33 15.723 2.424 1 98.89 38 LEU B CA 1
ATOM 2601 C C . LEU B 1 38 ? 0.811 14.291 2.348 1 98.89 38 LEU B C 1
ATOM 2603 O O . LEU B 1 38 ? 0.863 13.555 3.336 1 98.89 38 LEU B O 1
ATOM 2607 N N . ASP B 1 39 ? 0.31 13.937 1.215 1 98.72 39 ASP B N 1
ATOM 2608 C CA . ASP B 1 39 ? -0.143 12.572 0.969 1 98.72 39 ASP B CA 1
ATOM 2609 C C . ASP B 1 39 ? 0.983 11.715 0.395 1 98.72 39 ASP B C 1
ATOM 2611 O O . ASP B 1 39 ? 1.28 11.789 -0.799 1 98.72 39 ASP B O 1
ATOM 2615 N N . LEU B 1 40 ? 1.558 10.825 1.209 1 98.49 40 LEU B N 1
ATOM 2616 C CA . LEU B 1 40 ? 2.705 10.015 0.815 1 98.49 40 LEU B CA 1
ATOM 2617 C C . LEU B 1 40 ? 2.269 8.605 0.43 1 98.49 40 LEU B C 1
ATOM 2619 O O . LEU B 1 40 ? 3.085 7.681 0.415 1 98.49 40 LEU B O 1
ATOM 2623 N N . ASP B 1 41 ? 0.989 8.42 0.166 1 97.23 41 ASP B N 1
ATOM 2624 C CA . ASP B 1 41 ? 0.415 7.125 -0.185 1 97.23 41 ASP B CA 1
ATOM 2625 C C . ASP B 1 41 ? -0.139 7.137 -1.609 1 97.23 41 ASP B C 1
ATOM 2627 O O . ASP B 1 41 ? -0.971 7.98 -1.949 1 97.23 41 ASP B O 1
ATOM 2631 N N . SER B 1 42 ? 0.212 6.15 -2.401 1 95.79 42 SER B N 1
ATOM 2632 C CA . SER B 1 42 ? -0.22 6.075 -3.793 1 95.79 42 SER B CA 1
ATOM 2633 C C . SER B 1 42 ? -1.718 5.811 -3.894 1 95.79 42 SER B C 1
ATOM 2635 O O . SER B 1 42 ? -2.307 5.943 -4.969 1 95.79 42 SER B O 1
ATOM 2637 N N . GLN B 1 43 ? -2.354 5.469 -2.81 1 94.81 43 GLN B N 1
ATOM 2638 C CA . GLN B 1 43 ? -3.804 5.305 -2.81 1 94.81 43 GLN B CA 1
ATOM 2639 C C . GLN B 1 43 ? -4.51 6.652 -2.684 1 94.81 43 GLN B C 1
ATOM 2641 O O . GLN B 1 43 ? -5.718 6.75 -2.909 1 94.81 43 GLN B O 1
ATOM 2646 N N . ILE B 1 44 ? -3.864 7.678 -2.323 1 96.65 44 ILE B N 1
ATOM 2647 C CA . ILE B 1 44 ? -4.247 9.086 -2.304 1 96.65 44 ILE B CA 1
ATOM 2648 C C . ILE B 1 44 ? -5.485 9.273 -1.43 1 96.65 44 ILE B C 1
ATOM 2650 O O . ILE B 1 44 ? -6.38 10.051 -1.768 1 96.65 44 ILE B O 1
ATOM 2654 N N . SER B 1 45 ? -5.583 8.527 -0.356 1 96.19 45 SER B N 1
ATOM 2655 C CA . SER B 1 45 ? -6.745 8.616 0.523 1 96.19 45 SER B CA 1
ATOM 2656 C C . SER B 1 45 ? -6.83 9.986 1.189 1 96.19 45 SER B C 1
ATOM 2658 O O . SER B 1 45 ? -7.919 10.546 1.331 1 96.19 45 SER B O 1
ATOM 2660 N N . ALA B 1 46 ? -5.687 10.529 1.633 1 98.18 46 ALA B N 1
ATOM 2661 C CA . ALA B 1 46 ? -5.711 11.859 2.236 1 98.18 46 ALA B CA 1
ATOM 2662 C C . ALA B 1 46 ? -6.151 12.912 1.223 1 98.18 46 ALA B C 1
ATOM 2664 O O . ALA B 1 46 ? -6.958 13.789 1.541 1 98.18 46 ALA B O 1
ATOM 2665 N N . THR B 1 47 ? -5.631 12.785 0.012 1 98.31 47 THR B N 1
ATOM 2666 C CA . THR B 1 47 ? -5.996 13.703 -1.06 1 98.31 47 THR B CA 1
ATOM 2667 C C . THR B 1 47 ? -7.502 13.677 -1.305 1 98.31 47 THR B C 1
ATOM 2669 O O . THR B 1 47 ? -8.147 14.727 -1.353 1 98.31 47 THR B O 1
ATOM 2672 N N . LEU B 1 48 ? -8.077 12.492 -1.321 1 95.95 48 LEU B N 1
ATOM 2673 C CA . LEU B 1 48 ? -9.484 12.349 -1.681 1 95.95 48 LEU B CA 1
ATOM 2674 C C . LEU B 1 48 ? -10.383 12.614 -0.478 1 95.95 48 LEU B C 1
ATOM 2676 O O . LEU B 1 48 ? -11.604 12.713 -0.62 1 95.95 48 LEU B O 1
ATOM 2680 N N . SER B 1 49 ? -9.792 12.714 0.681 1 97.26 49 SER B N 1
ATOM 2681 C CA . SER B 1 49 ? -10.546 13.121 1.862 1 97.26 49 SER B CA 1
ATOM 2682 C C . SER B 1 49 ? -10.644 14.64 1.959 1 97.26 49 SER B C 1
ATOM 2684 O O . SER B 1 49 ? -11.445 15.168 2.733 1 97.26 49 SER B O 1
ATOM 2686 N N . LEU B 1 50 ? -9.821 15.311 1.108 1 98.12 50 LEU B N 1
ATOM 2687 C CA . LEU B 1 50 ? -9.73 16.762 1.234 1 98.12 50 LEU B CA 1
ATOM 2688 C C . LEU B 1 50 ? -10.102 17.446 -0.077 1 98.12 50 LEU B C 1
ATOM 2690 O O . LEU B 1 50 ? -10.276 18.666 -0.119 1 98.12 50 LEU B O 1
ATOM 2694 N N . MET B 1 51 ? -10.176 16.632 -1.114 1 96.51 51 MET B N 1
ATOM 2695 C CA . MET B 1 51 ? -10.379 17.175 -2.454 1 96.51 51 MET B CA 1
ATOM 2696 C C . MET B 1 51 ? -11.252 16.245 -3.29 1 96.51 51 MET B C 1
ATOM 2698 O O . MET B 1 51 ? -11.055 15.028 -3.282 1 96.51 51 MET B O 1
ATOM 2702 N N . ALA B 1 52 ? -12.197 16.81 -4.009 1 94.14 52 ALA B N 1
ATOM 2703 C CA . ALA B 1 52 ? -13.069 16.008 -4.863 1 94.14 52 ALA B CA 1
ATOM 2704 C C . ALA B 1 52 ? -12.285 15.377 -6.01 1 94.14 52 ALA B C 1
ATOM 2706 O O . ALA B 1 52 ? -11.311 15.957 -6.497 1 94.14 52 ALA B O 1
ATOM 2707 N N . PRO B 1 53 ? -12.733 14.255 -6.475 1 91.36 53 PRO B N 1
ATOM 2708 C CA . PRO B 1 53 ? -12.038 13.534 -7.544 1 91.36 53 PRO B CA 1
ATOM 2709 C C . PRO B 1 53 ? -11.851 14.38 -8.801 1 91.36 53 PRO B C 1
ATOM 2711 O O . PRO B 1 53 ? -10.81 14.295 -9.458 1 91.36 53 PRO B O 1
ATOM 2714 N N . HIS B 1 54 ? -12.824 15.207 -9.135 1 91.92 54 HIS B N 1
ATOM 2715 C CA . HIS B 1 54 ? -12.726 16.027 -10.337 1 91.92 54 HIS B CA 1
ATOM 2716 C C . HIS B 1 54 ? -11.608 17.057 -10.212 1 91.92 54 HIS B C 1
ATOM 2718 O O . HIS B 1 54 ? -10.884 17.314 -11.176 1 91.92 54 HIS B O 1
ATOM 2724 N N . ASP B 1 55 ? -11.5 17.63 -9.072 1 95.74 55 ASP B N 1
ATOM 2725 C CA . ASP B 1 55 ? -10.426 18.588 -8.827 1 95.74 55 ASP B CA 1
ATOM 2726 C C . ASP B 1 55 ? -9.062 17.903 -8.86 1 95.74 55 ASP B C 1
ATOM 2728 O O . ASP B 1 55 ? -8.106 18.437 -9.428 1 95.74 55 ASP B O 1
ATOM 2732 N N . PHE B 1 56 ? -9.011 16.744 -8.315 1 96.13 56 PHE B N 1
ATOM 2733 C CA . PHE B 1 56 ? -7.769 15.98 -8.343 1 96.13 56 PHE B CA 1
ATOM 2734 C C . PHE B 1 56 ? -7.365 15.654 -9.776 1 96.13 56 PHE B C 1
ATOM 2736 O O . PHE B 1 56 ? -6.194 15.779 -10.14 1 96.13 56 PHE B O 1
ATOM 2743 N N . ALA B 1 57 ? -8.332 15.206 -10.505 1 92.62 57 ALA B N 1
ATOM 2744 C CA . ALA B 1 57 ? -8.061 14.873 -11.901 1 92.62 57 ALA B CA 1
ATOM 2745 C C . ALA B 1 57 ? -7.462 16.065 -12.643 1 92.62 57 ALA B C 1
ATOM 2747 O O . ALA B 1 57 ? -6.525 15.907 -13.429 1 92.62 57 ALA B O 1
ATOM 2748 N N . ALA B 1 58 ? -7.97 17.214 -12.383 1 95.65 58 ALA B N 1
ATOM 2749 C CA . ALA B 1 58 ? -7.488 18.431 -13.032 1 95.65 58 ALA B CA 1
ATOM 2750 C C . ALA B 1 58 ? -6.053 18.742 -12.617 1 95.65 58 ALA B C 1
ATOM 2752 O O . ALA B 1 58 ? -5.216 19.077 -13.459 1 95.65 58 ALA B O 1
ATOM 2753 N N . ILE B 1 59 ? -5.761 18.586 -11.404 1 96.9 59 ILE B N 1
ATOM 2754 C CA . ILE B 1 59 ? -4.44 18.879 -10.859 1 96.9 59 ILE B CA 1
ATOM 2755 C C . ILE B 1 59 ? -3.43 17.856 -11.375 1 96.9 59 ILE B C 1
ATOM 2757 O O . ILE B 1 59 ? -2.302 18.211 -11.727 1 96.9 59 ILE B O 1
ATOM 2761 N N . ARG B 1 60 ? -3.854 16.662 -11.409 1 95.61 60 ARG B N 1
ATOM 2762 C CA . ARG B 1 60 ? -2.981 15.593 -11.884 1 95.61 60 ARG B CA 1
ATOM 2763 C C . ARG B 1 60 ? -2.638 15.78 -13.358 1 95.61 60 ARG B C 1
ATOM 2765 O O . ARG B 1 60 ? -1.499 15.551 -13.77 1 95.61 60 ARG B O 1
ATOM 2772 N N . LYS B 1 61 ? -3.588 16.174 -14.157 1 94.09 61 LYS B N 1
ATOM 2773 C CA . LYS B 1 61 ? -3.38 16.417 -15.581 1 94.09 61 LYS B CA 1
ATOM 2774 C C . LYS B 1 61 ? -2.335 17.507 -15.806 1 94.09 61 LYS B C 1
ATOM 2776 O O . LYS B 1 61 ? -1.575 17.455 -16.775 1 94.09 61 LYS B O 1
ATOM 2781 N N . LYS B 1 62 ? -2.294 18.437 -14.89 1 96.72 62 LYS B N 1
ATOM 2782 C CA . LYS B 1 62 ? -1.349 19.546 -14.991 1 96.72 62 LYS B CA 1
ATOM 2783 C C . LYS B 1 62 ? 0.005 19.169 -14.398 1 96.72 62 LYS B C 1
ATOM 2785 O O . LYS B 1 62 ? 0.916 19.998 -14.339 1 96.72 62 LYS B O 1
ATOM 2790 N N . GLY B 1 63 ? 0.115 17.991 -13.878 1 96.05 63 GLY B N 1
ATOM 2791 C CA . GLY B 1 63 ? 1.359 17.522 -13.29 1 96.05 63 GLY B CA 1
ATOM 2792 C C . GLY B 1 63 ? 1.656 18.151 -11.941 1 96.05 63 GLY B C 1
ATOM 2793 O O . GLY B 1 63 ? 2.82 18.291 -11.559 1 96.05 63 GLY B O 1
ATOM 2794 N N . LYS B 1 64 ? 0.623 18.535 -11.216 1 97.96 64 LYS B N 1
ATOM 2795 C CA . LYS B 1 64 ? 0.797 19.274 -9.969 1 97.96 64 LYS B CA 1
ATOM 2796 C C . LYS B 1 64 ? 0.516 18.385 -8.76 1 97.96 64 LYS B C 1
ATOM 2798 O O . LYS B 1 64 ? -0.291 18.739 -7.897 1 97.96 64 LYS B O 1
ATOM 2803 N N . THR B 1 65 ? 1.186 17.244 -8.709 1 98.41 65 THR B N 1
ATOM 2804 C CA . THR B 1 65 ? 1.107 16.328 -7.576 1 98.41 65 THR B CA 1
ATOM 2805 C C . THR B 1 65 ? 2.493 16.073 -6.99 1 98.41 65 THR B C 1
ATOM 2807 O O . THR B 1 65 ? 3.499 16.515 -7.547 1 98.41 65 THR B O 1
ATOM 2810 N N . LEU B 1 66 ? 2.529 15.39 -5.936 1 98.67 66 LEU B N 1
ATOM 2811 C CA . LEU B 1 66 ? 3.77 15.042 -5.253 1 98.67 66 LEU B CA 1
ATOM 2812 C C . LEU B 1 66 ? 4.705 14.274 -6.182 1 98.67 66 LEU B C 1
ATOM 2814 O O . LEU B 1 66 ? 5.928 14.36 -6.048 1 98.67 66 LEU B O 1
ATOM 2818 N N . SER B 1 67 ? 4.172 13.56 -7.137 1 97.71 67 SER B N 1
ATOM 2819 C CA . SER B 1 67 ? 4.975 12.753 -8.05 1 97.71 67 SER B CA 1
ATOM 2820 C C . SER B 1 67 ? 5.959 13.617 -8.831 1 97.71 67 SER B C 1
ATOM 2822 O O . SER B 1 67 ? 7.065 13.174 -9.148 1 97.71 67 SER B O 1
ATOM 2824 N N . TYR B 1 68 ? 5.593 14.819 -9.135 1 97.95 68 TYR B N 1
ATOM 2825 C CA . TYR B 1 68 ? 6.467 15.732 -9.863 1 97.95 68 TYR B CA 1
ATOM 2826 C C . TYR B 1 68 ? 7.706 16.07 -9.043 1 97.95 68 TYR B C 1
ATOM 2828 O O . TYR B 1 68 ? 8.828 16.023 -9.554 1 97.95 68 TYR B O 1
ATOM 2836 N N . LEU B 1 69 ? 7.476 16.388 -7.801 1 98.06 69 LEU B N 1
ATOM 2837 C CA . LEU B 1 69 ? 8.575 16.753 -6.914 1 98.06 69 LEU B CA 1
ATOM 2838 C C . LEU B 1 69 ? 9.508 15.567 -6.69 1 98.06 69 LEU B C 1
ATOM 2840 O O . LEU B 1 69 ? 10.731 15.723 -6.704 1 98.06 69 LEU B O 1
ATOM 2844 N N . LEU B 1 70 ? 8.934 14.405 -6.503 1 98.19 70 LEU B N 1
ATOM 2845 C CA . LEU B 1 70 ? 9.727 13.201 -6.281 1 98.19 70 LEU B CA 1
ATOM 2846 C C . LEU B 1 70 ? 10.547 12.854 -7.519 1 98.19 70 LEU B C 1
ATOM 2848 O O . LEU B 1 70 ? 11.718 12.482 -7.408 1 98.19 70 LEU B O 1
ATOM 2852 N N . ALA B 1 71 ? 9.915 12.969 -8.66 1 97.35 71 ALA B N 1
ATOM 2853 C CA . ALA B 1 71 ? 10.616 12.674 -9.908 1 97.35 71 ALA B CA 1
ATOM 2854 C C . ALA B 1 71 ? 11.844 13.565 -10.071 1 97.35 71 ALA B C 1
ATOM 2856 O O . ALA B 1 71 ? 12.914 13.092 -10.462 1 97.35 71 ALA B O 1
ATOM 2857 N N . ASN B 1 72 ? 11.687 14.807 -9.763 1 96.91 72 ASN B N 1
ATOM 2858 C CA . ASN B 1 72 ? 12.794 15.75 -9.886 1 96.91 72 ASN B CA 1
ATOM 2859 C C . ASN B 1 72 ? 13.894 15.458 -8.869 1 96.91 72 ASN B C 1
ATOM 2861 O O . ASN B 1 72 ? 15.075 15.678 -9.146 1 96.91 72 ASN B O 1
ATOM 2865 N N . ALA B 1 73 ? 13.504 14.978 -7.701 1 96.55 73 ALA B N 1
ATOM 2866 C CA . ALA B 1 73 ? 14.487 14.63 -6.679 1 96.55 73 ALA B CA 1
ATOM 2867 C C . ALA B 1 73 ? 15.27 13.381 -7.072 1 96.55 73 ALA B C 1
ATOM 2869 O O . ALA B 1 73 ? 16.458 13.261 -6.762 1 96.55 73 ALA B O 1
ATOM 2870 N N . ILE B 1 74 ? 14.66 12.447 -7.781 1 96.56 74 ILE B N 1
ATOM 2871 C CA . ILE B 1 74 ? 15.261 11.168 -8.14 1 96.56 74 ILE B CA 1
ATOM 2872 C C . ILE B 1 74 ? 16.075 11.321 -9.423 1 96.56 74 ILE B C 1
ATOM 2874 O O . ILE B 1 74 ? 17.189 10.802 -9.526 1 96.56 74 ILE B O 1
ATOM 2878 N N . GLN B 1 75 ? 15.48 11.988 -10.39 1 95.29 75 GLN B N 1
ATOM 2879 C CA . GLN B 1 75 ? 16.147 12.319 -11.645 1 95.29 75 GLN B CA 1
ATOM 2880 C C . GLN B 1 75 ? 15.996 13.802 -11.974 1 95.29 75 GLN B C 1
ATOM 2882 O O . GLN B 1 75 ? 15.139 14.181 -12.774 1 95.29 75 GLN B O 1
ATOM 2887 N N . PRO B 1 76 ? 16.891 14.566 -11.411 1 93.32 76 PRO B N 1
ATOM 2888 C CA . PRO B 1 76 ? 16.775 16.014 -11.6 1 93.32 76 PRO B CA 1
ATOM 2889 C C . PRO B 1 76 ? 16.717 16.415 -13.072 1 93.32 76 PRO B C 1
ATOM 2891 O O . PRO B 1 76 ? 17.473 15.884 -13.89 1 93.32 76 PRO B O 1
ATOM 2894 N N . ASN B 1 77 ? 15.796 17.185 -13.346 1 92.4 77 ASN B N 1
ATOM 2895 C CA . ASN B 1 77 ? 15.589 17.757 -14.672 1 92.4 77 ASN B CA 1
ATOM 2896 C C . ASN B 1 77 ? 15.849 19.261 -14.681 1 92.4 77 ASN B C 1
ATOM 2898 O O . ASN B 1 77 ? 15.082 20.031 -14.1 1 92.4 77 ASN B O 1
ATOM 2902 N N . PRO B 1 78 ? 16.83 19.702 -15.403 1 90.92 78 PRO B N 1
ATOM 2903 C CA . PRO B 1 78 ? 17.151 21.131 -15.423 1 90.92 78 PRO B CA 1
ATOM 2904 C C . PRO B 1 78 ? 16.05 21.973 -16.065 1 90.92 78 PRO B C 1
ATOM 2906 O O . PRO B 1 78 ? 16.005 23.19 -15.867 1 90.92 78 PRO B O 1
ATOM 2909 N N . TYR B 1 79 ? 15.131 21.346 -16.758 1 91.61 79 TYR B N 1
ATOM 2910 C CA . TYR B 1 79 ? 14.079 22.075 -17.457 1 91.61 79 TYR B CA 1
ATOM 2911 C C . TYR B 1 79 ? 12.782 22.064 -16.657 1 91.61 79 TYR B C 1
ATOM 2913 O O . TYR B 1 79 ? 11.739 22.504 -17.146 1 91.61 79 TYR B O 1
ATOM 2921 N N . SER B 1 80 ? 12.914 21.546 -15.395 1 90.17 80 SER B N 1
ATOM 2922 C CA . SER B 1 80 ? 11.736 21.537 -14.534 1 90.17 80 SER B CA 1
ATOM 2923 C C . SER B 1 80 ? 11.184 22.945 -14.338 1 90.17 80 SER B C 1
ATOM 2925 O O . SER B 1 80 ? 11.934 23.876 -14.04 1 90.17 80 SER B O 1
ATOM 2927 N N . LYS B 1 81 ? 9.852 23.175 -14.459 1 91.95 81 LYS B N 1
ATOM 2928 C CA . LYS B 1 81 ? 9.226 24.494 -14.44 1 91.95 81 LYS B CA 1
ATOM 2929 C C . LYS B 1 81 ? 8.477 24.728 -13.131 1 91.95 81 LYS B C 1
ATOM 2931 O O . LYS B 1 81 ? 8.234 25.873 -12.745 1 91.95 81 LYS B O 1
ATOM 2936 N N . LEU B 1 82 ? 8.19 23.658 -12.475 1 96.18 82 LEU B N 1
ATOM 2937 C CA . LEU B 1 82 ? 7.379 23.781 -11.269 1 96.18 82 LEU B CA 1
ATOM 2938 C C . LEU B 1 82 ? 8.229 23.578 -10.019 1 96.18 82 LEU B C 1
ATOM 2940 O O . LEU B 1 82 ? 9.203 22.822 -10.042 1 96.18 82 LEU B O 1
ATOM 2944 N N . ASP B 1 83 ? 7.905 24.305 -9.02 1 96.13 83 ASP B N 1
ATOM 2945 C CA . ASP B 1 83 ? 8.463 24.054 -7.695 1 96.13 83 ASP B CA 1
ATOM 2946 C C . ASP B 1 83 ? 7.362 23.729 -6.688 1 96.13 83 ASP B C 1
ATOM 2948 O O . ASP B 1 83 ? 6.214 23.495 -7.07 1 96.13 83 ASP B O 1
ATOM 2952 N N . ILE B 1 84 ? 7.742 23.637 -5.421 1 98.21 84 ILE B N 1
ATOM 2953 C CA . ILE B 1 84 ? 6.814 23.138 -4.411 1 98.21 84 ILE B CA 1
ATOM 2954 C C . ILE B 1 84 ? 5.648 24.111 -4.256 1 98.21 84 ILE B C 1
ATOM 2956 O O . ILE B 1 84 ? 4.517 23.697 -3.993 1 98.21 84 ILE B O 1
ATOM 2960 N N . PHE B 1 85 ? 5.805 25.412 -4.439 1 98.2 85 PHE B N 1
ATOM 2961 C CA . PHE B 1 85 ? 4.766 26.424 -4.285 1 98.2 85 PHE B CA 1
ATOM 2962 C C . PHE B 1 85 ? 3.694 26.266 -5.357 1 98.2 85 PHE B C 1
ATOM 2964 O O . PHE B 1 85 ? 2.523 26.568 -5.12 1 98.2 85 PHE B O 1
ATOM 2971 N N . ASP B 1 86 ? 4.12 25.694 -6.494 1 98.11 86 ASP B N 1
ATOM 2972 C CA . ASP B 1 86 ? 3.197 25.47 -7.603 1 98.11 86 ASP B CA 1
ATOM 2973 C C . ASP B 1 86 ? 2.319 24.248 -7.347 1 98.11 86 ASP B C 1
ATOM 2975 O O . ASP B 1 86 ? 1.268 24.09 -7.972 1 98.11 86 ASP B O 1
ATOM 2979 N N . ILE B 1 87 ? 2.735 23.431 -6.456 1 98.47 87 ILE B N 1
ATOM 2980 C CA . ILE B 1 87 ? 2.08 22.146 -6.238 1 98.47 87 ILE B CA 1
ATOM 2981 C C . ILE B 1 87 ? 1.139 22.244 -5.039 1 98.47 87 ILE B C 1
A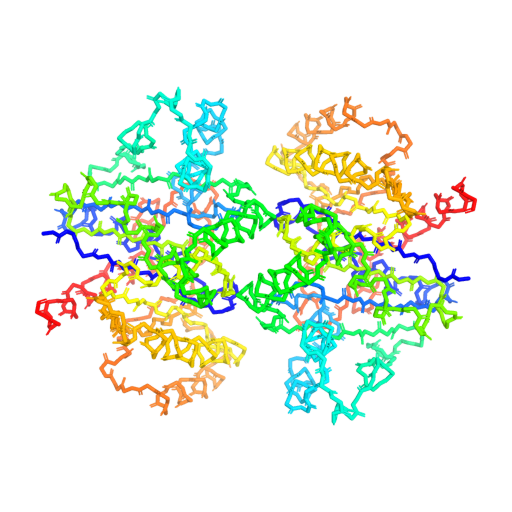TOM 2983 O O . ILE B 1 87 ? 0.096 21.587 -5.006 1 98.47 87 ILE B O 1
ATOM 2987 N N . ILE B 1 88 ? 1.383 23.129 -4.139 1 98.74 88 ILE B N 1
ATOM 2988 C CA . ILE B 1 88 ? 0.572 23.308 -2.94 1 98.74 88 ILE B CA 1
ATOM 2989 C C . ILE B 1 88 ? -0.81 23.832 -3.325 1 98.74 88 ILE B C 1
ATOM 2991 O O . ILE B 1 88 ? -0.924 24.828 -4.043 1 98.74 88 ILE B O 1
ATOM 2995 N N . CYS B 1 89 ? -1.821 23.133 -2.904 1 98.59 89 CYS B N 1
ATOM 2996 C CA . CYS B 1 89 ? -3.2 23.586 -3.05 1 98.59 89 CYS B CA 1
ATOM 2997 C C . CYS B 1 89 ? -3.663 24.334 -1.806 1 98.59 89 CYS B C 1
ATOM 2999 O O . CYS B 1 89 ? -3.775 23.746 -0.729 1 98.59 89 CYS B O 1
ATOM 3001 N N . PRO B 1 90 ? -3.969 25.553 -1.905 1 97.86 90 PRO B N 1
ATOM 3002 C CA . PRO B 1 90 ? -4.323 26.345 -0.725 1 97.86 90 PRO B CA 1
ATOM 3003 C C . PRO B 1 90 ? -5.805 26.243 -0.368 1 97.86 90 PRO B C 1
ATOM 3005 O O . PRO B 1 90 ? -6.616 25.829 -1.2 1 97.86 90 PRO B O 1
ATOM 3008 N N . GLU B 1 91 ? -6.088 26.569 0.788 1 97.3 91 GLU B N 1
ATOM 3009 C CA . GLU B 1 91 ? -7.443 26.731 1.306 1 97.3 91 GLU B CA 1
ATOM 3010 C C . GLU B 1 91 ? -8.309 25.52 0.975 1 97.3 91 GLU B C 1
ATOM 3012 O O . GLU B 1 91 ? -9.411 25.665 0.442 1 97.3 91 GLU B O 1
ATOM 3017 N N . ILE B 1 92 ? -7.782 24.357 1.243 1 96.81 92 ILE B N 1
ATOM 3018 C CA . ILE B 1 92 ? -8.493 23.108 0.996 1 96.81 92 ILE B CA 1
ATOM 3019 C C . ILE B 1 92 ? -9.749 23.049 1.862 1 96.81 92 ILE B C 1
ATOM 3021 O O . ILE B 1 92 ? -9.731 23.467 3.022 1 96.81 92 ILE B O 1
ATOM 3025 N N . CYS B 1 93 ? -10.864 22.547 1.292 1 95.94 93 CYS B N 1
ATOM 3026 C CA . CYS B 1 93 ? -12.159 22.458 1.958 1 95.94 93 CYS B CA 1
ATOM 3027 C C . CYS B 1 93 ? -12.658 23.839 2.366 1 95.94 93 CYS B C 1
ATOM 3029 O O . CYS B 1 93 ? -13.442 23.967 3.308 1 95.94 93 CYS B O 1
ATOM 3031 N N . GLN B 1 94 ? -12.096 24.9 1.748 1 95.76 94 GLN B N 1
ATOM 3032 C CA . GLN B 1 94 ? -12.454 26.291 2.005 1 95.76 94 GLN B CA 1
ATOM 3033 C C . GLN B 1 94 ? -12.067 26.706 3.421 1 95.76 94 GLN B C 1
ATOM 3035 O O . GLN B 1 94 ? -12.798 27.45 4.078 1 95.76 94 GLN B O 1
ATOM 3040 N N . ILE B 1 95 ? -11.025 26.18 3.897 1 97.7 95 ILE B N 1
ATOM 3041 C CA . ILE B 1 95 ? -10.535 26.503 5.232 1 97.7 95 ILE B CA 1
ATOM 3042 C C . ILE B 1 95 ? -9.206 27.249 5.128 1 97.7 95 ILE B C 1
ATOM 3044 O O . ILE B 1 95 ? -8.229 26.718 4.594 1 97.7 95 ILE B O 1
ATOM 3048 N N . GLU B 1 96 ? -9.225 28.424 5.667 1 97.74 96 GLU B N 1
ATOM 3049 C CA . GLU B 1 96 ? -8 29.217 5.686 1 97.74 96 GLU B CA 1
ATOM 3050 C C . GLU B 1 96 ? -6.916 28.538 6.519 1 97.74 96 GLU B C 1
ATOM 3052 O O . GLU B 1 96 ? -7.186 28.048 7.618 1 97.74 96 GLU B O 1
ATOM 3057 N N . GLY B 1 97 ? -5.778 28.4 5.949 1 98.14 97 GLY B N 1
ATOM 3058 C CA . GLY B 1 97 ? -4.654 27.854 6.694 1 98.14 97 GLY B CA 1
ATOM 3059 C C . GLY B 1 97 ? -4.466 26.363 6.483 1 98.14 97 GLY B C 1
ATOM 3060 O O . GLY B 1 97 ? -3.473 25.788 6.933 1 98.14 97 GLY B O 1
ATOM 3061 N N . LEU B 1 98 ? -5.427 25.697 5.798 1 98.74 98 LEU B N 1
ATOM 3062 C CA . LEU B 1 98 ? -5.305 24.28 5.476 1 98.74 98 LEU B CA 1
ATOM 3063 C C . LEU B 1 98 ? -4.871 24.087 4.027 1 98.74 98 LEU B C 1
ATOM 3065 O O . LEU B 1 98 ? -5.593 24.466 3.102 1 98.74 98 LEU B O 1
ATOM 3069 N N . GLU B 1 99 ? -3.705 23.491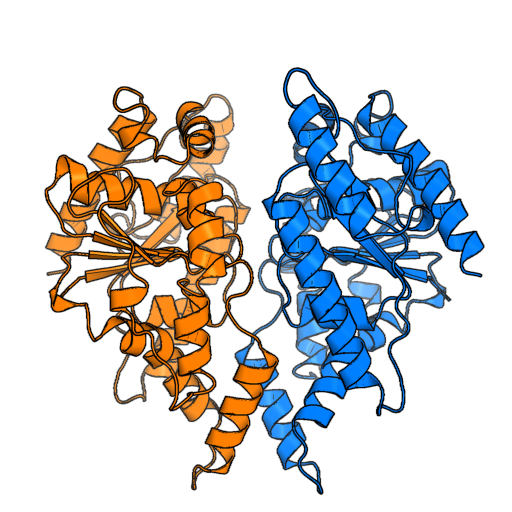 3.868 1 98.85 99 GLU B N 1
ATOM 3070 C CA . GLU B 1 99 ? -3.153 23.31 2.529 1 98.85 99 GLU B CA 1
ATOM 3071 C C . GLU B 1 99 ? -2.728 21.862 2.298 1 98.85 99 GLU B C 1
ATOM 3073 O O . GLU B 1 99 ? -2.539 21.106 3.252 1 98.85 99 GLU B O 1
ATOM 3078 N N . LEU B 1 100 ? -2.661 21.492 1.015 1 98.87 100 LEU B N 1
ATOM 3079 C CA . LEU B 1 100 ? -2.432 20.097 0.654 1 98.87 100 LEU B CA 1
ATOM 3080 C C . LEU B 1 100 ? -1.424 19.989 -0.485 1 98.87 100 LEU B C 1
ATOM 3082 O O . LEU B 1 100 ? -1.484 20.757 -1.447 1 98.87 100 LEU B O 1
ATOM 3086 N N . ILE B 1 101 ? -0.462 19.19 -0.346 1 98.88 101 ILE B N 1
ATOM 3087 C CA . ILE B 1 101 ? 0.251 18.631 -1.489 1 98.88 101 ILE B CA 1
ATOM 3088 C C . ILE B 1 101 ? -0.366 17.289 -1.876 1 98.88 101 ILE B C 1
ATOM 3090 O O . ILE B 1 101 ? -0.188 16.291 -1.174 1 98.88 101 ILE B O 1
ATOM 3094 N N . PRO B 1 102 ? -1.099 17.26 -2.988 1 98.8 102 PRO B N 1
ATOM 3095 C CA . PRO B 1 102 ? -1.808 16.033 -3.36 1 98.8 102 PRO B CA 1
ATOM 3096 C C . PRO B 1 102 ? -0.861 14.883 -3.694 1 98.8 102 PRO B C 1
ATOM 3098 O O . PRO B 1 102 ? 0.207 15.105 -4.272 1 98.8 102 PRO B O 1
ATOM 3101 N N . GLY B 1 103 ? -1.272 13.716 -3.255 1 98.21 103 GLY B N 1
ATOM 3102 C CA . GLY B 1 103 ? -0.566 12.517 -3.677 1 98.21 103 GLY B CA 1
ATOM 3103 C C . GLY B 1 103 ? -0.776 12.184 -5.142 1 98.21 103 GLY B C 1
ATOM 3104 O O . GLY B 1 103 ? -1.221 13.032 -5.918 1 98.21 103 GLY B O 1
ATOM 3105 N N . ASP B 1 104 ? -0.376 11.018 -5.471 1 96.78 104 ASP B N 1
ATOM 3106 C CA . ASP B 1 104 ? -0.55 10.496 -6.823 1 96.78 104 ASP B CA 1
ATOM 3107 C C . ASP B 1 104 ? -0.608 8.97 -6.819 1 96.78 104 ASP B C 1
ATOM 3109 O O . ASP B 1 104 ? -0.032 8.324 -5.941 1 96.78 104 ASP B O 1
ATOM 3113 N N . ILE B 1 105 ? -1.268 8.403 -7.815 1 93.48 105 ILE B N 1
ATOM 3114 C CA . ILE B 1 105 ? -1.42 6.958 -7.938 1 93.48 105 ILE B CA 1
ATOM 3115 C C . ILE B 1 105 ? -0.074 6.324 -8.279 1 93.48 105 ILE B C 1
ATOM 3117 O O . ILE B 1 105 ? 0.13 5.127 -8.06 1 93.48 105 ILE B O 1
ATOM 3121 N N . GLU B 1 106 ? 0.84 7.149 -8.762 1 93.52 106 GLU B N 1
ATOM 3122 C CA . GLU B 1 106 ? 2.224 6.765 -9.022 1 93.52 106 GLU B CA 1
ATOM 3123 C C . GLU B 1 106 ? 3.199 7.758 -8.397 1 93.52 106 GLU B C 1
ATOM 3125 O O . GLU B 1 106 ? 3.431 8.838 -8.945 1 93.52 106 GLU B O 1
ATOM 3130 N N . LEU B 1 107 ? 3.808 7.34 -7.382 1 95.94 107 LEU B N 1
ATOM 3131 C CA . LEU B 1 107 ? 4.644 8.304 -6.675 1 95.94 107 LEU B CA 1
ATOM 3132 C C . LEU B 1 107 ? 6.096 8.201 -7.13 1 95.94 107 LEU B C 1
ATOM 3134 O O . LEU B 1 107 ? 6.695 9.198 -7.539 1 95.94 107 LEU B O 1
ATOM 3138 N N . TYR B 1 108 ? 6.667 6.977 -7.102 1 94.96 108 TYR B N 1
ATOM 3139 C CA . TYR B 1 108 ? 8.038 6.823 -7.575 1 94.96 108 TYR B CA 1
ATOM 3140 C C . TYR B 1 108 ? 8.273 5.419 -8.121 1 94.96 108 TYR B C 1
ATOM 3142 O O . TYR B 1 108 ? 7.476 4.51 -7.877 1 94.96 108 TYR B O 1
ATOM 3150 N N . ASP B 1 109 ? 9.323 5.322 -8.864 1 94.46 109 ASP B N 1
ATOM 3151 C CA . ASP B 1 109 ? 9.746 4.071 -9.485 1 94.46 109 ASP B CA 1
ATOM 3152 C C . ASP B 1 109 ? 10.961 3.486 -8.769 1 94.46 109 ASP B C 1
ATOM 3154 O O . ASP B 1 109 ? 12.033 4.094 -8.757 1 94.46 109 ASP B O 1
ATOM 3158 N N . GLU B 1 110 ? 10.832 2.308 -8.267 1 95.68 110 GLU B N 1
ATOM 3159 C CA . GLU B 1 110 ? 11.902 1.7 -7.482 1 95.68 110 GLU B CA 1
ATOM 3160 C C . GLU B 1 110 ? 13.149 1.473 -8.331 1 95.68 110 GLU B C 1
ATOM 3162 O O . GLU B 1 110 ? 14.272 1.544 -7.826 1 95.68 110 GLU B O 1
ATOM 3167 N N . TYR B 1 111 ? 12.968 1.183 -9.617 1 95.21 111 TYR B N 1
ATOM 3168 C CA . TYR B 1 111 ? 14.107 1.014 -10.512 1 95.21 111 TYR B CA 1
ATOM 3169 C C . TYR B 1 111 ? 14.927 2.296 -10.598 1 95.21 111 TYR B C 1
ATOM 3171 O O . TYR B 1 111 ? 16.153 2.267 -10.462 1 95.21 111 TYR B O 1
ATOM 3179 N N . LEU B 1 112 ? 14.213 3.389 -10.785 1 96.51 112 LEU B N 1
ATOM 3180 C CA . LEU B 1 112 ? 14.91 4.66 -10.947 1 96.51 112 LEU B CA 1
ATOM 3181 C C . LEU B 1 112 ? 15.643 5.045 -9.666 1 96.51 112 LEU B C 1
ATOM 3183 O O . LEU B 1 112 ? 16.74 5.606 -9.718 1 96.51 112 LEU B O 1
ATOM 3187 N N . VAL B 1 113 ? 15.037 4.721 -8.522 1 97.7 113 VAL B N 1
ATOM 3188 C CA . VAL B 1 113 ? 15.674 4.996 -7.238 1 97.7 113 VAL B CA 1
ATOM 3189 C C . VAL B 1 113 ? 16.933 4.144 -7.092 1 97.7 113 VAL B C 1
ATOM 3191 O O . VAL B 1 113 ? 18.002 4.657 -6.754 1 97.7 113 VAL B O 1
ATOM 3194 N N . SER B 1 114 ? 16.838 2.868 -7.375 1 96.92 114 SER B N 1
ATOM 3195 C CA . SER B 1 114 ? 17.97 1.955 -7.246 1 96.92 114 SER B CA 1
ATOM 3196 C C . SER B 1 114 ? 19.099 2.338 -8.196 1 96.92 114 SER B C 1
ATOM 3198 O O . SER B 1 114 ? 20.275 2.27 -7.831 1 96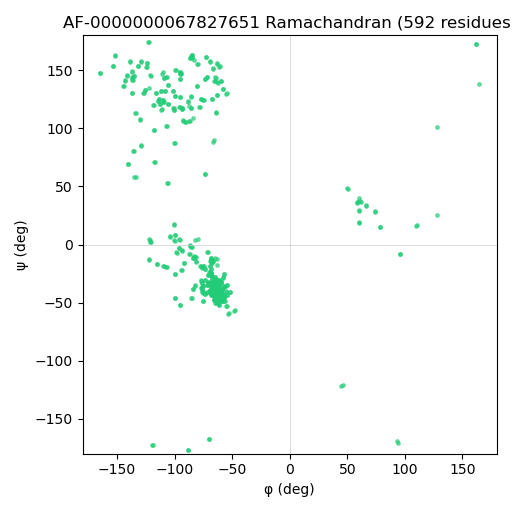.92 114 SER B O 1
ATOM 3200 N N . GLU B 1 115 ? 18.716 2.693 -9.39 1 95.82 115 GLU B N 1
ATOM 3201 C CA . GLU B 1 115 ? 19.713 3.113 -10.37 1 95.82 115 GLU B CA 1
ATOM 3202 C C . GLU B 1 115 ? 20.445 4.369 -9.909 1 95.82 115 GLU B C 1
ATOM 3204 O O . GLU B 1 115 ? 21.672 4.449 -10.003 1 95.82 115 GLU B O 1
ATOM 3209 N N . LYS B 1 116 ? 19.68 5.31 -9.418 1 96.15 116 LYS B N 1
ATOM 3210 C CA . LYS B 1 116 ? 20.271 6.544 -8.909 1 96.15 116 LYS B CA 1
ATOM 3211 C C . LYS B 1 116 ? 21.274 6.255 -7.796 1 96.15 116 LYS B C 1
ATOM 3213 O O . LYS B 1 116 ? 22.375 6.809 -7.786 1 96.15 116 LYS B O 1
ATOM 3218 N N . LEU B 1 117 ? 20.927 5.41 -6.909 1 96.24 117 LEU B N 1
ATOM 3219 C CA . LEU B 1 117 ? 21.769 5.117 -5.755 1 96.24 117 LEU B CA 1
ATOM 3220 C C . LEU B 1 117 ? 22.998 4.315 -6.168 1 96.24 117 LEU B C 1
ATOM 3222 O O . LEU B 1 117 ? 24.081 4.496 -5.607 1 96.24 117 LEU B O 1
ATOM 3226 N N . HIS B 1 118 ? 22.807 3.43 -7.165 1 94.72 118 HIS B N 1
ATOM 3227 C CA . HIS B 1 118 ? 23.943 2.71 -7.73 1 94.72 118 HIS B CA 1
ATOM 3228 C C . HIS B 1 118 ? 24.962 3.673 -8.33 1 94.72 118 HIS B C 1
ATOM 3230 O O . HIS B 1 118 ? 26.157 3.578 -8.04 1 94.72 118 HIS B O 1
ATOM 3236 N N . GLN B 1 119 ? 24.475 4.587 -9.095 1 93.53 119 GLN B N 1
ATOM 3237 C CA . GLN B 1 119 ? 25.351 5.558 -9.743 1 93.53 119 GLN B CA 1
ATOM 3238 C C . GLN B 1 119 ? 26.057 6.435 -8.713 1 93.53 119 GLN B C 1
ATOM 3240 O O . GLN B 1 119 ? 27.249 6.721 -8.846 1 93.53 119 GLN B O 1
ATOM 3245 N N . ALA B 1 120 ? 25.348 6.816 -7.695 1 93.44 120 ALA B N 1
ATOM 3246 C CA . ALA B 1 120 ? 25.927 7.65 -6.645 1 93.44 120 ALA B CA 1
ATOM 3247 C C . ALA B 1 120 ? 26.993 6.886 -5.864 1 93.44 120 ALA B C 1
ATOM 3249 O O . ALA B 1 120 ? 28.019 7.454 -5.483 1 93.44 120 ALA B O 1
ATOM 3250 N N . ALA B 1 121 ? 26.74 5.638 -5.664 1 92.28 121 ALA B N 1
ATOM 3251 C CA . ALA B 1 121 ? 27.665 4.815 -4.889 1 92.28 121 ALA B CA 1
ATOM 3252 C C . ALA B 1 121 ? 28.974 4.602 -5.644 1 92.28 121 ALA B C 1
ATOM 3254 O O . ALA B 1 121 ? 30.052 4.61 -5.045 1 92.28 121 ALA B O 1
ATOM 3255 N N . ILE B 1 122 ? 28.951 4.409 -6.928 1 90.22 122 ILE B N 1
ATOM 3256 C CA . ILE B 1 122 ? 30.152 4.157 -7.716 1 90.22 122 ILE B CA 1
ATOM 3257 C C . ILE B 1 122 ? 30.951 5.45 -7.866 1 90.22 122 ILE B C 1
ATOM 3259 O O . ILE B 1 122 ? 32.178 5.418 -7.992 1 90.22 122 ILE B O 1
ATOM 3263 N N . ALA B 1 123 ? 30.272 6.469 -7.88 1 87.94 123 ALA B N 1
ATOM 3264 C CA . ALA B 1 123 ? 30.929 7.76 -8.066 1 87.94 123 ALA B CA 1
ATOM 3265 C C . ALA B 1 123 ? 31.662 8.19 -6.798 1 87.94 123 ALA B C 1
ATOM 3267 O O . ALA B 1 123 ? 32.55 9.043 -6.846 1 87.94 123 ALA B O 1
ATOM 3268 N N . THR B 1 124 ? 31.255 7.55 -5.715 1 79.33 124 THR B N 1
ATOM 3269 C CA . THR B 1 124 ? 31.873 7.929 -4.45 1 79.33 124 THR B CA 1
ATOM 3270 C C . THR B 1 124 ? 33.171 7.157 -4.229 1 79.33 124 THR B C 1
ATOM 3272 O O . THR B 1 124 ? 33.272 5.985 -4.596 1 79.33 124 THR B O 1
ATOM 3275 N N . GLU B 1 125 ? 34.32 7.757 -3.96 1 63.39 125 GLU B N 1
ATOM 3276 C CA . GLU B 1 125 ? 35.665 7.21 -3.81 1 63.39 125 GLU B CA 1
ATOM 3277 C C . GLU B 1 125 ? 35.665 5.987 -2.897 1 63.39 125 GLU B C 1
ATOM 3279 O O . GLU B 1 125 ? 36.317 4.984 -3.194 1 63.39 125 GLU B O 1
ATOM 3284 N N . ASN B 1 126 ? 35.148 6.155 -1.643 1 62.83 126 ASN B N 1
ATOM 3285 C CA . ASN B 1 126 ? 35.013 5.037 -0.716 1 62.83 126 ASN B CA 1
ATOM 3286 C C . ASN B 1 126 ? 33.58 4.514 -0.673 1 62.83 126 ASN B C 1
ATOM 3288 O O . ASN B 1 126 ? 32.772 4.97 0.138 1 62.83 126 ASN B O 1
ATOM 3292 N N . PRO B 1 127 ? 33.304 3.493 -1.698 1 62.52 127 PRO B N 1
ATOM 3293 C CA . PRO B 1 127 ? 31.935 3.09 -2.027 1 62.52 127 PRO B CA 1
ATOM 3294 C C . PRO B 1 127 ? 31.24 2.367 -0.875 1 62.52 127 PRO B C 1
ATOM 3296 O O . PRO B 1 127 ? 31.68 1.292 -0.461 1 62.52 127 PRO B O 1
ATOM 3299 N N . ASN B 1 128 ? 30.575 3.204 0.024 1 86.48 128 ASN B N 1
ATOM 3300 C CA . ASN B 1 128 ? 29.689 2.575 0.997 1 86.48 128 ASN B CA 1
ATOM 3301 C C . ASN B 1 128 ? 28.221 2.804 0.648 1 86.48 128 ASN B C 1
ATOM 3303 O O . ASN B 1 128 ? 27.709 3.915 0.795 1 86.48 128 ASN B O 1
ATOM 3307 N N . PHE B 1 129 ? 27.596 1.838 0.105 1 92.42 129 PHE B N 1
ATOM 3308 C CA . PHE B 1 129 ? 26.223 1.924 -0.378 1 92.42 129 PHE B CA 1
ATOM 3309 C C . PHE B 1 129 ? 25.282 2.359 0.739 1 92.42 129 PHE B C 1
ATOM 3311 O O . PHE B 1 129 ? 24.342 3.121 0.504 1 92.42 129 PHE B O 1
ATOM 3318 N N . GLU B 1 130 ? 25.579 1.909 1.887 1 92.92 130 GLU B N 1
ATOM 3319 C CA . GLU B 1 130 ? 24.743 2.239 3.036 1 92.92 130 GLU B CA 1
ATOM 3320 C C . GLU B 1 130 ? 24.73 3.743 3.296 1 92.92 130 GLU B C 1
ATOM 3322 O O . GLU B 1 130 ? 23.678 4.321 3.576 1 92.92 130 GLU B O 1
ATOM 3327 N N . THR B 1 131 ? 25.875 4.323 3.177 1 92.74 131 THR B N 1
ATOM 3328 C CA . THR B 1 131 ? 25.987 5.76 3.398 1 92.74 131 THR B CA 1
ATOM 3329 C C . THR B 1 131 ? 25.192 6.532 2.35 1 92.74 131 THR B C 1
ATOM 3331 O O . THR B 1 131 ? 24.515 7.511 2.672 1 92.74 131 THR B O 1
ATOM 3334 N N . VAL B 1 132 ? 25.298 6.057 1.105 1 93.97 132 VAL B N 1
ATOM 3335 C CA . VAL B 1 132 ? 24.595 6.7 -0 1 93.97 132 VAL B CA 1
ATOM 3336 C C . VAL B 1 132 ? 23.087 6.572 0.202 1 93.97 132 VAL B C 1
ATOM 3338 O O . VAL B 1 132 ? 22.348 7.546 0.044 1 93.97 132 VAL B O 1
ATOM 3341 N N . TRP B 1 133 ? 22.652 5.424 0.581 1 95.12 133 TRP B N 1
ATOM 3342 C CA . TRP B 1 133 ? 21.238 5.175 0.839 1 95.12 133 TRP B CA 1
A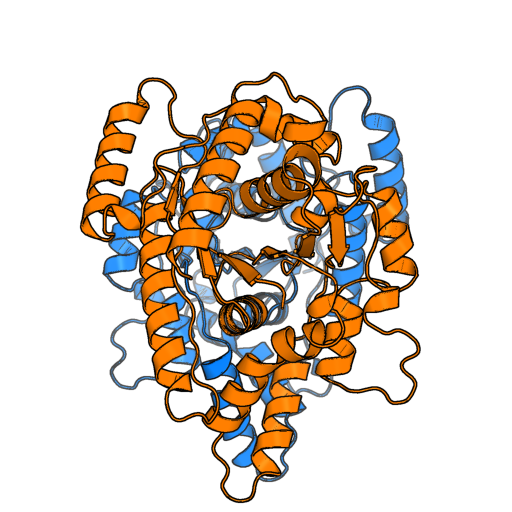TOM 3343 C C . TRP B 1 133 ? 20.731 6.046 1.983 1 95.12 133 TRP B C 1
ATOM 3345 O O . TRP B 1 133 ? 19.694 6.703 1.86 1 95.12 133 TRP B O 1
ATOM 3355 N N . ASN B 1 134 ? 21.454 6.036 3.114 1 94.03 134 ASN B N 1
ATOM 3356 C CA . ASN B 1 134 ? 21.047 6.78 4.3 1 94.03 134 ASN B CA 1
ATOM 3357 C C . ASN B 1 134 ? 20.935 8.275 4.014 1 94.03 134 ASN B C 1
ATOM 3359 O O . ASN B 1 134 ? 20.02 8.939 4.504 1 94.03 134 ASN B O 1
ATOM 3363 N N . LYS B 1 135 ? 21.839 8.739 3.239 1 94.2 135 LYS B N 1
ATOM 3364 C CA . LYS B 1 135 ? 21.794 10.154 2.881 1 94.2 135 LYS B CA 1
ATOM 3365 C C . LYS B 1 135 ? 20.555 10.472 2.049 1 94.2 135 LYS B C 1
ATOM 3367 O O . LYS B 1 135 ? 19.849 11.444 2.324 1 94.2 135 LYS B O 1
ATOM 3372 N N . PHE B 1 136 ? 20.274 9.676 1.066 1 95.77 136 PHE B N 1
ATOM 3373 C CA . PHE B 1 136 ? 19.134 9.907 0.187 1 95.77 136 PHE B CA 1
ATOM 3374 C C . PHE B 1 136 ? 17.825 9.802 0.959 1 95.77 136 PHE B C 1
ATOM 3376 O O . PHE B 1 136 ? 16.974 10.69 0.872 1 95.77 136 PHE B O 1
ATOM 3383 N N . GLU B 1 137 ? 17.645 8.735 1.7 1 95.5 137 GLU B N 1
ATOM 3384 C CA . GLU B 1 137 ? 16.448 8.492 2.5 1 95.5 137 GLU B CA 1
ATOM 3385 C C . GLU B 1 137 ? 16.231 9.606 3.52 1 95.5 137 GLU B C 1
ATOM 3387 O O . GLU B 1 137 ? 15.097 10.032 3.751 1 95.5 137 GLU B O 1
ATOM 3392 N N . GLY B 1 138 ? 17.296 10.121 4.113 1 95.44 138 GLY B N 1
ATOM 3393 C CA . GLY B 1 138 ? 17.221 11.138 5.149 1 95.44 138 GLY B CA 1
ATOM 3394 C C . GLY B 1 138 ? 16.921 12.523 4.605 1 95.44 138 GLY B C 1
ATOM 3395 O O . GLY B 1 138 ? 16.393 13.376 5.322 1 95.44 138 GLY B O 1
ATOM 3396 N N . THR B 1 139 ? 17.164 12.744 3.286 1 95.83 139 THR B N 1
ATOM 3397 C CA . THR B 1 139 ? 17.084 14.113 2.788 1 95.83 139 THR B CA 1
ATOM 3398 C C . THR B 1 139 ? 15.937 14.259 1.792 1 95.83 139 THR B C 1
ATOM 3400 O O . THR B 1 139 ? 15.512 15.375 1.487 1 95.83 139 THR B O 1
ATOM 3403 N N . LEU B 1 140 ? 15.438 13.171 1.281 1 97.61 140 LEU B N 1
ATOM 3404 C CA . LEU B 1 140 ? 14.472 13.206 0.189 1 97.61 140 LEU B CA 1
ATOM 3405 C C . LEU B 1 140 ? 13.292 14.108 0.535 1 97.61 140 LEU B C 1
ATOM 3407 O O . LEU B 1 140 ? 13.066 15.123 -0.127 1 97.61 140 LEU B O 1
ATOM 3411 N N . ILE B 1 141 ? 12.555 13.797 1.642 1 98.19 141 ILE B N 1
ATOM 3412 C CA . ILE B 1 141 ? 11.387 14.575 2.042 1 98.19 141 ILE B CA 1
ATOM 3413 C C . ILE B 1 141 ? 11.836 15.875 2.706 1 98.19 141 ILE B C 1
ATOM 3415 O O . ILE B 1 141 ? 11.235 16.93 2.489 1 98.19 141 ILE B O 1
ATOM 3419 N N . LYS B 1 142 ? 12.897 15.87 3.476 1 96.75 142 LYS B N 1
ATOM 3420 C CA . LYS B 1 142 ? 13.413 17.031 4.195 1 96.75 142 LYS B CA 1
ATOM 3421 C C . LYS B 1 142 ? 13.753 18.166 3.234 1 96.75 142 LYS B C 1
ATOM 3423 O O . LYS B 1 142 ? 13.343 19.309 3.446 1 96.75 142 LYS B O 1
ATOM 3428 N N . GLU B 1 143 ? 14.488 17.804 2.181 1 97.06 143 GLU B N 1
ATOM 3429 C CA . GLU B 1 143 ? 14.916 18.822 1.226 1 97.06 143 GLU B CA 1
ATOM 3430 C C . GLU B 1 143 ? 13.738 19.34 0.406 1 97.06 143 GLU B C 1
ATOM 3432 O O . GLU B 1 143 ? 13.7 20.516 0.039 1 97.06 143 GLU B O 1
ATOM 3437 N N . MET B 1 144 ? 12.841 18.5 0.14 1 97.44 144 MET B N 1
ATOM 3438 C CA . MET B 1 144 ? 11.646 18.883 -0.607 1 97.44 144 MET B CA 1
ATOM 3439 C C . MET B 1 144 ? 10.835 19.922 0.161 1 97.44 144 MET B C 1
ATOM 3441 O O . MET B 1 144 ? 10.271 20.841 -0.436 1 97.44 144 MET B O 1
ATOM 3445 N N . LEU B 1 145 ? 10.792 19.811 1.5 1 98.04 145 LEU B N 1
ATOM 3446 C CA . LEU B 1 145 ? 9.938 20.642 2.342 1 98.04 145 LEU B CA 1
ATOM 3447 C C . LEU B 1 145 ? 10.681 21.891 2.804 1 98.04 145 LEU B C 1
ATOM 3449 O O . LEU B 1 145 ? 10.06 22.854 3.262 1 98.04 145 LEU B O 1
ATOM 3453 N N . ALA B 1 146 ? 11.938 21.949 2.708 1 97.73 146 ALA B N 1
ATOM 3454 C CA . ALA B 1 146 ? 12.797 22.984 3.277 1 97.73 146 ALA B CA 1
ATOM 3455 C C . ALA B 1 146 ? 12.32 24.376 2.874 1 97.73 146 ALA B C 1
ATOM 3457 O O . ALA B 1 146 ? 12.238 25.278 3.712 1 97.73 146 ALA B O 1
ATOM 3458 N N . PRO B 1 147 ? 11.898 24.573 1.602 1 97.54 147 PRO B N 1
ATOM 3459 C CA . PRO B 1 147 ? 11.553 25.927 1.161 1 97.54 147 PRO B CA 1
ATOM 3460 C C . PRO B 1 147 ? 10.287 26.459 1.828 1 97.54 147 PRO B C 1
ATOM 3462 O O . PRO B 1 147 ? 10.045 27.669 1.826 1 97.54 147 PRO B O 1
ATOM 3465 N N . VAL B 1 148 ? 9.497 25.598 2.466 1 97.87 148 VAL B N 1
ATOM 3466 C CA . VAL B 1 148 ? 8.179 26.073 2.872 1 97.87 148 VAL B CA 1
ATOM 3467 C C . VAL B 1 148 ? 8.028 25.946 4.386 1 97.87 148 VAL B C 1
ATOM 3469 O O . VAL B 1 148 ? 6.99 26.309 4.945 1 97.87 148 VAL B O 1
ATOM 3472 N N . LEU B 1 149 ? 8.981 25.524 5.12 1 97.82 149 LEU B N 1
ATOM 3473 C CA . LEU B 1 149 ? 8.86 25.16 6.528 1 97.82 149 LEU B CA 1
ATOM 3474 C C . LEU B 1 149 ? 8.584 26.39 7.386 1 97.82 149 LEU B C 1
ATOM 3476 O O . LEU B 1 149 ? 7.997 26.28 8.465 1 97.82 149 LEU B O 1
ATOM 3480 N N . GLU B 1 150 ? 8.97 27.537 6.912 1 97.68 150 GLU B N 1
ATOM 3481 C CA . GLU B 1 150 ? 8.77 28.758 7.687 1 97.68 150 GLU B CA 1
ATOM 3482 C C . GLU B 1 150 ? 7.347 29.285 7.53 1 97.68 150 GLU B C 1
ATOM 3484 O O . GLU B 1 150 ? 6.907 30.141 8.3 1 97.68 150 GLU B O 1
ATOM 3489 N N . GLU B 1 151 ? 6.641 28.747 6.629 1 97.91 151 GLU B N 1
ATOM 3490 C CA . GLU B 1 151 ? 5.321 29.28 6.301 1 97.91 151 GLU B CA 1
ATOM 3491 C C . GLU B 1 151 ? 4.226 28.556 7.079 1 97.91 151 GLU B C 1
ATOM 3493 O O . GLU B 1 151 ? 3.066 28.976 7.064 1 97.91 151 GLU B O 1
ATOM 3498 N N . TYR B 1 152 ? 4.572 27.525 7.839 1 98.69 152 TYR B N 1
ATOM 3499 C CA . TYR B 1 152 ? 3.563 26.698 8.492 1 98.69 152 TYR B CA 1
ATOM 3500 C C . TYR B 1 152 ? 3.901 26.487 9.963 1 98.69 152 TYR B C 1
ATOM 3502 O O . TYR B 1 152 ? 5.06 26.617 10.365 1 98.69 152 TYR B O 1
ATOM 3510 N N . ASP B 1 153 ? 2.851 26.262 10.683 1 98.64 153 ASP B N 1
ATOM 3511 C CA . ASP B 1 153 ? 3.034 25.822 12.063 1 98.64 153 ASP B CA 1
ATOM 3512 C C . ASP B 1 153 ? 3.242 24.311 12.134 1 98.64 153 ASP B C 1
ATOM 3514 O O . ASP B 1 153 ? 4.042 23.826 12.936 1 98.64 153 ASP B O 1
ATOM 3518 N N . PHE B 1 154 ? 2.51 23.574 11.289 1 98.76 154 PHE B N 1
ATOM 3519 C CA . PHE B 1 154 ? 2.59 22.118 11.26 1 98.76 154 PHE B CA 1
ATOM 3520 C C . PHE B 1 154 ? 2.638 21.607 9.825 1 98.76 154 PHE B C 1
ATOM 3522 O O . PHE B 1 154 ? 1.955 22.139 8.948 1 98.76 154 PHE B O 1
ATOM 3529 N N . VAL B 1 155 ? 3.421 20.59 9.579 1 98.89 155 VAL B N 1
ATOM 3530 C CA . VAL B 1 155 ? 3.404 19.752 8.384 1 98.89 155 VAL B CA 1
ATOM 3531 C C . VAL B 1 155 ? 3.084 18.309 8.769 1 98.89 155 VAL B C 1
ATOM 3533 O O . VAL B 1 155 ? 3.783 17.709 9.589 1 98.89 155 VAL B O 1
ATOM 3536 N N . ILE B 1 156 ? 2.007 17.775 8.23 1 98.9 156 ILE B N 1
ATOM 3537 C CA . ILE B 1 156 ? 1.59 16.427 8.599 1 98.9 156 ILE B CA 1
ATOM 3538 C C . ILE B 1 156 ? 1.715 15.499 7.393 1 98.9 156 ILE B C 1
ATOM 3540 O O . ILE B 1 156 ? 1.117 15.751 6.344 1 98.9 156 ILE B O 1
ATOM 3544 N N . LEU B 1 157 ? 2.453 14.462 7.545 1 98.87 157 LEU B N 1
ATOM 3545 C CA . LEU B 1 157 ? 2.724 13.486 6.495 1 98.87 157 LEU B CA 1
ATOM 3546 C C . LEU B 1 157 ? 1.853 12.246 6.667 1 98.87 157 LEU B C 1
ATOM 3548 O O . LEU B 1 157 ? 1.971 11.534 7.667 1 98.87 157 LEU B O 1
ATOM 3552 N N . ASP B 1 158 ? 0.988 11.991 5.729 1 98.66 158 ASP B N 1
ATOM 3553 C CA . ASP B 1 158 ? 0.186 10.772 5.726 1 98.66 158 ASP B CA 1
ATOM 3554 C C . ASP B 1 158 ? 0.924 9.631 5.03 1 98.66 158 ASP B C 1
ATOM 3556 O O . ASP B 1 158 ? 0.919 9.54 3.801 1 98.66 158 ASP B O 1
ATOM 3560 N N . CYS B 1 159 ? 1.382 8.728 5.784 1 98.15 159 CYS B N 1
ATOM 3561 C CA . CYS B 1 159 ? 2.248 7.689 5.238 1 98.15 159 CYS B CA 1
ATOM 3562 C C . CYS B 1 159 ? 1.444 6.447 4.87 1 98.15 159 CYS B C 1
ATOM 3564 O O . CYS B 1 159 ? 0.452 6.127 5.526 1 98.15 159 CYS B O 1
ATOM 3566 N N . ALA B 1 160 ? 1.887 5.762 3.84 1 95.77 160 ALA B N 1
ATOM 3567 C CA . ALA B 1 160 ? 1.287 4.495 3.428 1 95.77 160 ALA B CA 1
ATOM 3568 C C . ALA B 1 160 ? 1.573 3.396 4.448 1 95.77 160 ALA B C 1
ATOM 3570 O O . ALA B 1 160 ? 2.509 3.506 5.243 1 95.77 160 ALA B O 1
ATOM 3571 N N . PRO B 1 161 ? 0.713 2.362 4.436 1 93.18 161 PRO B N 1
ATOM 3572 C CA . PRO B 1 161 ? 1.107 1.193 5.227 1 93.18 161 PRO B CA 1
ATOM 3573 C C . PRO B 1 161 ? 2.418 0.572 4.75 1 93.18 161 PRO B C 1
ATOM 3575 O O . PRO B 1 161 ? 2.758 0.671 3.568 1 93.18 161 PRO B O 1
ATOM 3578 N N . GLY B 1 162 ? 3.056 -0.05 5.662 1 90.4 162 GLY B N 1
ATOM 3579 C CA . GLY B 1 162 ? 4.337 -0.651 5.327 1 90.4 162 GLY B CA 1
ATOM 3580 C C . GLY B 1 162 ? 5.517 0.26 5.612 1 90.4 162 GLY B C 1
ATOM 3581 O O . GLY B 1 162 ? 5.372 1.275 6.296 1 90.4 162 GLY B O 1
ATOM 3582 N N . TYR B 1 163 ? 6.64 -0.14 5.134 1 92.87 163 TYR B N 1
ATOM 3583 C CA . TYR B 1 163 ? 7.899 0.518 5.465 1 92.87 163 TYR B CA 1
ATOM 3584 C C . TYR B 1 163 ? 8.748 0.73 4.217 1 92.87 163 TYR B C 1
ATOM 3586 O O . TYR B 1 163 ? 9.904 0.303 4.165 1 92.87 163 TYR B O 1
ATOM 3594 N N . ASN B 1 164 ? 8.16 1.457 3.269 1 94.14 164 ASN B N 1
ATOM 3595 C CA . ASN B 1 164 ? 8.832 1.747 2.006 1 94.14 164 ASN B CA 1
ATOM 3596 C C . ASN B 1 164 ? 9.67 3.019 2.096 1 94.14 164 ASN B C 1
ATOM 3598 O O . ASN B 1 164 ? 9.784 3.618 3.167 1 94.14 164 ASN B O 1
ATOM 3602 N N . LEU B 1 165 ? 10.266 3.413 1.023 1 96.7 165 LEU B N 1
ATOM 3603 C CA . LEU B 1 165 ? 11.189 4.542 0.987 1 96.7 165 LEU B CA 1
ATOM 3604 C C . LEU B 1 165 ? 10.506 5.819 1.464 1 96.7 165 LEU B C 1
ATOM 3606 O O . LEU B 1 165 ? 11.077 6.577 2.251 1 96.7 165 LEU B O 1
ATOM 3610 N N . LEU B 1 166 ? 9.292 6.071 1.005 1 97.27 166 LEU B N 1
ATOM 3611 C CA . LEU B 1 166 ? 8.615 7.317 1.347 1 97.27 166 LEU B CA 1
ATOM 3612 C C . LEU B 1 166 ? 8.239 7.344 2.825 1 97.27 166 LEU B C 1
ATOM 3614 O O . LEU B 1 166 ? 8.303 8.395 3.467 1 97.27 166 LEU B O 1
ATOM 3618 N N . THR B 1 167 ? 7.798 6.207 3.328 1 96.95 167 THR B N 1
ATOM 3619 C CA . THR B 1 167 ? 7.51 6.126 4.756 1 96.95 167 THR B CA 1
ATOM 3620 C C . THR B 1 167 ? 8.769 6.384 5.577 1 96.95 167 THR B C 1
ATOM 3622 O O . THR B 1 167 ? 8.744 7.163 6.533 1 96.95 167 THR B O 1
ATOM 3625 N N . ARG B 1 168 ? 9.844 5.788 5.203 1 96.83 168 ARG B N 1
ATOM 3626 C CA . ARG B 1 168 ? 11.114 5.957 5.902 1 96.83 168 ARG B CA 1
ATOM 3627 C C . ARG B 1 168 ? 11.593 7.403 5.824 1 96.83 168 ARG B C 1
ATOM 3629 O O . ARG B 1 168 ? 12.012 7.978 6.831 1 96.83 168 ARG B O 1
ATOM 3636 N N . SER B 1 169 ? 11.527 7.968 4.637 1 97.72 169 SER B N 1
ATOM 3637 C CA . SER B 1 169 ? 11.955 9.35 4.443 1 97.72 169 SER B CA 1
ATOM 3638 C C . SER B 1 169 ? 11.049 10.32 5.193 1 97.72 169 SER B C 1
ATOM 3640 O O . SER B 1 169 ? 11.507 11.357 5.678 1 97.72 169 SER B O 1
ATOM 3642 N N . GLY B 1 170 ? 9.725 9.999 5.177 1 98.01 170 GLY B N 1
ATOM 3643 C CA . GLY B 1 170 ? 8.802 10.788 5.977 1 98.01 170 GLY B CA 1
ATOM 3644 C C . GLY B 1 170 ? 9.139 10.782 7.457 1 98.01 170 GLY B C 1
ATOM 3645 O O . GLY B 1 170 ? 9.164 11.835 8.097 1 98.01 170 GLY B O 1
ATOM 3646 N N . ILE B 1 171 ? 9.433 9.638 7.97 1 97.47 171 ILE B N 1
ATOM 3647 C CA . ILE B 1 171 ? 9.823 9.487 9.368 1 97.47 171 ILE B CA 1
ATOM 3648 C C . ILE B 1 171 ? 11.114 10.259 9.63 1 97.47 171 ILE B C 1
ATOM 3650 O O . ILE B 1 171 ? 11.217 10.995 10.614 1 97.47 171 ILE B O 1
ATOM 3654 N N . ALA B 1 172 ? 12.055 10.155 8.736 1 96.8 172 ALA B N 1
ATOM 3655 C CA . ALA B 1 172 ? 13.359 10.796 8.886 1 96.8 172 ALA B CA 1
ATOM 3656 C C . ALA B 1 172 ? 13.226 12.316 8.881 1 96.8 172 ALA B C 1
ATOM 3658 O O . ALA B 1 172 ? 14.039 13.019 9.486 1 96.8 172 ALA B O 1
ATOM 3659 N N . ALA B 1 173 ? 12.235 12.797 8.236 1 97.3 173 ALA B N 1
ATOM 3660 C CA . ALA B 1 173 ? 12.028 14.238 8.119 1 97.3 173 ALA B CA 1
ATOM 3661 C C . ALA B 1 173 ? 11.23 14.776 9.303 1 97.3 173 ALA B C 1
ATOM 3663 O O . ALA B 1 173 ? 11.126 15.99 9.489 1 97.3 173 ALA B O 1
ATOM 3664 N N . SER B 1 174 ? 10.702 13.934 10.142 1 97.54 174 SER B N 1
ATOM 3665 C CA . SER B 1 174 ? 9.701 14.32 11.13 1 97.54 174 SER B CA 1
ATOM 3666 C C . SER B 1 174 ? 10.345 14.633 12.477 1 97.54 174 SER B C 1
ATOM 3668 O O . SER B 1 174 ? 11.358 14.031 12.841 1 97.54 174 SER B O 1
ATOM 3670 N N . ASP B 1 175 ? 9.75 15.525 13.157 1 96.92 175 ASP B N 1
ATOM 3671 C CA . ASP B 1 175 ? 10.069 15.768 14.561 1 96.92 175 ASP B CA 1
ATOM 3672 C C . ASP B 1 175 ? 9.346 14.775 15.468 1 96.92 175 ASP B C 1
ATOM 3674 O O . ASP B 1 175 ? 9.873 14.381 16.511 1 96.92 175 ASP B O 1
ATOM 3678 N N . PHE B 1 176 ? 8.124 14.462 14.996 1 96.98 176 PHE B N 1
ATOM 3679 C CA . PHE B 1 176 ? 7.238 13.605 15.775 1 96.98 176 PHE B CA 1
ATOM 3680 C C . PHE B 1 176 ? 6.521 12.606 14.875 1 96.98 176 PHE B C 1
ATOM 3682 O O . PHE B 1 176 ? 6.454 12.795 13.659 1 96.98 176 PHE B O 1
ATOM 3689 N N . TYR B 1 177 ? 6.074 11.523 15.498 1 97.59 177 TYR B N 1
ATOM 3690 C CA . TYR B 1 177 ? 5.15 10.654 14.776 1 97.59 177 TYR B CA 1
ATOM 3691 C C . TYR B 1 177 ? 4.012 10.197 15.681 1 97.59 177 TYR B C 1
ATOM 3693 O O . TYR B 1 177 ? 4.153 10.178 16.906 1 97.59 177 TYR B O 1
ATOM 3701 N N . LEU B 1 178 ? 2.872 9.997 15.067 1 97.4 178 LEU B N 1
ATOM 3702 C CA . LEU B 1 178 ? 1.652 9.495 15.689 1 97.4 178 LEU B CA 1
ATOM 3703 C C . LEU B 1 178 ? 1.352 8.073 15.225 1 97.4 178 LEU B C 1
ATOM 3705 O O . LEU B 1 178 ? 1.529 7.749 14.049 1 97.4 178 LEU B O 1
ATOM 3709 N N . LEU B 1 179 ? 0.835 7.291 16.201 1 95.98 179 LEU B N 1
ATOM 3710 C CA . LEU B 1 179 ? 0.489 5.909 15.89 1 95.98 179 LEU B CA 1
ATOM 3711 C C . LEU B 1 179 ? -1.005 5.667 16.077 1 95.98 179 LEU B C 1
ATOM 3713 O O . LEU B 1 179 ? -1.462 5.407 17.192 1 95.98 179 LEU B O 1
ATOM 3717 N N . PRO B 1 180 ? -1.712 5.708 14.984 1 94.75 180 PRO B N 1
ATOM 3718 C CA . PRO B 1 180 ? -3.095 5.243 15.11 1 94.75 180 PRO B CA 1
ATOM 3719 C C . PRO B 1 180 ? -3.195 3.73 15.291 1 94.75 180 PRO B C 1
ATOM 3721 O O . PRO B 1 180 ? -2.427 2.98 14.683 1 94.75 180 PRO B O 1
ATOM 3724 N N . ALA B 1 181 ? -4.151 3.323 16.084 1 89.6 181 ALA B N 1
ATOM 3725 C CA . ALA B 1 181 ? -4.336 1.902 16.364 1 89.6 181 ALA B CA 1
ATOM 3726 C C . ALA B 1 181 ? -5.818 1.551 16.466 1 89.6 181 ALA B C 1
ATOM 3728 O O . ALA B 1 181 ? -6.622 2.358 16.938 1 89.6 181 ALA B O 1
ATOM 3729 N N . ARG B 1 182 ? -6.127 0.422 15.948 1 87.23 182 ARG B N 1
ATOM 3730 C CA . ARG B 1 182 ? -7.411 -0.207 16.24 1 87.23 182 ARG B CA 1
ATOM 3731 C C . ARG B 1 182 ? -7.263 -1.281 17.312 1 87.23 182 ARG B C 1
ATOM 3733 O O . ARG B 1 182 ? -6.206 -1.904 17.433 1 87.23 182 ARG B O 1
ATOM 3740 N N . PRO B 1 183 ? -8.296 -1.513 18.093 1 81.46 183 PRO B N 1
ATOM 3741 C CA . PRO B 1 183 ? -8.219 -2.545 19.129 1 81.46 183 PRO B CA 1
ATOM 3742 C C . PRO B 1 183 ? -8.277 -3.96 18.558 1 81.46 183 PRO B C 1
ATOM 3744 O O . PRO B 1 183 ? -9.17 -4.735 18.908 1 81.46 183 PRO B O 1
ATOM 3747 N N . GLU B 1 184 ? -7.334 -4.279 17.732 1 81.3 184 GLU B N 1
ATOM 3748 C CA . GLU B 1 184 ? -7.195 -5.6 17.126 1 81.3 184 GLU B CA 1
ATOM 3749 C C . GLU B 1 184 ? -5.747 -6.077 17.17 1 81.3 184 GLU B C 1
ATOM 3751 O O . GLU B 1 184 ? -4.819 -5.277 17.032 1 81.3 184 GLU B O 1
ATOM 3756 N N . PRO B 1 185 ? -5.567 -7.336 17.347 1 80.04 185 PRO B N 1
ATOM 3757 C CA . PRO B 1 185 ? -4.223 -7.885 17.546 1 80.04 185 PRO B CA 1
ATOM 3758 C C . PRO B 1 185 ? -3.255 -7.497 16.431 1 80.04 185 PRO B C 1
ATOM 3760 O O . PRO B 1 185 ? -2.105 -7.143 16.702 1 80.04 185 PRO B O 1
ATOM 3763 N N . LEU B 1 186 ? -3.682 -7.56 15.197 1 83.46 186 LEU B N 1
ATOM 3764 C CA . LEU B 1 186 ? -2.786 -7.296 14.077 1 83.46 186 LEU B CA 1
ATOM 3765 C C . LEU B 1 186 ? -2.364 -5.83 14.052 1 83.46 186 LEU B C 1
ATOM 3767 O O . LEU B 1 186 ? -1.26 -5.505 13.609 1 83.46 186 LEU B O 1
ATOM 3771 N N . SER B 1 187 ? -3.267 -5.001 14.548 1 85.94 187 SER B N 1
ATOM 3772 C CA . SER B 1 187 ? -2.92 -3.59 14.677 1 85.94 187 SER B CA 1
ATOM 3773 C C . SER B 1 187 ? -1.774 -3.391 15.664 1 85.94 187 SER B C 1
ATOM 3775 O O . SER B 1 187 ? -0.857 -2.608 15.409 1 85.94 187 SER B O 1
ATOM 3777 N N . VAL B 1 188 ? -1.741 -4.142 16.735 1 83.76 188 VAL B N 1
ATOM 3778 C CA . VAL B 1 188 ? -0.716 -4.05 17.77 1 83.76 188 VAL B CA 1
ATOM 3779 C C . VAL B 1 188 ? 0.604 -4.605 17.24 1 83.76 188 VAL B C 1
ATOM 3781 O O . VAL B 1 188 ? 1.666 -4.018 17.463 1 83.76 188 VAL B O 1
ATOM 3784 N N . VAL B 1 189 ? 0.504 -5.659 16.529 1 86.16 189 VAL B N 1
ATOM 3785 C CA . VAL B 1 189 ? 1.691 -6.247 15.917 1 86.16 189 VAL B CA 1
ATOM 3786 C C . VAL B 1 189 ? 2.329 -5.244 14.959 1 86.16 189 VAL B C 1
ATOM 3788 O O . VAL B 1 189 ? 3.551 -5.081 14.945 1 86.16 189 VAL B O 1
ATOM 3791 N N . GLY B 1 190 ? 1.48 -4.598 14.171 1 90.37 190 GLY B N 1
ATOM 3792 C CA . GLY B 1 190 ? 1.977 -3.589 13.25 1 90.37 190 GLY B CA 1
ATOM 3793 C C . GLY B 1 190 ? 2.708 -2.455 13.945 1 90.37 190 GLY B C 1
ATOM 3794 O O . GLY B 1 190 ? 3.742 -1.989 13.462 1 90.37 190 GLY B O 1
ATOM 3795 N N . MET B 1 191 ? 2.218 -2.062 15.087 1 91.75 191 MET B N 1
ATOM 3796 C CA . MET B 1 191 ? 2.84 -0.992 15.861 1 91.75 191 MET B CA 1
ATOM 3797 C C . MET B 1 191 ? 4.202 -1.425 16.394 1 91.75 191 MET B C 1
ATOM 3799 O O . MET B 1 191 ? 5.168 -0.664 16.331 1 91.75 191 MET B O 1
ATOM 3803 N N . GLN B 1 192 ? 4.267 -2.612 16.876 1 89.5 192 GLN B N 1
ATOM 3804 C CA . GLN B 1 192 ? 5.509 -3.131 17.44 1 89.5 192 GLN B CA 1
ATOM 3805 C C . GLN B 1 192 ? 6.592 -3.248 16.372 1 89.5 192 GLN B C 1
ATOM 3807 O O . GLN B 1 192 ? 7.75 -2.902 16.614 1 89.5 192 GLN B O 1
ATOM 3812 N N . LEU B 1 193 ? 6.169 -3.726 15.28 1 92 193 LEU B N 1
ATOM 3813 C CA . LEU B 1 193 ? 7.113 -3.862 14.176 1 92 193 LEU B CA 1
ATOM 3814 C C . LEU B 1 193 ? 7.637 -2.499 13.737 1 92 193 LEU B C 1
ATOM 3816 O O . LEU B 1 193 ? 8.834 -2.341 13.487 1 92 193 LEU B O 1
ATOM 3820 N N . LEU B 1 194 ? 6.728 -1.585 13.689 1 93.92 194 LEU B N 1
ATOM 3821 C CA . LEU B 1 194 ? 7.126 -0.239 13.289 1 93.92 194 LEU B CA 1
ATOM 3822 C C . LEU B 1 194 ? 8.117 0.353 14.285 1 93.92 194 LEU B C 1
ATOM 3824 O O . LEU B 1 194 ? 9.106 0.974 13.889 1 93.92 194 LEU B O 1
ATOM 3828 N N . GLU B 1 195 ? 7.876 0.189 15.554 1 93.43 195 GLU B N 1
ATOM 3829 C CA . GLU B 1 195 ? 8.766 0.709 16.588 1 93.43 195 GLU B CA 1
ATOM 3830 C C . GLU B 1 195 ? 10.169 0.124 16.454 1 93.43 195 GLU B C 1
ATOM 3832 O O . GLU B 1 195 ? 11.162 0.84 16.598 1 93.43 195 GLU B O 1
ATOM 3837 N N . ARG B 1 196 ? 10.251 -1.111 16.156 1 93.6 196 ARG B N 1
ATOM 3838 C CA . ARG B 1 196 ? 11.544 -1.755 15.95 1 93.6 196 ARG B CA 1
ATOM 3839 C C . ARG B 1 196 ? 12.254 -1.18 14.729 1 93.6 196 ARG B C 1
ATOM 3841 O O . ARG B 1 196 ? 13.464 -0.951 14.759 1 93.6 196 ARG B O 1
ATOM 3848 N N . ARG B 1 197 ? 11.503 -0.95 13.735 1 94.66 197 ARG B N 1
ATOM 3849 C CA . ARG B 1 197 ? 12.064 -0.405 12.503 1 94.66 197 ARG B CA 1
ATOM 3850 C C . ARG B 1 197 ? 12.563 1.021 12.712 1 94.66 197 ARG B C 1
ATOM 3852 O O . ARG B 1 197 ? 13.595 1.41 12.163 1 94.66 197 ARG B O 1
ATOM 3859 N N . ILE B 1 198 ? 11.825 1.799 13.453 1 95.27 198 ILE B N 1
ATOM 3860 C CA . ILE B 1 198 ? 12.218 3.179 13.716 1 95.27 198 ILE B CA 1
ATOM 3861 C C . ILE B 1 198 ? 13.504 3.201 14.54 1 95.27 198 ILE B C 1
ATOM 3863 O O . ILE B 1 198 ? 14.398 4.011 14.284 1 95.27 198 ILE B O 1
ATOM 3867 N N . GLU B 1 199 ? 13.625 2.311 15.45 1 94.56 199 GLU B N 1
ATOM 3868 C CA . GLU B 1 199 ? 14.848 2.211 16.24 1 94.56 199 GLU B CA 1
ATOM 3869 C C . GLU B 1 199 ? 16.048 1.87 15.36 1 94.56 199 GLU B C 1
ATOM 3871 O O . GLU B 1 199 ? 17.124 2.451 15.517 1 94.56 199 GLU B O 1
ATOM 3876 N N . LYS B 1 200 ? 15.857 0.986 14.478 1 94.1 200 LYS B N 1
ATOM 3877 C CA . LYS B 1 200 ? 16.925 0.619 13.553 1 94.1 200 LYS B CA 1
ATOM 3878 C C . LYS B 1 200 ? 17.282 1.784 12.634 1 94.1 200 LYS B C 1
ATOM 3880 O O . LYS B 1 200 ? 18.451 1.977 12.293 1 94.1 200 LYS B O 1
ATOM 3885 N N . LEU B 1 201 ? 16.268 2.462 12.252 1 94.73 201 LEU B N 1
ATOM 3886 C CA . LEU B 1 201 ? 16.486 3.636 11.414 1 94.73 201 LEU B CA 1
ATOM 3887 C C . LEU B 1 201 ? 17.327 4.677 12.144 1 94.73 201 LEU B C 1
ATOM 3889 O O . LEU B 1 201 ? 18.27 5.231 11.573 1 94.73 201 LEU B O 1
ATOM 3893 N N . LYS B 1 202 ? 17.034 4.936 13.405 1 94.71 202 LYS B N 1
ATOM 3894 C CA . LYS B 1 202 ? 17.805 5.864 14.226 1 94.71 202 LYS B CA 1
ATOM 3895 C C . LYS B 1 202 ? 19.259 5.416 14.344 1 94.71 202 LYS B C 1
ATOM 3897 O O . LYS B 1 202 ? 20.177 6.231 14.23 1 94.71 202 LYS B O 1
ATOM 3902 N N . GLU B 1 203 ? 19.409 4.132 14.486 1 93.4 203 GLU B N 1
ATOM 3903 C CA . GLU B 1 203 ? 20.747 3.569 14.642 1 93.4 203 GLU B CA 1
ATOM 3904 C C . GLU B 1 203 ? 21.573 3.749 13.372 1 93.4 203 GLU B C 1
ATOM 3906 O O . GLU B 1 203 ? 22.756 4.092 13.437 1 93.4 203 GLU B O 1
ATOM 3911 N N . SER B 1 204 ? 20.949 3.579 12.277 1 90.22 204 SER B N 1
ATOM 3912 C CA . SER B 1 204 ? 21.656 3.671 11.003 1 90.22 204 SER B CA 1
ATOM 3913 C C . SER B 1 204 ? 22.065 5.108 10.7 1 90.22 204 SER B C 1
ATOM 3915 O O . SER B 1 204 ? 23.019 5.344 9.956 1 90.22 204 SER B O 1
ATOM 3917 N N . HIS B 1 205 ? 21.352 5.985 11.305 1 91.01 205 HIS B N 1
ATOM 3918 C CA . HIS B 1 205 ? 21.626 7.393 11.043 1 91.01 205 HIS B CA 1
ATOM 3919 C C . HIS B 1 205 ? 22.459 8.01 12.162 1 91.01 205 HIS B C 1
ATOM 3921 O O . HIS B 1 205 ? 22.799 9.194 12.108 1 91.01 205 HIS B O 1
ATOM 3927 N N . LYS B 1 206 ? 22.868 7.204 13.122 1 86.71 206 LYS B N 1
ATOM 3928 C CA . LYS B 1 206 ? 23.594 7.714 14.282 1 86.71 206 LYS B CA 1
ATOM 3929 C C . LYS B 1 206 ? 24.951 8.281 13.876 1 86.71 206 LYS B C 1
ATOM 3931 O O . LYS B 1 206 ? 25.404 9.282 14.435 1 86.71 206 LYS B O 1
ATOM 3936 N N . ALA B 1 207 ? 25.643 7.645 12.952 1 78.08 207 ALA B N 1
ATOM 3937 C CA . ALA B 1 207 ? 27 8.025 12.568 1 78.08 207 ALA B CA 1
ATOM 3938 C C . ALA B 1 207 ? 26.983 9.137 11.522 1 78.08 207 ALA B C 1
ATOM 3940 O O . ALA B 1 207 ? 28.035 9.658 11.144 1 78.08 207 ALA B O 1
ATOM 3941 N N . SER B 1 208 ? 25.726 9.446 11.197 1 77.34 208 SER B N 1
ATOM 3942 C CA . SER B 1 208 ? 25.625 10.479 10.171 1 77.34 208 SER B CA 1
ATOM 3943 C C . SER B 1 208 ? 25.736 11.874 10.778 1 77.34 208 SER B C 1
ATOM 3945 O O . SER B 1 208 ? 25.655 12.034 11.998 1 77.34 208 SER B O 1
ATOM 3947 N N . ASP B 1 209 ? 26.076 12.789 9.974 1 69.9 209 ASP B N 1
ATOM 3948 C CA . ASP B 1 209 ? 26.199 14.182 10.392 1 69.9 209 ASP B CA 1
ATOM 3949 C C . ASP B 1 209 ? 24.852 14.739 10.849 1 69.9 209 ASP B C 1
ATOM 3951 O O . ASP B 1 209 ? 24.795 15.786 11.497 1 69.9 209 ASP B O 1
ATOM 3955 N N . ASP B 1 210 ? 23.779 14.04 10.589 1 76.67 210 ASP B N 1
ATOM 3956 C CA . ASP B 1 210 ? 22.434 14.489 10.935 1 76.67 210 ASP B CA 1
ATOM 3957 C C . ASP B 1 210 ? 21.62 13.356 11.556 1 76.67 210 ASP B C 1
ATOM 3959 O O . ASP B 1 210 ? 20.754 12.774 10.899 1 76.67 210 ASP B O 1
ATOM 3963 N N . PRO B 1 211 ? 21.841 13.129 12.81 1 83.64 211 PRO B N 1
ATOM 3964 C CA . PRO B 1 211 ? 21.106 12.049 13.474 1 83.64 211 PRO B CA 1
ATOM 3965 C C . PRO B 1 211 ? 19.604 12.315 13.545 1 83.64 211 PRO B C 1
ATOM 3967 O O . PRO B 1 211 ? 19.182 13.468 13.664 1 83.64 211 PRO B O 1
ATOM 3970 N N . LEU B 1 212 ? 18.871 11.285 13.417 1 90.61 212 LEU B N 1
ATOM 3971 C CA . LEU B 1 212 ? 17.416 11.388 13.449 1 90.61 212 LEU B CA 1
ATOM 3972 C C . LEU B 1 212 ? 16.917 11.606 14.873 1 90.61 212 LEU B C 1
ATOM 3974 O O . LEU B 1 212 ? 17.354 10.919 15.8 1 90.61 212 LEU B O 1
ATOM 3978 N N . ASN B 1 213 ? 16.17 12.665 15.047 1 87.74 213 ASN B N 1
ATOM 3979 C CA . ASN B 1 213 ? 15.562 12.968 16.339 1 87.74 213 ASN B CA 1
ATOM 3980 C C . ASN B 1 213 ? 14.039 12.959 16.257 1 87.74 213 ASN B C 1
ATOM 3982 O O . ASN B 1 213 ? 13.401 14.008 16.366 1 87.74 213 ASN B O 1
ATOM 3986 N N . ILE B 1 214 ? 13.506 11.783 16.108 1 94.32 214 ILE B N 1
ATOM 3987 C CA . ILE B 1 214 ? 12.056 11.664 16.004 1 94.32 214 ILE B CA 1
ATOM 3988 C C . ILE B 1 214 ? 11.489 11.106 17.308 1 94.32 214 ILE B C 1
ATOM 3990 O O . ILE B 1 214 ? 12.069 10.196 17.905 1 94.32 214 ILE B O 1
ATOM 3994 N N . ASN B 1 215 ? 10.414 11.671 17.752 1 93.37 215 ASN B N 1
ATOM 3995 C CA . ASN B 1 215 ? 9.781 11.245 18.996 1 93.37 215 ASN B CA 1
ATOM 3996 C C . ASN B 1 215 ? 8.344 10.787 18.765 1 93.37 215 ASN B C 1
ATOM 3998 O O . ASN B 1 215 ? 7.636 11.348 17.927 1 93.37 215 ASN B O 1
ATOM 4002 N N . LEU B 1 216 ? 7.975 9.828 19.517 1 95.66 216 LEU B N 1
ATOM 4003 C CA . LEU B 1 216 ? 6.578 9.408 19.517 1 95.66 216 LEU B CA 1
ATOM 4004 C C . LEU B 1 216 ? 5.724 10.362 20.345 1 95.66 216 LEU B C 1
ATOM 4006 O O . LEU B 1 216 ? 5.938 10.508 21.55 1 95.66 216 LEU B O 1
ATOM 4010 N N . ILE B 1 217 ? 4.797 10.985 19.709 1 95.65 217 ILE B N 1
ATOM 4011 C CA . ILE B 1 217 ? 3.868 11.823 20.458 1 95.65 217 ILE B CA 1
ATOM 4012 C C . ILE B 1 217 ? 2.893 10.943 21.237 1 95.65 217 ILE B C 1
ATOM 4014 O O . ILE B 1 217 ? 2.537 11.257 22.376 1 95.65 217 ILE B O 1
ATOM 4018 N N . GLY B 1 218 ? 2.444 9.869 20.491 1 95.19 218 GLY B N 1
ATOM 4019 C CA . GLY B 1 218 ? 1.607 8.928 21.219 1 95.19 218 GLY B CA 1
ATOM 4020 C C . GLY B 1 218 ? 0.789 8.03 20.31 1 95.19 218 GLY B C 1
ATOM 4021 O O . GLY B 1 218 ? 0.8 8.198 19.089 1 95.19 218 GLY B O 1
ATOM 4022 N N . VAL B 1 219 ? 0.141 7.076 20.955 1 94.65 219 VAL B N 1
ATOM 4023 C CA . VAL B 1 219 ? -0.773 6.137 20.313 1 94.65 219 VAL B CA 1
ATOM 4024 C C . VAL B 1 219 ? -2.207 6.644 20.439 1 94.65 219 VAL B C 1
ATOM 4026 O O . VAL B 1 219 ? -2.645 7.022 21.528 1 94.65 219 VAL B O 1
ATOM 4029 N N . VAL B 1 220 ? -2.852 6.718 19.299 1 94.26 220 VAL B N 1
ATOM 4030 C CA . VAL B 1 220 ? -4.252 7.127 19.282 1 94.26 220 VAL B CA 1
ATOM 4031 C C . VAL B 1 220 ? -5.135 5.934 18.92 1 94.26 220 VAL B C 1
ATOM 4033 O O . VAL B 1 220 ? -4.979 5.34 17.851 1 94.26 220 VAL B O 1
ATOM 4036 N N . PHE B 1 221 ? -6.094 5.626 19.756 1 90.6 221 PHE B N 1
ATOM 4037 C CA . PHE B 1 221 ? -7.019 4.542 19.446 1 90.6 221 PHE B CA 1
ATOM 4038 C C . PHE B 1 221 ? -8.204 5.056 18.637 1 90.6 221 PHE B C 1
ATOM 4040 O O . PHE B 1 221 ? -8.869 6.013 19.039 1 90.6 221 PHE B O 1
ATOM 4047 N N . ILE B 1 222 ? -8.323 4.405 17.499 1 88.97 222 ILE B N 1
ATOM 4048 C CA . ILE B 1 222 ? -9.393 4.772 16.579 1 88.97 222 ILE B CA 1
ATOM 4049 C C . ILE B 1 222 ? -10.431 3.653 16.523 1 88.97 222 ILE B C 1
ATOM 4051 O O . ILE B 1 222 ? -10.081 2.471 16.547 1 88.97 222 ILE B O 1
ATOM 4055 N N . LEU B 1 223 ? -11.733 3.991 16.33 1 74.36 223 LEU B N 1
ATOM 4056 C CA . LEU B 1 223 ? -12.871 3.081 16.258 1 74.36 223 LEU B CA 1
ATOM 4057 C C . LEU B 1 223 ? -13.021 2.293 17.554 1 74.36 223 LEU B C 1
ATOM 4059 O O . LEU B 1 223 ? -13.268 1.085 17.527 1 74.36 223 LEU B O 1
ATOM 4063 N N . SER B 1 224 ? -12.761 3.173 18.792 1 62.25 224 SER B N 1
ATOM 4064 C CA . SER B 1 224 ? -12.81 2.615 20.139 1 62.25 224 SER B CA 1
ATOM 4065 C C . SER B 1 224 ? -14.225 2.661 20.705 1 62.25 224 SER B C 1
ATOM 4067 O O . SER B 1 224 ? -14.97 3.611 20.455 1 62.25 224 SER B O 1
ATOM 4069 N N . GLY B 1 225 ? -14.947 1.506 21.079 1 56.13 225 GLY B N 1
ATOM 4070 C CA . GLY B 1 225 ? -16.038 1.739 22.011 1 56.13 225 GLY B CA 1
ATOM 4071 C C . GLY B 1 225 ? -17.356 1.149 21.546 1 56.13 225 GLY B C 1
ATOM 4072 O O . GLY B 1 225 ? -18.388 1.331 22.196 1 56.13 225 GLY B O 1
ATOM 4073 N N . GLY B 1 226 ? -17.532 -0.044 20.597 1 48.41 226 GLY B N 1
ATOM 4074 C CA . GLY B 1 226 ? -18.905 -0.523 20.554 1 48.41 226 GLY B CA 1
ATOM 4075 C C . GLY B 1 226 ? -19.039 -1.984 20.937 1 48.41 226 GLY B C 1
ATOM 4076 O O . GLY B 1 226 ? -18.071 -2.743 20.859 1 48.41 226 GLY B O 1
ATOM 4077 N N . GLY B 1 227 ? -20.065 -2.394 21.833 1 44.95 227 GLY B N 1
ATOM 4078 C CA . GLY B 1 227 ? -20.704 -3.545 22.451 1 44.95 227 GLY B CA 1
ATOM 4079 C C . GLY B 1 227 ? -19.714 -4.553 23.002 1 44.95 227 GLY B C 1
ATOM 4080 O O . GLY B 1 227 ? -18.705 -4.176 23.602 1 44.95 227 GLY B O 1
ATOM 4081 N N . LEU B 1 228 ? -19.861 -5.721 22.451 1 44.46 228 LEU B N 1
ATOM 4082 C CA . LEU B 1 228 ? -19.232 -6.971 22.865 1 44.46 228 LEU B CA 1
ATOM 4083 C C . LEU B 1 228 ? -17.716 -6.89 22.721 1 44.46 228 LEU B C 1
ATOM 4085 O O . LEU B 1 228 ? -16.993 -7.748 23.234 1 44.46 228 LEU B O 1
ATOM 4089 N N . MET B 1 229 ? -17.102 -6.003 21.995 1 52.5 229 MET B N 1
ATOM 4090 C CA . MET B 1 229 ? -15.683 -5.952 21.657 1 52.5 229 MET B CA 1
ATOM 4091 C C . MET B 1 229 ? -14.87 -5.37 22.809 1 52.5 229 MET B C 1
ATOM 4093 O O . MET B 1 229 ? -13.682 -5.082 22.652 1 52.5 229 MET B O 1
ATOM 4097 N N . SER B 1 230 ? -15.527 -5.125 23.869 1 57.53 230 SER B N 1
ATOM 4098 C CA . SER B 1 230 ? -14.923 -4.514 25.049 1 57.53 230 SER B CA 1
ATOM 4099 C C . SER B 1 230 ? -13.792 -5.376 25.601 1 57.53 230 SER B C 1
ATOM 4101 O O . SER B 1 230 ? -12.746 -4.858 25.996 1 57.53 230 SER B O 1
ATOM 4103 N N . ARG B 1 231 ? -14.066 -6.726 25.656 1 57.13 231 ARG B N 1
ATOM 4104 C CA . ARG B 1 231 ? -13.015 -7.552 26.241 1 57.13 231 ARG B CA 1
ATOM 4105 C C . ARG B 1 231 ? -11.76 -7.538 25.374 1 57.13 231 ARG B C 1
ATOM 4107 O O . ARG B 1 231 ? -10.646 -7.411 25.887 1 57.13 231 ARG B O 1
ATOM 4114 N N . TYR B 1 232 ? -12.04 -7.625 24.124 1 62.51 232 TYR B N 1
ATOM 4115 C CA . TYR B 1 232 ? -10.914 -7.639 23.196 1 62.51 232 TYR B CA 1
ATOM 4116 C C . TYR B 1 232 ? -10.186 -6.3 23.203 1 62.51 232 TYR B C 1
ATOM 4118 O O . TYR B 1 232 ? -8.953 -6.257 23.203 1 62.51 232 TYR B O 1
ATOM 4126 N N . TYR B 1 233 ? -11.007 -5.345 23.439 1 67.05 233 TYR B N 1
ATOM 4127 C CA . TYR B 1 233 ? -10.454 -3.998 23.531 1 67.05 233 TYR B CA 1
ATOM 4128 C C . TYR B 1 233 ? -9.546 -3.864 24.748 1 67.05 233 TYR B C 1
ATOM 4130 O O . TYR B 1 233 ? -8.431 -3.347 24.644 1 67.05 233 TYR B O 1
ATOM 4138 N N . ASN B 1 234 ? -10.037 -4.429 25.75 1 70.96 234 ASN B N 1
ATOM 4139 C CA . ASN B 1 234 ? -9.27 -4.324 26.987 1 70.96 234 ASN B CA 1
ATOM 4140 C C . ASN B 1 234 ? -7.961 -5.103 26.903 1 70.96 234 ASN B C 1
ATOM 4142 O O . ASN B 1 234 ? -6.934 -4.657 27.417 1 70.96 234 ASN B O 1
ATOM 4146 N N . GLN B 1 235 ? -8.042 -6.19 26.241 1 73.66 235 GLN B N 1
ATOM 4147 C CA . GLN B 1 235 ? -6.838 -6.997 26.076 1 73.66 235 GLN B CA 1
ATOM 4148 C C . GLN B 1 235 ? -5.808 -6.279 25.209 1 73.66 235 GLN B C 1
ATOM 4150 O O . GLN B 1 235 ? -4.618 -6.269 25.53 1 73.66 235 GLN B O 1
ATOM 4155 N N . VAL B 1 236 ? -6.275 -5.652 24.199 1 75.37 236 VAL B N 1
ATOM 4156 C CA . VAL B 1 236 ? -5.395 -4.923 23.292 1 75.37 236 VAL B CA 1
ATOM 4157 C C . VAL B 1 236 ? -4.8 -3.713 24.009 1 75.37 236 VAL B C 1
ATOM 4159 O O . VAL B 1 236 ? -3.597 -3.458 23.917 1 75.37 236 VAL B O 1
ATOM 4162 N N . MET B 1 237 ? -5.662 -3.124 24.788 1 72.31 237 MET B N 1
ATOM 4163 C CA . MET B 1 237 ? -5.215 -1.943 25.521 1 72.31 237 MET B CA 1
ATOM 4164 C C . MET B 1 237 ? -4.149 -2.31 26.547 1 72.31 237 MET B C 1
ATOM 4166 O O . MET B 1 237 ? -3.184 -1.569 26.739 1 72.31 237 MET B O 1
ATOM 4170 N N . ARG B 1 238 ? -4.288 -3.394 27.166 1 75.31 238 ARG B N 1
ATOM 4171 C CA . ARG B 1 238 ? -3.309 -3.849 28.148 1 75.31 238 ARG B CA 1
ATOM 4172 C C . ARG B 1 238 ? -1.959 -4.117 27.491 1 75.31 238 ARG B C 1
ATOM 4174 O O . ARG B 1 238 ? -0.915 -3.758 28.039 1 75.31 238 ARG B O 1
ATOM 4181 N N . ARG B 1 239 ? -2.059 -4.767 26.351 1 79.05 239 ARG B N 1
ATOM 4182 C CA . ARG B 1 239 ? -0.826 -5.054 25.624 1 79.05 239 ARG B CA 1
ATOM 4183 C C . ARG B 1 239 ? -0.119 -3.766 25.215 1 79.05 239 ARG B C 1
ATOM 4185 O O . ARG B 1 239 ? 1.105 -3.664 25.318 1 79.05 239 ARG B O 1
ATOM 4192 N N . VAL B 1 240 ? -0.912 -2.855 24.746 1 80.26 240 VAL B N 1
ATOM 4193 C CA . VAL B 1 240 ? -0.348 -1.574 24.335 1 80.26 240 VAL B CA 1
ATOM 4194 C C . VAL B 1 240 ? 0.255 -0.862 25.544 1 80.26 240 VAL B C 1
ATOM 4196 O O . VAL B 1 240 ? 1.315 -0.241 25.442 1 80.26 240 VAL B O 1
ATOM 4199 N N . GLN B 1 241 ? -0.391 -0.999 26.644 1 77.12 241 GLN B N 1
ATOM 4200 C CA . GLN B 1 241 ? 0.086 -0.359 27.865 1 77.12 241 GLN B CA 1
ATOM 4201 C C . GLN B 1 241 ? 1.386 -0.996 28.348 1 77.12 241 GLN B C 1
ATOM 4203 O O . GLN B 1 241 ? 2.176 -0.356 29.045 1 77.12 241 GLN B O 1
ATOM 4208 N N . THR B 1 242 ? 1.583 -2.231 27.955 1 81.01 242 THR B N 1
ATOM 4209 C CA . THR B 1 242 ? 2.821 -2.915 28.314 1 81.01 242 THR B CA 1
ATOM 4210 C C . THR B 1 242 ? 3.976 -2.435 27.441 1 81.01 242 THR B C 1
ATOM 4212 O O . THR B 1 242 ? 5.115 -2.343 27.904 1 81.01 242 THR B O 1
ATOM 4215 N N . ASP B 1 243 ? 3.658 -2.1 26.281 1 82.74 243 ASP B N 1
ATOM 4216 C CA . ASP B 1 243 ? 4.703 -1.786 25.312 1 82.74 243 ASP B CA 1
ATOM 4217 C C . ASP B 1 243 ? 4.998 -0.288 25.289 1 82.74 243 ASP B C 1
ATOM 4219 O O . ASP B 1 243 ? 6.064 0.133 24.835 1 82.74 243 ASP B O 1
ATOM 4223 N N . PHE B 1 244 ? 4.008 0.473 25.754 1 85.63 244 PHE B N 1
ATOM 4224 C CA . PHE B 1 244 ? 4.14 1.925 25.715 1 85.63 244 PHE B CA 1
ATOM 4225 C C . PHE B 1 244 ? 3.951 2.523 27.103 1 85.63 244 PHE B C 1
ATOM 4227 O O . PHE B 1 244 ? 3.22 1.972 27.929 1 85.63 244 PHE B O 1
ATOM 4234 N N . THR B 1 245 ? 4.561 3.669 27.346 1 83.35 245 THR B N 1
ATOM 4235 C CA . THR B 1 245 ? 4.377 4.381 28.606 1 83.35 245 THR B CA 1
ATOM 4236 C C . THR B 1 245 ? 3.07 5.168 28.597 1 83.35 245 THR B C 1
ATOM 4238 O O . THR B 1 245 ? 2.552 5.508 27.531 1 83.35 245 THR B O 1
ATOM 4241 N N . PRO B 1 246 ? 2.59 5.402 29.746 1 81.6 246 PRO B N 1
ATOM 4242 C CA . PRO B 1 246 ? 1.33 6.146 29.822 1 81.6 246 PRO B CA 1
ATOM 4243 C C . PRO B 1 246 ? 1.389 7.482 29.086 1 81.6 246 PRO B C 1
ATOM 4245 O O . PRO B 1 246 ? 0.4 7.901 28.479 1 81.6 246 PRO B O 1
ATOM 4248 N N . GLY B 1 247 ? 2.483 8.099 29.103 1 85.75 247 GLY B N 1
ATOM 4249 C CA . GLY B 1 247 ? 2.645 9.366 28.409 1 85.75 247 GLY B CA 1
ATOM 4250 C C . GLY B 1 247 ? 2.592 9.231 26.899 1 85.75 247 GLY B C 1
ATOM 4251 O O . GLY B 1 247 ? 2.351 10.21 26.191 1 85.75 247 GLY B O 1
ATOM 4252 N N . GLN B 1 248 ? 2.725 8.026 26.466 1 90.64 248 GLN B N 1
ATOM 4253 C CA . GLN B 1 248 ? 2.728 7.759 25.032 1 90.64 248 GLN B CA 1
ATOM 4254 C C . GLN B 1 248 ? 1.338 7.36 24.544 1 90.64 248 GLN B C 1
ATOM 4256 O O . GLN B 1 248 ? 1.146 7.082 23.359 1 90.64 248 GLN B O 1
ATOM 4261 N N . LEU B 1 249 ? 0.449 7.412 25.432 1 91.44 249 LEU B N 1
ATOM 4262 C CA . LEU B 1 249 ? -0.925 7.094 25.059 1 91.44 249 LEU B CA 1
ATOM 4263 C C . LEU B 1 249 ? -1.808 8.336 25.126 1 91.44 249 LEU B C 1
ATOM 4265 O O . LEU B 1 249 ? -1.721 9.114 26.079 1 91.44 249 LEU B O 1
ATOM 4269 N N . PHE B 1 250 ? -2.537 8.524 24.102 1 93.83 250 PHE B N 1
ATOM 4270 C CA . PHE B 1 250 ? -3.542 9.579 24.166 1 93.83 250 PHE B CA 1
ATOM 4271 C C . PHE B 1 250 ? -4.708 9.163 25.054 1 93.83 250 PHE B C 1
ATOM 4273 O O . PHE B 1 250 ? -5.14 8.009 25.021 1 93.83 250 PHE B O 1
ATOM 4280 N N . GLN B 1 251 ? -5.234 10.071 25.79 1 91.54 251 GLN B N 1
ATOM 4281 C CA . GLN B 1 251 ? -6.421 9.828 26.604 1 91.54 251 GLN B CA 1
ATOM 4282 C C . GLN B 1 251 ? -7.682 9.807 25.744 1 91.54 251 GLN B C 1
ATOM 4284 O O . GLN B 1 251 ? -8.599 9.023 25.998 1 91.54 251 GLN B O 1
ATOM 4289 N N . GLN B 1 252 ? -7.662 10.657 24.78 1 92.41 252 GLN B N 1
ATOM 4290 C CA . GLN B 1 252 ? -8.799 10.724 23.868 1 92.41 252 GLN B CA 1
ATOM 4291 C C . GLN B 1 252 ? -8.726 9.622 22.815 1 92.41 252 GLN B C 1
ATOM 4293 O O . GLN B 1 252 ? -7.644 9.306 22.314 1 92.41 252 GLN B O 1
ATOM 4298 N N . SER B 1 253 ? -9.839 9.006 22.564 1 91.16 253 SER B N 1
ATOM 4299 C CA . SER B 1 253 ? -9.989 8.028 21.491 1 91.16 253 SER B CA 1
ATOM 4300 C C . SER B 1 253 ? -11.123 8.414 20.546 1 91.16 253 SER B C 1
ATOM 4302 O O . SER B 1 253 ? -11.995 9.207 20.906 1 91.16 253 SER B O 1
ATOM 4304 N N . ILE B 1 254 ? -11.031 7.937 19.381 1 93.57 254 ILE B N 1
ATOM 4305 C CA . ILE B 1 254 ? -12.074 8.221 18.401 1 93.57 254 ILE B CA 1
ATOM 4306 C C . ILE B 1 254 ? -13.087 7.078 18.38 1 93.57 254 ILE B C 1
ATOM 4308 O O . ILE B 1 254 ? -12.738 5.937 18.069 1 93.57 254 ILE B O 1
ATOM 4312 N N . PRO B 1 255 ? -14.304 7.333 18.693 1 90.47 255 PRO B N 1
ATOM 4313 C CA . PRO B 1 255 ? -15.314 6.272 18.711 1 90.47 255 PRO B CA 1
ATOM 4314 C C . PRO B 1 255 ? -15.717 5.818 17.309 1 90.47 255 PRO B C 1
ATOM 4316 O O . PRO B 1 255 ? -15.439 6.512 16.328 1 90.47 255 PRO B O 1
ATOM 4319 N N . MET B 1 256 ? -16.291 4.657 17.318 1 88.01 256 MET B N 1
ATOM 4320 C CA . MET B 1 256 ? -16.922 4.247 16.067 1 88.01 256 MET B CA 1
ATOM 4321 C C . MET B 1 256 ? -18.076 5.178 15.709 1 88.01 256 MET B C 1
ATOM 4323 O O . MET B 1 256 ? -19.003 5.357 16.5 1 88.01 256 MET B O 1
ATOM 4327 N N . ASP B 1 257 ? -17.976 5.889 14.714 1 90.95 257 ASP B N 1
ATOM 4328 C CA . ASP B 1 257 ? -18.971 6.835 14.217 1 90.95 257 ASP B CA 1
ATOM 4329 C C . ASP B 1 257 ? -19.17 6.682 12.711 1 90.95 257 ASP B C 1
ATOM 4331 O O . ASP B 1 257 ? -18.263 6.972 11.927 1 90.95 257 ASP B O 1
ATOM 4335 N N . VAL B 1 258 ? -20.3 6.248 12.256 1 89.53 258 VAL B N 1
ATOM 4336 C CA . VAL B 1 258 ? -20.614 5.983 10.856 1 89.53 258 VAL B CA 1
ATOM 4337 C C . VAL B 1 258 ? -20.397 7.247 10.028 1 89.53 258 VAL B C 1
ATOM 4339 O O . VAL B 1 258 ? -20.135 7.172 8.826 1 89.53 258 VAL B O 1
ATOM 4342 N N . ASN B 1 259 ? -20.492 8.41 10.672 1 92.49 259 ASN B N 1
ATOM 4343 C CA . ASN B 1 259 ? -20.364 9.686 9.976 1 92.49 259 ASN B CA 1
ATOM 4344 C C . ASN B 1 259 ? -18.937 9.92 9.491 1 92.49 259 ASN B C 1
ATOM 4346 O O . ASN B 1 259 ? -18.715 10.675 8.543 1 92.49 259 ASN B O 1
ATOM 4350 N N . VAL B 1 260 ? -17.97 9.326 10.148 1 91.35 260 VAL B N 1
ATOM 4351 C CA . VAL B 1 260 ? -16.582 9.436 9.71 1 91.35 260 VAL B CA 1
ATOM 4352 C C . VAL B 1 260 ? -16.422 8.791 8.335 1 91.35 260 VAL B C 1
ATOM 4354 O O . VAL B 1 260 ? -15.791 9.365 7.443 1 91.35 260 VAL B O 1
ATOM 4357 N N . ALA B 1 261 ? -16.983 7.631 8.16 1 86.03 261 ALA B N 1
ATOM 4358 C CA . ALA B 1 261 ? -16.944 6.935 6.876 1 86.03 261 ALA B CA 1
ATOM 4359 C C . ALA B 1 261 ? -17.733 7.697 5.815 1 86.03 261 ALA B C 1
ATOM 4361 O O . ALA B 1 261 ? -17.308 7.784 4.661 1 86.03 261 ALA B O 1
ATOM 4362 N N . LYS B 1 262 ? -18.837 8.261 6.181 1 89.56 262 LYS B N 1
ATOM 4363 C CA . LYS B 1 262 ? -19.685 9.023 5.268 1 89.56 262 LYS B CA 1
ATOM 4364 C C . LYS B 1 262 ? -18.97 10.277 4.771 1 89.56 262 LYS B C 1
ATOM 4366 O O . LYS B 1 262 ? -19.179 10.708 3.635 1 89.56 262 LYS B O 1
ATOM 4371 N N . ALA B 1 263 ? -18.199 10.826 5.617 1 92.51 263 ALA B N 1
ATOM 4372 C CA . ALA B 1 263 ? -17.484 12.059 5.297 1 92.51 263 ALA B CA 1
ATOM 4373 C C . ALA B 1 263 ? -16.548 11.857 4.109 1 92.51 263 ALA B C 1
ATOM 4375 O O . ALA B 1 263 ? -16.341 12.775 3.312 1 92.51 263 ALA B O 1
ATOM 4376 N N . VAL B 1 264 ? -16.022 10.693 3.966 1 86.53 264 VAL B N 1
ATOM 4377 C CA . VAL B 1 264 ? -15.116 10.375 2.867 1 86.53 264 VAL B CA 1
ATOM 4378 C C . VAL B 1 264 ? -15.841 10.548 1.534 1 86.53 264 VAL B C 1
ATOM 4380 O O . VAL B 1 264 ? -15.248 11 0.552 1 86.53 264 VAL B O 1
ATOM 4383 N N . ASP B 1 265 ? -17.126 10.315 1.536 1 84.65 265 ASP B N 1
ATOM 4384 C CA . ASP B 1 265 ? -17.934 10.422 0.325 1 84.65 265 ASP B CA 1
ATOM 4385 C C . ASP B 1 265 ? -18.155 11.883 -0.06 1 84.65 265 ASP B C 1
ATOM 4387 O O . ASP B 1 265 ? -18.471 12.186 -1.213 1 84.65 265 ASP B O 1
ATOM 4391 N N . SER B 1 266 ? -17.999 12.709 0.872 1 90.56 266 SER B N 1
ATOM 4392 C CA . SER B 1 266 ? -18.197 14.131 0.613 1 90.56 266 SER B CA 1
ATOM 4393 C C . SER B 1 266 ? -16.873 14.829 0.32 1 90.56 266 SER B C 1
ATOM 4395 O O . SER B 1 266 ? -16.84 16.04 0.093 1 90.56 266 SER B O 1
ATOM 4397 N N . PHE B 1 267 ? -15.793 14.054 0.403 1 92.84 267 PHE B N 1
ATOM 4398 C CA . PHE B 1 267 ? -14.453 14.558 0.125 1 92.84 267 PHE B CA 1
ATOM 4399 C C . PHE B 1 267 ? -14.094 15.694 1.076 1 92.84 267 PHE B C 1
ATOM 4401 O O . PHE B 1 267 ? -13.474 16.679 0.669 1 92.84 267 PHE B O 1
ATOM 4408 N N . MET B 1 268 ? -14.685 15.62 2.295 1 95.97 268 MET B N 1
ATOM 4409 C CA . MET B 1 268 ? -14.403 16.531 3.401 1 95.97 268 MET B CA 1
ATOM 4410 C C . MET B 1 268 ? -14.276 15.769 4.715 1 95.97 268 MET B C 1
ATOM 4412 O O . MET B 1 268 ? -14.991 14.792 4.943 1 95.97 268 MET B O 1
ATOM 4416 N N . PRO B 1 269 ? -13.367 16.204 5.586 1 97.1 269 PRO B N 1
ATOM 4417 C CA . PRO B 1 269 ? -13.282 15.541 6.889 1 97.1 269 PRO B CA 1
ATOM 4418 C C . PRO B 1 269 ? -14.559 15.693 7.713 1 97.1 269 PRO B C 1
ATOM 4420 O O . PRO B 1 269 ? -15.312 16.651 7.521 1 97.1 269 PRO B O 1
ATOM 4423 N N . VAL B 1 270 ? -14.784 14.813 8.6 1 97.08 270 VAL B N 1
ATOM 4424 C CA . VAL B 1 270 ? -16.016 14.762 9.381 1 97.08 270 VAL B CA 1
ATOM 4425 C C . VAL B 1 270 ? -16.134 16.017 10.243 1 97.08 270 VAL B C 1
ATOM 4427 O O . VAL B 1 270 ? -17.236 16.521 10.468 1 97.08 270 VAL B O 1
ATOM 4430 N N . VAL B 1 271 ? -15.054 16.608 10.667 1 97.38 271 VAL B N 1
ATOM 4431 C CA . VAL B 1 271 ? -15.046 17.765 11.557 1 97.38 271 VAL B CA 1
ATOM 4432 C C . VAL B 1 271 ? -15.609 18.982 10.828 1 97.38 271 VAL B C 1
ATOM 4434 O O . VAL B 1 271 ? -16.028 19.954 11.461 1 97.38 271 VAL B O 1
ATOM 4437 N N . THR B 1 272 ? -15.599 18.975 9.498 1 96.06 272 THR B N 1
ATOM 4438 C CA . THR B 1 272 ? -16.15 20.054 8.685 1 96.06 272 THR B CA 1
ATOM 4439 C C . THR B 1 272 ? -17.542 19.692 8.178 1 96.06 272 THR B C 1
ATOM 4441 O O . THR B 1 272 ? -18.481 20.48 8.31 1 96.06 272 THR B O 1
ATOM 4444 N N . SER B 1 273 ? -17.723 18.479 7.659 1 95.11 273 SER B N 1
ATOM 4445 C CA . SER B 1 273 ? -18.964 18.083 7.001 1 95.11 273 SER B CA 1
ATOM 4446 C C . SER B 1 273 ? -20.063 17.798 8.019 1 95.11 273 SER B C 1
ATOM 4448 O O . SER B 1 273 ? -21.246 17.994 7.736 1 95.11 273 SER B O 1
ATOM 4450 N N . MET B 1 274 ? -19.668 17.281 9.204 1 95.73 274 MET B N 1
ATOM 4451 C CA . MET B 1 274 ? -20.618 16.937 10.257 1 95.73 274 MET B CA 1
ATOM 4452 C C . MET B 1 274 ? -20.064 17.302 11.63 1 95.73 274 MET B C 1
ATOM 4454 O O . MET B 1 274 ? -19.845 16.426 12.469 1 95.73 274 MET B O 1
ATOM 4458 N N . PRO B 1 275 ? -19.941 18.525 11.952 1 94.62 275 PRO B N 1
ATOM 4459 C CA . PRO B 1 275 ? -19.21 19.026 13.118 1 94.62 275 PRO B CA 1
ATOM 4460 C C . PRO B 1 275 ? -19.886 18.662 14.439 1 94.62 275 PRO B C 1
ATOM 4462 O O . PRO B 1 275 ? -19.244 18.686 15.492 1 94.62 275 PRO B O 1
ATOM 4465 N N . ASN B 1 276 ? -21.1 18.203 14.487 1 94.88 276 ASN B N 1
ATOM 4466 C CA . ASN B 1 276 ? -21.829 17.99 15.733 1 94.88 276 ASN B CA 1
ATOM 4467 C C . ASN B 1 276 ? -21.888 16.511 16.102 1 94.88 276 ASN B C 1
ATOM 4469 O O . ASN B 1 276 ? -22.484 16.143 17.117 1 94.88 276 ASN B O 1
ATOM 4473 N N . THR B 1 277 ? -21.218 15.702 15.401 1 95.73 277 THR B N 1
ATOM 4474 C CA . THR B 1 277 ? -21.234 14.266 15.66 1 95.73 277 THR B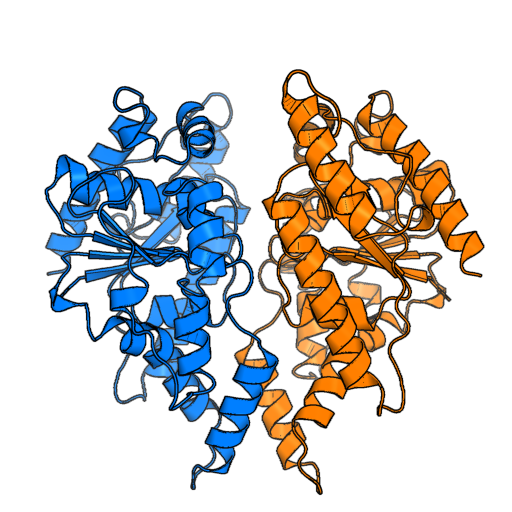 CA 1
ATOM 4475 C C . THR B 1 277 ? -20.216 13.898 16.735 1 95.73 277 THR B C 1
ATOM 4477 O O . THR B 1 277 ? -19.327 14.691 17.052 1 95.73 277 THR B O 1
ATOM 4480 N N . ALA B 1 278 ? -20.368 12.721 17.3 1 94.51 278 ALA B N 1
ATOM 4481 C CA . ALA B 1 278 ? -19.471 12.226 18.342 1 94.51 278 ALA B CA 1
ATOM 4482 C C . ALA B 1 278 ? -18.038 12.121 17.828 1 94.51 278 ALA B C 1
ATOM 4484 O O . ALA B 1 278 ? -17.09 12.464 18.538 1 94.51 278 ALA B O 1
ATOM 4485 N N . GLY B 1 279 ? -17.881 11.716 16.62 1 94.96 279 GLY B N 1
ATOM 4486 C CA . GLY B 1 279 ? -16.563 11.631 16.011 1 94.96 279 GLY B CA 1
ATOM 4487 C C . GLY B 1 279 ? -15.877 12.977 15.881 1 94.96 279 GLY B C 1
ATOM 4488 O O . GLY B 1 279 ? -14.709 13.123 16.247 1 94.96 279 GLY B O 1
ATOM 4489 N N . SER B 1 280 ? -16.645 13.938 15.432 1 97.24 280 SER B N 1
ATOM 4490 C CA . SER B 1 280 ? -16.1 15.281 15.265 1 97.24 280 SER B CA 1
ATOM 4491 C C . SER B 1 280 ? -15.641 15.862 16.598 1 97.24 280 SER B C 1
ATOM 4493 O O . SER B 1 280 ? -14.542 16.411 16.697 1 97.24 280 SER B O 1
ATOM 4495 N N . LYS B 1 281 ? -16.477 15.725 17.57 1 97.69 281 LYS B N 1
ATOM 4496 C CA . LYS B 1 281 ? -16.144 16.242 18.895 1 97.69 281 LYS B CA 1
ATOM 4497 C C . LYS B 1 281 ? -14.912 15.544 19.464 1 97.69 281 LYS B C 1
ATOM 4499 O O . LYS B 1 281 ? -14.072 16.181 20.103 1 97.69 281 LYS B O 1
ATOM 4504 N N . ALA B 1 282 ? -14.822 14.299 19.224 1 97.05 282 ALA B N 1
ATOM 4505 C CA . ALA B 1 282 ? -13.674 13.53 19.697 1 97.05 282 ALA B CA 1
ATOM 4506 C C . ALA B 1 282 ? -12.384 14.012 19.039 1 97.05 282 ALA B C 1
ATOM 4508 O O . ALA B 1 282 ? -11.343 14.106 19.694 1 97.05 282 ALA B O 1
ATOM 4509 N N . PHE B 1 283 ? -12.427 14.338 17.803 1 98.04 283 PHE B N 1
ATOM 4510 C CA . PHE B 1 283 ? -11.241 14.817 17.103 1 98.04 283 PHE B CA 1
ATOM 4511 C C . PHE B 1 283 ? -10.814 16.181 17.632 1 98.04 283 PHE B C 1
ATOM 4513 O O . PHE B 1 283 ? -9.62 16.474 17.718 1 98.04 283 PHE B O 1
ATOM 4520 N N . ILE B 1 284 ? -11.792 17.016 17.944 1 98.3 284 ILE B N 1
ATOM 4521 C CA . ILE B 1 284 ? -11.475 18.332 18.487 1 98.3 284 ILE B CA 1
ATOM 4522 C C . ILE B 1 284 ? -10.761 18.178 19.828 1 98.3 284 ILE B C 1
ATOM 4524 O O . ILE B 1 284 ? -9.728 18.808 20.064 1 98.3 284 ILE B O 1
ATOM 4528 N N . LYS B 1 285 ? -11.281 17.275 20.641 1 98.2 285 LYS B N 1
ATOM 4529 C CA . LYS B 1 285 ? -10.663 17.018 21.939 1 98.2 285 LYS B CA 1
ATOM 4530 C C . LYS B 1 285 ? -9.281 16.393 21.776 1 98.2 285 LYS B C 1
ATOM 4532 O O . LYS B 1 285 ? -8.352 16.726 22.515 1 98.2 285 LYS B O 1
ATOM 4537 N N . LEU B 1 286 ? -9.162 15.507 20.871 1 98 286 LEU B N 1
ATOM 4538 C CA . LEU B 1 286 ? -7.877 14.882 20.58 1 98 286 LEU B CA 1
ATOM 4539 C C . LEU B 1 286 ? -6.852 15.923 20.143 1 98 286 LEU B C 1
ATOM 4541 O O . LEU B 1 286 ? -5.682 15.849 20.525 1 98 286 LEU B O 1
ATOM 4545 N N . THR B 1 287 ? -7.297 16.863 19.316 1 98.64 287 THR B N 1
ATOM 4546 C CA . THR B 1 287 ? -6.404 17.905 18.821 1 98.64 287 THR B CA 1
ATOM 4547 C C . THR B 1 287 ? -5.912 18.785 19.967 1 98.64 287 THR B C 1
ATOM 4549 O O . THR B 1 287 ? -4.748 19.191 19.989 1 98.64 287 THR B O 1
ATOM 4552 N N . GLN B 1 288 ? -6.791 19.071 20.864 1 98.33 288 GLN B N 1
ATOM 4553 C CA . GLN B 1 288 ? -6.39 19.809 22.057 1 98.33 288 GLN B CA 1
ATOM 4554 C C . GLN B 1 288 ? -5.31 19.058 22.831 1 98.33 288 GLN B C 1
ATOM 4556 O O . GLN B 1 288 ? -4.304 19.646 23.233 1 98.33 288 GLN B O 1
ATOM 4561 N N . GLU B 1 289 ? -5.528 17.809 23.047 1 97.9 289 GLU B N 1
ATOM 4562 C CA . GLU B 1 289 ? -4.541 16.977 23.729 1 97.9 289 GLU B CA 1
ATOM 4563 C C . GLU B 1 289 ? -3.225 16.935 22.957 1 97.9 289 GLU B C 1
ATOM 4565 O O . GLU B 1 289 ? -2.148 16.969 23.554 1 97.9 289 GLU B O 1
ATOM 4570 N N . PHE B 1 290 ? -3.298 16.828 21.697 1 97.93 290 PHE B N 1
ATOM 4571 C CA . PHE B 1 290 ? -2.136 16.828 20.816 1 97.93 290 PHE B CA 1
ATOM 4572 C C . PHE B 1 290 ? -1.304 18.089 21.016 1 97.93 290 PHE B C 1
ATOM 4574 O O . PHE B 1 290 ? -0.081 18.017 21.151 1 97.93 290 PHE B O 1
ATOM 4581 N N . LEU B 1 291 ? -1.972 19.245 21.01 1 98 291 LEU B N 1
ATOM 4582 C CA . LEU B 1 291 ? -1.282 20.518 21.186 1 98 291 LEU B CA 1
ATOM 4583 C C . LEU B 1 291 ? -0.59 20.578 22.543 1 98 291 LEU B C 1
ATOM 4585 O O . LEU B 1 291 ? 0.526 21.092 22.653 1 98 291 LEU B O 1
ATOM 4589 N N . GLN B 1 292 ? -1.217 19.99 23.518 1 96.92 292 GLN B N 1
ATOM 4590 C CA . GLN B 1 292 ? -0.618 19.948 24.848 1 96.92 292 GLN B CA 1
ATOM 4591 C C . GLN B 1 292 ? 0.639 19.083 24.858 1 96.92 292 GLN B C 1
ATOM 4593 O O . GLN B 1 292 ? 1.643 19.445 25.474 1 96.92 292 GLN B O 1
ATOM 4598 N N . LYS B 1 293 ? 0.571 17.998 24.182 1 95.95 293 LYS B N 1
ATOM 4599 C CA . LYS B 1 293 ? 1.717 17.095 24.125 1 95.95 293 LYS B CA 1
ATOM 4600 C C . LYS B 1 293 ? 2.875 17.722 23.354 1 95.95 293 LYS B C 1
ATOM 4602 O O . LYS B 1 293 ? 4.036 17.58 23.742 1 95.95 293 LYS B O 1
ATOM 4607 N N . VAL B 1 294 ? 2.549 18.349 22.253 1 95.13 294 VAL B N 1
ATOM 4608 C CA . VAL B 1 294 ? 3.575 19.003 21.449 1 95.13 294 VAL B CA 1
ATOM 4609 C C . VAL B 1 294 ? 4.268 20.085 22.275 1 95.13 294 VAL B C 1
ATOM 4611 O O . VAL B 1 294 ? 5.491 20.233 22.214 1 95.13 294 VAL B O 1
ATOM 4614 N N . GLU B 1 295 ? 3.514 20.84 23.015 1 92.91 295 GLU B N 1
ATOM 4615 C CA . GLU B 1 295 ? 4.061 21.889 23.87 1 92.91 295 GLU B CA 1
ATOM 4616 C C . GLU B 1 295 ? 4.96 21.304 24.956 1 92.91 295 GLU B C 1
ATOM 4618 O O . GLU B 1 295 ? 5.962 21.914 25.335 1 92.91 295 GLU B O 1
ATOM 4623 N N . ALA B 1 296 ? 4.616 20.133 25.412 1 90.19 296 ALA B N 1
ATOM 4624 C CA . ALA B 1 296 ? 5.381 19.482 26.473 1 90.19 296 ALA B CA 1
ATOM 4625 C C . ALA B 1 296 ? 6.747 19.029 25.966 1 90.19 296 ALA B C 1
ATOM 4627 O O . ALA B 1 296 ? 7.694 18.9 26.745 1 90.19 296 ALA B O 1
ATOM 4628 N N . PHE B 1 297 ? 6.871 18.621 24.693 1 85.85 297 PHE B N 1
ATOM 4629 C CA . PHE B 1 297 ? 8.155 18.245 24.114 1 85.85 297 PHE B CA 1
ATOM 4630 C C . PHE B 1 297 ? 9.038 19.47 23.913 1 85.85 297 PHE B C 1
ATOM 4632 O O . PHE B 1 297 ? 10.265 19.356 23.857 1 85.85 297 PHE B O 1
ATOM 4639 N N . GLY B 1 298 ? 8.68 20.682 24.089 1 68.47 298 GLY B N 1
ATOM 4640 C CA . GLY B 1 298 ? 9.469 21.896 23.957 1 68.47 298 GLY B CA 1
ATOM 4641 C C . GLY B 1 298 ? 9.488 22.445 22.543 1 68.47 298 GLY B C 1
ATOM 4642 O O . GLY B 1 298 ? 9.353 21.691 21.577 1 68.47 298 GLY B O 1
#

Radius of gyration: 23.57 Å; Cα contacts (8 Å, |Δi|>4): 1150; chains: 2; bounding box: 66×59×57 Å

Nearest PDB structures (foldseek):
  6non-assembly2_B  TM=8.511E-01  e=6.375E-14  Cyanothece
  6nop-assembly1_A  TM=8.232E-01  e=1.054E-13  Cyanothece
  3ez6-assembly1_A  TM=8.001E-01  e=1.648E-13  Escherichia coli
  3ez6-assembly1_B  TM=7.857E-01  e=2.179E-13  Escherichia coli
  3ez9-assembly1_A-2  TM=7.511E-01  e=1.125E-09  Salmonella enterica subsp. enterica serovar Newport str. SL317

Foldseek 3Di:
DAAEEEEAWQDPPLCLLLLQQLLLQLCCAPVVFQEEEEEADLVQLNVLLQDPPVVVVVCVVVVQALLLLLCCLLPNDPPDDDAPVSNKAACTVVTHNYIYRTHHNQRDDPVSNVVSLVVVQVPDPPRDSLVSLLVCLLCSVQVSCVVCRVVGHYYYYRHDRRDDSSNSSSQSNHQEYEYRAELDPVRLVRVVVVVVVVVVSQVSCVPPPDGRNYYYLAYEYEQPDDDPCVVSSVVSVVVVCVVDPPRRYQPQYAHNDVLQVVSSVVSHGCCSVPVPDSRNVSSSVSSVSSVVSVVVVD/DAAEEEAAWQDPPLCLLLLQQLLLQLCCAPVVFQEEEEEADLVQLNVLLQDPPVVVVVCVVVVLALQLLLCCLLPNDPPDDDAPVSNKAACTVVTHNYIYRTHHNQRDDPVSNVVSLVVVQVPDPPRDSLVSLLVCLLCSVQVSCVVCRVVGHYYYYRHDRRDDSSNSSSQSNHQEYEYRAELDPVRLVRVVVVVVVVVVSQVSCVPPPDGRNYYYLAYEYEQPDDDPCVVSSVVSVVVVCVVDPPRRYQPFYAHDDVLQVVSSVVSHGCCSVPVPDSRNVSSSVSSVSSVVSVVVVD

InterPro domains:
  IPR025669 AAA domain [PF13614] (2-206)
  IPR027417 P-loop containing nucleoside triphosphate hydrolase [G3DSA:3.40.50.300] (1-296)
  IPR027417 P-loop containing nucleoside triphosphate hydrolase [SSF52540] (1-295)
  IPR050678 DNA Partitioning ATPase [PTHR13696] (1-293)

Organism: Synechocystis sp. (strain ATCC 27184 / PCC 6803 / Kazusa) (NCBI:txid1111708)

pLDDT: mean 92.08, std 9.62, range [44.45, 98.92]

Sequence (596 aa):
MAKIISTVNMKGGVGKTTLTVNLATCLAKYFQKRVLVLDLDSQISATLSLMAPHDFAAIRKKGKTLSYLLANAIQPNPYSKLDIFDIICPEICQIEGLELIPGDIELYDEYLVSEKLHQAAIATENPNFETVWNKFEGTLIKEMLAPVLEEYDFVILDCAPGYNLLTRSGIAASDFYLLPARPEPLSVVGMQLLERRIEKLKESHKASDDPLNINLIGVVFILSGGGLMSRYYNQVMRRVQTDFTPGQLFQQSIPMDVNVAKAVDSFMPVVTSMPNTAGSKAFIKLTQEFLQKVEAFGMAKIISTVNMKGGVGKTTLTVNLATCLAKYFQKRVLVLDLDSQISATLSLMAPHDFAAIRKKGKTLSYLLANAIQPNPYSKLDIFDIICPEICQIEGLELIPGDIELYDEYLVSEKLHQAAIATENPNFETVWNKFEGTLIKEMLAPVLEEYDFVILDCAPGYNLLTRSGIAASDFYLLPARPEPLSVVGMQLLERRIEKLKESHKASDDPLNINLIGVVFILSGGGLMSRYYNQVMRRVQTDFTPGQLFQQSIPMDVNVAKAVDSFMPVVTSMPNTAGSKAFIKLTQEFLQKVEAFG